Protein AF-0000000074476094 (afdb_homodimer)

Sequence (760 aa):
MLRLGRTSLGYSRRFYRVLAIESSCDDTCVALLERPSEKEVYLVEHLKSTLNSVKEGGIIPTRAFDHHQASIATLTQQIIKSHGLHSNPPDLICVTRGPGMKGSLSIGLDFAKGLSVAWAKPTVGVHHMLGHLLTPRFETFNTSSGPKFPFLTLLISGGHTMLVLSKGILEHEILCDTIDVACGDALDKCARSLGLRGNNLGKELETYVQSTQDHWFNHTFNDIPKPLYNKRGRVDQLAFAFGAFQGYVNKQVASPQFQDSHRPSLAYQIQKGIFDHILNKIELTLSKNQDKLQGCKDFVGSGGVASNMALRQSLDNYFHSKNFNTHYPSLGLCTDNAVMIGWAGIELYESGLTTELEVCPISKWPLSEIESVSGWIKNKMLRLGRTSLGYSRRFYRVLAIESSCDDTCVALLERPSEKEVYLVEHLKSTLNSVKEGGIIPTRAFDHHQASIATLTQQIIKSHGLHSNPPDLICVTRGPGMKGSLSIGLDFAKGLSVAWAKPTVGVHHMLGHLLTPRFETFNTSSGPKFPFLTLLISGGHTMLVLSKGILEHEILCDTIDVACGDALDKCARSLGLRGNNLGKELETYVQSTQDHWFNHTFNDIPKPLYNKRGRVDQLAFAFGAFQGYVNKQVASPQFQDSHRPSLAYQIQKGIFDHILNKIELTLSKNQDKLQGCKDFVGSGGVASNMALRQSLDNYFHSKNFNTHYPSLGLCTDNAVMIGWAGIELYESGLTTELEVCPISKWPLSEIESVSGWIKNK

Solvent-accessible surface area (backbone atoms only — not comparable to full-atom values): 39456 Å² total; per-residue (Å²): 135,85,78,75,74,80,69,77,74,73,72,75,54,67,65,44,32,34,38,9,32,24,24,36,56,51,44,32,19,36,17,38,35,37,30,70,34,88,66,39,71,44,82,75,47,76,50,76,48,68,64,86,31,45,91,70,74,47,86,48,67,70,58,26,32,50,45,42,43,33,41,50,47,56,56,47,39,52,52,32,65,76,66,48,26,70,84,53,59,60,56,32,39,20,26,32,29,20,38,36,44,52,69,22,14,38,45,42,40,32,21,49,43,18,31,24,55,52,68,72,33,56,36,27,67,25,48,44,65,54,7,45,70,42,34,36,37,61,80,23,44,72,72,70,70,40,73,51,74,32,27,38,32,41,40,29,18,59,83,37,34,35,35,33,43,31,64,46,97,81,41,40,42,75,67,27,41,45,78,63,44,19,57,30,40,34,42,25,47,35,23,44,64,73,66,53,79,54,77,54,29,46,58,47,41,52,51,51,37,64,74,31,59,91,30,40,75,71,41,84,75,92,76,68,69,61,73,55,60,84,47,86,79,41,53,76,47,59,52,44,61,33,66,63,52,36,60,51,47,46,52,48,66,68,34,88,83,52,49,78,75,36,48,42,8,51,52,38,50,50,54,48,41,55,50,48,51,52,52,52,45,49,52,53,43,50,69,76,39,52,81,79,44,66,84,46,42,27,34,34,41,23,21,49,53,47,54,37,64,70,55,46,51,54,49,45,56,53,38,47,75,69,68,32,45,75,44,56,44,57,69,87,60,22,38,95,47,8,58,29,30,32,48,42,25,49,56,40,40,76,70,26,40,34,34,49,69,46,46,66,58,36,48,81,56,58,69,64,46,64,76,76,52,85,42,71,37,80,56,129,134,86,79,75,73,80,70,77,75,72,72,76,55,68,64,44,32,36,37,9,32,25,23,35,57,50,44,33,17,36,19,37,34,37,30,70,36,88,66,39,72,43,82,75,47,74,48,77,50,69,63,85,32,46,90,71,76,46,86,48,66,71,58,26,31,51,45,42,43,34,40,50,48,56,57,45,40,49,54,33,64,76,67,48,26,71,85,53,60,59,57,33,39,18,25,32,31,20,37,36,44,52,69,22,14,38,46,43,41,30,21,48,43,17,32,24,53,50,67,70,32,56,35,27,67,23,49,44,64,53,8,46,71,42,33,38,38,60,80,23,46,71,72,72,70,40,72,51,73,32,27,37,32,41,41,29,18,60,82,36,36,35,35,32,44,30,63,47,98,79,39,41,42,75,68,28,40,45,78,63,46,18,57,32,40,33,42,26,47,35,22,45,65,72,66,54,79,53,77,55,28,45,59,46,42,51,50,51,36,65,75,32,60,93,31,39,73,72,40,83,75,91,74,68,69,62,74,55,61,85,47,88,78,42,54,75,47,61,52,45,61,35,65,62,52,36,59,51,48,45,51,48,66,67,33,87,83,51,50,78,76,37,46,43,7,50,51,37,50,50,54,49,40,55,50,48,52,52,52,51,44,51,52,52,44,50,68,76,38,51,81,78,45,64,83,47,43,26,34,35,41,22,21,48,53,45,57,37,65,70,54,46,51,55,50,44,56,53,37,46,74,71,68,31,46,78,44,59,45,59,69,87,62,22,39,94,46,9,58,27,29,32,46,41,25,48,58,41,39,76,72,26,41,34,35,48,69,48,46,69,58,36,48,80,55,58,69,63,47,65,77,75,52,84,43,70,37,80,56,131

Secondary structure (DSSP, 8-state):
---------------EEEEEEE-SSSEEEEEEEEEEETTEEEEEEEEEEE---TTTTS--HHHHHHHHHHHHHHHHHHHHHHHTTTTS--SEEEEEEESS-HHHHHHHHHHHHHHHHHHT--EEEEEHHHHHHHHHHHHTGGGT-S--SSEEEEEESSS-EEEEEEEETTEEEEEEEESSS-HHHHHHHHHHHTT--SS-HHHHHHHHHHHTGGGTTSS--TT---TT-SSTTTTT--EE--HHHHHHHHHHHHSTT--GGGHHHHHHHHHHHHHHHHHHHHHHHHHHTGGGGTT--EEEEESGGGG-HHHHHHHHHHHHHTTPEEE---GGGTSS-HHHHHHHHHHHHHTTEEE-TT----S---GGGTTSSTTEEE--/---------------EEEEEEE-SSSEEEEEEEEEEETTEEEEEEEEEEE---TTTTS--HHHHHHHHHHHHHHHHHHHHHHHTTTTS--SEEEEEEESS-HHHHHHHHHHHHHHHHHHT--EEEEEHHHHHHHHHHHHTGGGT-S--SSEEEEEESSS-EEEEEEEETTEEEEEEEESSS-HHHHHHHHHHHTT--SS-HHHHHHHHHHHTGGGTTSS--TT---TT-SSTTTTT--EE--HHHHHHHHHHHHSTT--GGGHHHHHHHHHHHHHHHHHHHHHHHHHHTTTTTTT--EEEEESGGGG-HHHHHHHHHHHHHTTPEEE---GGGTSS-HHHHHHHHHHHHHTTEEE-TT----S---GGGTTSSTTEEE--

Organism: Cyberlindnera jadinii (strain ATCC 18201 / CBS 1600 / BCRC 20928 / JCM 3617 / NBRC 0987 / NRRL Y-1542) (NCBI:txid983966)

Radius of gyration: 31.79 Å; Cα contacts (8 Å, |Δi|>4): 1564; chains: 2; bounding box: 84×90×91 Å

Structure (mmCIF, N/CA/C/O backbone):
data_AF-0000000074476094-model_v1
#
loop_
_entity.id
_entity.type
_entity.pdbx_description
1 polymer 'N(6)-L-threonylcarbamoyladenine synthase'
#
loop_
_atom_site.group_PDB
_atom_site.id
_atom_site.type_symbol
_atom_site.label_atom_id
_atom_site.label_alt_id
_atom_site.label_comp_id
_atom_site.label_asym_id
_atom_site.label_entity_id
_atom_site.label_seq_id
_atom_site.pdbx_PDB_ins_code
_atom_site.Cartn_x
_atom_site.Cartn_y
_atom_site.Cartn_z
_atom_site.occupancy
_atom_site.B_iso_or_equiv
_atom_site.auth_seq_id
_atom_site.auth_comp_id
_atom_site.auth_asym_id
_atom_site.auth_atom_id
_atom_site.pdbx_PDB_model_num
ATOM 1 N N . MET A 1 1 ? -34.812 10.109 48.344 1 28.05 1 MET A N 1
ATOM 2 C CA . MET A 1 1 ? -34.25 9 47.562 1 28.05 1 MET A CA 1
ATOM 3 C C . MET A 1 1 ? -32.906 9.398 46.938 1 28.05 1 MET A C 1
ATOM 5 O O . MET A 1 1 ? -32.844 10.359 46.156 1 28.05 1 MET A O 1
ATOM 9 N N . LEU A 1 2 ? -31.688 9.117 47.5 1 22.06 2 LEU A N 1
ATOM 10 C CA . LEU A 1 2 ? -30.328 9.648 47.5 1 22.06 2 LEU A CA 1
ATOM 11 C C . LEU A 1 2 ? -29.578 9.18 46.25 1 22.06 2 LEU A C 1
ATOM 13 O O . LEU A 1 2 ? -29.281 7.988 46.125 1 22.06 2 LEU A O 1
ATOM 17 N N . ARG A 1 3 ? -30.047 9.625 44.969 1 27.67 3 ARG A N 1
ATOM 18 C CA . ARG A 1 3 ? -29.391 9.227 43.75 1 27.67 3 ARG A CA 1
ATOM 19 C C . ARG A 1 3 ? -27.875 9.469 43.812 1 27.67 3 ARG A C 1
ATOM 21 O O . ARG A 1 3 ? -27.438 10.609 43.938 1 27.67 3 ARG A O 1
ATOM 28 N N . LEU A 1 4 ? -27.109 8.453 44.312 1 27.17 4 LEU A N 1
ATOM 29 C CA . LEU A 1 4 ? -25.672 8.445 44.469 1 27.17 4 LEU A CA 1
ATOM 30 C C . LEU A 1 4 ? -24.953 8.805 43.188 1 27.17 4 LEU A C 1
ATOM 32 O O . LEU A 1 4 ? -25.328 8.312 42.094 1 27.17 4 LEU A O 1
ATOM 36 N N . GLY A 1 5 ? -24.422 9.984 43 1 27.64 5 GLY A N 1
ATOM 37 C CA . GLY A 1 5 ? -23.594 10.555 41.969 1 27.64 5 GLY A CA 1
ATOM 38 C C . GLY A 1 5 ? -22.5 9.617 41.469 1 27.64 5 GLY A C 1
ATOM 39 O O . GLY A 1 5 ? -21.734 9.094 42.281 1 27.64 5 GLY A O 1
ATOM 40 N N . ARG A 1 6 ? -22.75 8.805 40.5 1 32.72 6 ARG A N 1
ATOM 41 C CA . ARG A 1 6 ? -21.75 7.926 39.875 1 32.72 6 ARG A CA 1
ATOM 42 C C . ARG A 1 6 ? -20.406 8.633 39.75 1 32.72 6 ARG A C 1
ATOM 44 O O . ARG A 1 6 ? -20.312 9.656 39.062 1 32.72 6 ARG A O 1
ATOM 51 N N . THR A 1 7 ? -19.625 8.773 40.812 1 29.77 7 THR A N 1
ATOM 52 C CA . THR A 1 7 ? -18.25 9.242 40.781 1 29.77 7 THR A CA 1
ATOM 53 C C . THR A 1 7 ? -17.484 8.664 39.594 1 29.77 7 THR A C 1
ATOM 55 O O . THR A 1 7 ? -17.531 7.457 39.375 1 29.77 7 THR A O 1
ATOM 58 N N . SER A 1 8 ? -17.391 9.367 38.562 1 34.19 8 SER A N 1
ATOM 59 C CA . SER A 1 8 ? -16.5 9.062 37.438 1 34.19 8 SER A CA 1
ATOM 60 C C . SER A 1 8 ? -15.156 8.555 37.938 1 34.19 8 SER A C 1
ATOM 62 O O . SER A 1 8 ? -14.43 9.258 38.625 1 34.19 8 SER A O 1
ATOM 64 N N . LEU A 1 9 ? -15.062 7.441 38.562 1 35.22 9 LEU A N 1
ATOM 65 C CA . LEU A 1 9 ? -13.789 6.82 38.906 1 35.22 9 LEU A CA 1
ATOM 66 C C . LEU A 1 9 ? -12.734 7.059 37.844 1 35.22 9 LEU A C 1
ATOM 68 O O . LEU A 1 9 ? -12.898 6.613 36.719 1 35.22 9 LEU A O 1
ATOM 72 N N . GLY A 1 10 ? -12.109 8.258 37.844 1 36.78 10 GLY A N 1
ATOM 73 C CA . GLY A 1 10 ? -10.93 8.602 37.062 1 36.78 10 GLY A CA 1
ATOM 74 C C . GLY A 1 10 ? -9.969 7.441 36.906 1 36.78 10 GLY A C 1
ATOM 75 O O . GLY A 1 10 ? -9.305 7.043 37.875 1 36.78 10 GLY A O 1
ATOM 76 N N . TYR A 1 11 ? -10.227 6.371 36.375 1 39.28 11 TYR A N 1
ATOM 77 C CA . TYR A 1 11 ? -9.211 5.363 36.094 1 39.28 11 TYR A CA 1
ATOM 78 C C . TYR A 1 11 ? -7.898 6.008 35.688 1 39.28 11 TYR A C 1
ATOM 80 O O . TYR A 1 11 ? -7.855 6.758 34.719 1 39.28 11 TYR A O 1
ATOM 88 N N . SER A 1 12 ? -7.074 6.582 36.594 1 48.53 12 SER A N 1
ATOM 89 C CA . SER A 1 12 ? -5.703 7.027 36.375 1 48.53 12 SER A CA 1
ATOM 90 C C . SER A 1 12 ? -5.031 6.23 35.25 1 48.53 12 SER A C 1
ATOM 92 O O . SER A 1 12 ? -4.949 5.004 35.344 1 48.53 12 SER A O 1
ATOM 94 N N . ARG A 1 13 ? -5.133 6.641 34.125 1 61.94 13 ARG A N 1
ATOM 95 C CA . ARG A 1 13 ? -4.535 5.883 33.031 1 61.94 13 ARG A CA 1
ATOM 96 C C . ARG A 1 13 ? -3.053 5.629 33.281 1 61.94 13 ARG A C 1
ATOM 98 O O . ARG A 1 13 ? -2.314 6.543 33.656 1 61.94 13 ARG A O 1
ATOM 105 N N . ARG A 1 14 ? -2.613 4.363 33.5 1 79.44 14 ARG A N 1
ATOM 106 C CA . ARG A 1 14 ? -1.307 3.734 33.656 1 79.44 14 ARG A CA 1
ATOM 107 C C . ARG A 1 14 ? -0.364 4.141 32.531 1 79.44 14 ARG A C 1
ATOM 109 O O . ARG A 1 14 ? -0.807 4.637 31.5 1 79.44 14 ARG A O 1
ATOM 116 N N . PHE A 1 15 ? 0.936 4.301 32.906 1 93.12 15 PHE A N 1
ATOM 117 C CA . PHE A 1 15 ? 2.02 4.52 31.953 1 93.12 15 PHE A CA 1
ATOM 118 C C . PHE A 1 15 ? 1.783 3.73 30.672 1 93.12 15 PHE A C 1
ATOM 120 O O . PHE A 1 15 ? 1.432 2.551 30.719 1 93.12 15 PHE A O 1
ATOM 127 N N . TYR A 1 16 ? 1.78 4.496 29.547 1 96.12 16 TYR A N 1
ATOM 128 C CA . TYR A 1 16 ? 1.791 3.742 28.297 1 96.12 16 TYR A CA 1
ATOM 129 C C . TYR A 1 16 ? 2.592 4.473 27.234 1 96.12 16 TYR A C 1
ATOM 131 O O . TYR A 1 16 ? 2.904 5.656 27.375 1 96.12 16 TYR A O 1
ATOM 139 N N . ARG A 1 17 ? 3.016 3.758 26.203 1 98.12 17 ARG A N 1
ATOM 140 C CA . ARG A 1 17 ? 3.809 4.273 25.094 1 98.12 17 ARG A CA 1
ATOM 141 C C . ARG A 1 17 ? 3.031 4.195 23.781 1 98.12 17 ARG A C 1
ATOM 143 O O . ARG A 1 17 ? 2.209 3.299 23.594 1 98.12 17 ARG A O 1
ATOM 150 N N . VAL A 1 18 ? 3.342 5.191 22.938 1 98.75 18 VAL A N 1
ATOM 151 C CA . VAL A 1 18 ? 2.643 5.297 21.672 1 98.75 18 VAL A CA 1
ATOM 152 C C . VAL A 1 18 ? 3.654 5.344 20.531 1 98.75 18 VAL A C 1
ATOM 154 O O . VAL A 1 18 ? 4.598 6.137 20.547 1 98.75 18 VAL A O 1
ATOM 157 N N . LEU A 1 19 ? 3.521 4.441 19.578 1 98.94 19 LEU A N 1
ATOM 158 C CA . LEU A 1 19 ? 4.246 4.523 18.312 1 98.94 19 LEU A CA 1
ATOM 159 C C . LEU A 1 19 ? 3.375 5.145 17.219 1 98.94 19 LEU A C 1
ATOM 161 O O . LEU A 1 19 ? 2.258 4.684 16.984 1 98.94 19 LEU A O 1
ATOM 165 N N . ALA A 1 20 ? 3.895 6.199 16.578 1 98.94 20 ALA A N 1
ATOM 166 C CA . ALA A 1 20 ? 3.094 6.93 15.609 1 98.94 20 ALA A CA 1
ATOM 167 C C . ALA A 1 20 ? 3.779 6.957 14.242 1 98.94 20 ALA A C 1
ATOM 169 O O . ALA A 1 20 ? 5.004 7.09 14.164 1 98.94 20 ALA A O 1
ATOM 170 N N . ILE A 1 21 ? 2.986 6.859 13.195 1 98.94 21 ILE A N 1
ATOM 171 C CA . ILE A 1 21 ? 3.484 6.801 11.82 1 98.94 21 ILE A CA 1
ATOM 172 C C . ILE A 1 21 ? 2.746 7.824 10.961 1 98.94 21 ILE A C 1
ATOM 174 O O . ILE A 1 21 ? 1.518 7.914 11.008 1 98.94 21 ILE A O 1
ATOM 178 N N . GLU A 1 22 ? 3.482 8.625 10.18 1 98.81 22 GLU A N 1
ATOM 179 C CA . GLU A 1 22 ? 2.945 9.602 9.242 1 98.81 22 GLU A CA 1
ATOM 180 C C . GLU A 1 22 ? 3.51 9.391 7.836 1 98.81 22 GLU A C 1
ATOM 182 O O . GLU A 1 22 ? 4.727 9.406 7.641 1 98.81 22 GLU A O 1
ATOM 187 N N . SER A 1 23 ? 2.602 9.133 6.824 1 98.38 23 SER A N 1
ATOM 188 C CA . SER A 1 23 ? 3.031 8.875 5.457 1 98.38 23 SER A CA 1
ATOM 189 C C . SER A 1 23 ? 2.031 9.43 4.449 1 98.38 23 SER A C 1
ATOM 191 O O . SER A 1 23 ? 1.746 8.797 3.432 1 98.38 23 SER A O 1
ATOM 193 N N . SER A 1 24 ? 1.44 10.562 4.652 1 96.62 24 SER A N 1
ATOM 194 C CA . SER A 1 24 ? 0.307 11.047 3.867 1 96.62 24 SER A CA 1
ATOM 195 C C . SER A 1 24 ? 0.761 11.602 2.523 1 96.62 24 SER A C 1
ATOM 197 O O . SER A 1 24 ? -0.023 11.664 1.574 1 96.62 24 SER A O 1
ATOM 199 N N . CYS A 1 25 ? 1.998 12.094 2.457 1 93.19 25 CYS A N 1
ATOM 200 C CA . CYS A 1 25 ? 2.432 12.75 1.23 1 93.19 25 CYS A CA 1
ATOM 201 C C . CYS A 1 25 ? 3.828 12.297 0.828 1 93.19 25 CYS A C 1
ATOM 203 O O . CYS A 1 25 ? 3.988 11.219 0.252 1 93.19 25 CYS A O 1
ATOM 205 N N . ASP A 1 26 ? 4.871 13.094 1.215 1 92.56 26 ASP A N 1
ATOM 206 C CA . ASP A 1 26 ? 6.199 12.727 0.727 1 92.56 26 ASP A CA 1
ATOM 207 C C . ASP A 1 26 ? 7.188 12.586 1.882 1 92.56 26 ASP A C 1
ATOM 209 O O . ASP A 1 26 ? 8.383 12.375 1.66 1 92.56 26 ASP A O 1
ATOM 213 N N . ASP A 1 27 ? 6.707 12.727 3.09 1 95.38 27 ASP A N 1
ATOM 214 C CA . ASP A 1 27 ? 7.5 12.5 4.293 1 95.38 27 ASP A CA 1
ATOM 215 C C . ASP A 1 27 ? 7.141 11.172 4.949 1 95.38 27 ASP A C 1
ATOM 217 O O . ASP A 1 27 ? 5.969 10.906 5.223 1 95.38 27 ASP A O 1
ATOM 221 N N . THR A 1 28 ? 8.172 10.375 5.172 1 98.38 28 THR A N 1
ATOM 222 C CA . THR A 1 28 ? 8 9.219 6.047 1 98.38 28 THR A CA 1
ATOM 223 C C . THR A 1 28 ? 8.477 9.539 7.461 1 98.38 28 THR A C 1
ATOM 225 O O . THR A 1 28 ? 9.664 9.805 7.676 1 98.38 28 THR A O 1
ATOM 228 N N . CYS A 1 29 ? 7.543 9.547 8.398 1 98.75 29 CYS A N 1
ATOM 229 C CA . CYS A 1 29 ? 7.895 9.914 9.766 1 98.75 29 CYS A CA 1
ATOM 230 C C . CYS A 1 29 ? 7.453 8.836 10.75 1 98.75 29 CYS A C 1
ATOM 232 O O . CYS A 1 29 ? 6.402 8.219 10.57 1 98.75 29 CYS A O 1
ATOM 234 N N . VAL A 1 30 ? 8.25 8.594 11.773 1 98.94 30 VAL A N 1
ATOM 235 C CA . VAL A 1 30 ? 7.926 7.707 12.883 1 98.94 30 VAL A CA 1
ATOM 236 C C . VAL A 1 30 ? 8.312 8.375 14.203 1 98.94 30 VAL A C 1
ATOM 238 O O . VAL A 1 30 ? 9.375 8.992 14.305 1 98.94 30 VAL A O 1
ATOM 241 N N . ALA A 1 31 ? 7.422 8.273 15.203 1 98.88 31 ALA A N 1
ATOM 242 C CA . ALA A 1 31 ? 7.707 8.875 16.5 1 98.88 31 ALA A CA 1
ATOM 243 C C . ALA A 1 31 ? 7.312 7.938 17.641 1 98.88 31 ALA A C 1
ATOM 245 O O . ALA A 1 31 ? 6.367 7.156 17.516 1 98.88 31 ALA A O 1
ATOM 246 N N . LEU A 1 32 ? 8.039 7.938 18.641 1 98.88 32 LEU A N 1
ATOM 247 C CA . LEU A 1 32 ? 7.723 7.266 19.906 1 98.88 32 LEU A CA 1
ATOM 248 C C . LEU A 1 32 ? 7.406 8.281 21 1 98.88 32 LEU A C 1
ATOM 250 O O . LEU A 1 32 ? 8.211 9.18 21.266 1 98.88 32 LEU A O 1
ATOM 254 N N . LEU A 1 33 ? 6.223 8.219 21.547 1 98.75 33 LEU A N 1
ATOM 255 C CA . LEU A 1 33 ? 5.789 9.086 22.641 1 98.75 33 LEU A CA 1
ATOM 256 C C . LEU A 1 33 ? 5.547 8.273 23.906 1 98.75 33 LEU A C 1
ATOM 258 O O . LEU A 1 33 ? 5.242 7.078 23.828 1 98.75 33 LEU A O 1
ATOM 262 N N . GLU A 1 34 ? 5.641 8.938 25.031 1 98.12 34 GLU A N 1
ATOM 263 C CA . GLU A 1 34 ? 5.355 8.328 26.328 1 98.12 34 GLU A CA 1
ATOM 264 C C . GLU A 1 34 ? 4.324 9.141 27.109 1 98.12 34 GLU A C 1
ATOM 266 O O . GLU A 1 34 ? 4.367 10.375 27.109 1 98.12 34 GLU A O 1
ATOM 271 N N . ARG A 1 35 ? 3.459 8.43 27.609 1 97.12 35 ARG A N 1
ATOM 272 C CA . ARG A 1 35 ? 2.406 8.961 28.484 1 97.12 35 ARG A CA 1
ATOM 273 C C . ARG A 1 35 ? 2.533 8.406 29.891 1 97.12 35 ARG A C 1
ATOM 275 O O . ARG A 1 35 ? 1.797 7.496 30.281 1 97.12 35 ARG A O 1
ATOM 282 N N . PRO A 1 36 ? 3.441 9.031 30.781 1 95.81 36 PRO A N 1
ATOM 283 C CA . PRO A 1 36 ? 3.674 8.484 32.125 1 95.81 36 PRO A CA 1
ATOM 284 C C . PRO A 1 36 ? 2.457 8.625 33.031 1 95.81 36 PRO A C 1
ATOM 286 O O . PRO A 1 36 ? 2.299 7.848 33.969 1 95.81 36 PRO A O 1
ATOM 289 N N . SER A 1 37 ? 1.694 9.695 32.781 1 92.94 37 SER A N 1
ATOM 290 C CA . SER A 1 37 ? 0.464 9.938 33.531 1 92.94 37 SER A CA 1
ATOM 291 C C . SER A 1 37 ? -0.552 10.695 32.688 1 92.94 37 SER A C 1
ATOM 293 O O . SER A 1 37 ? -0.257 11.086 31.562 1 92.94 37 SER A O 1
ATOM 295 N N . GLU A 1 38 ? -1.639 10.906 33.219 1 91 38 GLU A N 1
ATOM 296 C CA . GLU A 1 38 ? -2.695 11.625 32.531 1 91 38 GLU A CA 1
ATOM 297 C C . GLU A 1 38 ? -2.33 13.094 32.312 1 91 38 GLU A C 1
ATOM 299 O O . GLU A 1 38 ? -2.951 13.789 31.516 1 91 38 GLU A O 1
ATOM 304 N N . LYS A 1 39 ? -1.286 13.531 33 1 91.62 39 LYS A N 1
ATOM 305 C CA . LYS A 1 39 ? -0.968 14.953 32.969 1 91.62 39 LYS A CA 1
ATOM 306 C C . LYS A 1 39 ? 0.35 15.211 32.25 1 91.62 39 LYS A C 1
ATOM 308 O O . LYS A 1 39 ? 0.784 16.359 32.125 1 91.62 39 LYS A O 1
ATOM 313 N N . GLU A 1 40 ? 0.876 14.141 31.766 1 95.81 40 GLU A N 1
ATOM 314 C CA . GLU A 1 40 ? 2.195 14.312 31.156 1 95.81 40 GLU A CA 1
ATOM 315 C C . GLU A 1 40 ? 2.311 13.555 29.844 1 95.81 40 GLU A C 1
ATOM 317 O O . GLU A 1 40 ? 1.739 12.477 29.688 1 95.81 40 GLU A O 1
ATOM 322 N N . VAL A 1 41 ? 3.023 14.141 28.953 1 97.5 41 VAL A N 1
ATOM 323 C CA . VAL A 1 41 ? 3.385 13.5 27.688 1 97.5 41 VAL A CA 1
ATOM 324 C C . VAL A 1 41 ? 4.801 13.914 27.281 1 97.5 41 VAL A C 1
ATOM 326 O O . VAL A 1 41 ? 5.203 15.062 27.5 1 97.5 41 VAL A O 1
ATOM 329 N N . TYR A 1 42 ? 5.566 12.961 26.703 1 98.19 42 TYR A N 1
ATOM 330 C CA . TYR A 1 42 ? 6.93 13.25 26.281 1 98.19 42 TYR A CA 1
ATOM 331 C C . TYR A 1 42 ? 7.215 12.641 24.906 1 98.19 42 TYR A C 1
ATOM 333 O O . TYR A 1 42 ? 6.77 11.531 24.609 1 98.19 42 TYR A O 1
ATOM 341 N N . LEU A 1 43 ? 7.91 13.438 24.094 1 98.5 43 LEU A N 1
ATOM 342 C CA . LEU A 1 43 ? 8.492 12.891 22.875 1 98.5 43 LEU A CA 1
ATOM 343 C C . LEU A 1 43 ? 9.797 12.156 23.188 1 98.5 43 LEU A C 1
ATOM 345 O O . LEU A 1 43 ? 10.734 12.75 23.719 1 98.5 43 LEU A O 1
ATOM 349 N N . VAL A 1 44 ? 9.844 10.922 22.875 1 98.56 44 VAL A N 1
ATOM 350 C CA . VAL A 1 44 ? 11.047 10.125 23.125 1 98.56 44 VAL A CA 1
ATOM 351 C C . VAL A 1 44 ? 11.984 10.219 21.922 1 98.56 44 VAL A C 1
ATOM 353 O O . VAL A 1 44 ? 13.18 10.484 22.078 1 98.56 44 VAL A O 1
ATOM 356 N N . GLU A 1 45 ? 11.438 10.008 20.734 1 98.62 45 GLU A N 1
ATOM 357 C CA . GLU A 1 45 ? 12.219 10.078 19.5 1 98.62 45 GLU A CA 1
ATOM 358 C C . GLU A 1 45 ? 11.32 10.328 18.297 1 98.62 45 GLU A C 1
ATOM 360 O O . GLU A 1 45 ? 10.164 9.891 18.281 1 98.62 45 GLU A O 1
ATOM 365 N N . HIS A 1 46 ? 11.805 11.07 17.406 1 98.56 46 HIS A N 1
ATOM 366 C CA . HIS A 1 46 ? 11.148 11.344 16.141 1 98.56 46 HIS A CA 1
ATOM 367 C C . HIS A 1 46 ? 12.125 11.211 14.977 1 98.56 46 HIS A C 1
ATOM 369 O O . HIS A 1 46 ? 13.18 11.859 14.969 1 98.56 46 HIS A O 1
ATOM 375 N N . LEU A 1 47 ? 11.844 10.344 14.055 1 98.56 47 LEU A N 1
ATOM 376 C CA . LEU A 1 47 ? 12.641 10.164 12.844 1 98.56 47 LEU A CA 1
ATOM 377 C C . LEU A 1 47 ? 11.836 10.539 11.602 1 98.56 47 LEU A C 1
ATOM 379 O O . LEU A 1 47 ? 10.633 10.266 11.531 1 98.56 47 LEU A O 1
ATOM 383 N N . LYS A 1 48 ? 12.539 11.125 10.656 1 97.31 48 LYS A N 1
ATOM 384 C CA . LYS A 1 48 ? 11.914 11.602 9.422 1 97.31 48 LYS A CA 1
ATOM 385 C C . LYS A 1 48 ? 12.812 11.359 8.219 1 97.31 48 LYS A C 1
ATOM 387 O O . LYS A 1 48 ? 14.031 11.547 8.297 1 97.31 48 LYS A O 1
ATOM 392 N N . SER A 1 49 ? 12.266 10.797 7.16 1 97.25 49 SER A N 1
ATOM 393 C CA . SER A 1 49 ? 12.875 10.711 5.84 1 97.25 49 SER A CA 1
ATOM 394 C C . SER A 1 49 ? 12.016 11.398 4.785 1 97.25 49 SER A C 1
ATOM 396 O O . SER A 1 49 ? 10.844 11.055 4.609 1 97.25 49 SER A O 1
ATOM 398 N N . THR A 1 50 ? 12.594 12.32 4.047 1 93.94 50 THR A N 1
ATOM 399 C CA . THR A 1 50 ? 11.836 13.102 3.078 1 93.94 50 THR A CA 1
ATOM 400 C C . THR A 1 50 ? 12.289 12.789 1.655 1 93.94 50 THR A C 1
ATOM 402 O O . THR A 1 50 ? 13.492 12.719 1.382 1 93.94 50 THR A O 1
ATOM 405 N N . LEU A 1 51 ? 11.289 12.594 0.824 1 92.5 51 LEU A N 1
ATOM 406 C CA . LEU A 1 51 ? 11.586 12.414 -0.594 1 92.5 51 LEU A CA 1
ATOM 407 C C . LEU A 1 51 ? 12.188 13.688 -1.185 1 92.5 51 LEU A C 1
ATOM 409 O O . LEU A 1 51 ? 11.648 14.781 -0.998 1 92.5 51 LEU A O 1
ATOM 413 N N . ASN A 1 52 ? 13.312 13.586 -1.841 1 89.62 52 ASN A N 1
ATOM 414 C CA . ASN A 1 52 ? 13.867 14.719 -2.574 1 89.62 52 ASN A CA 1
ATOM 415 C C . ASN A 1 52 ? 13.148 14.93 -3.906 1 89.62 52 ASN A C 1
ATOM 417 O O . ASN A 1 52 ? 13.273 14.117 -4.82 1 89.62 52 ASN A O 1
ATOM 421 N N . SER A 1 53 ? 12.438 15.961 -4.035 1 84.94 53 SER A N 1
ATOM 422 C CA . SER A 1 53 ? 11.656 16.203 -5.242 1 84.94 53 SER A CA 1
ATOM 423 C C . SER A 1 53 ? 12.141 17.453 -5.965 1 84.94 53 SER A C 1
ATOM 425 O O . SER A 1 53 ? 11.422 18.016 -6.805 1 84.94 53 SER A O 1
ATOM 427 N N . VAL A 1 54 ? 13.266 18.016 -5.691 1 81.12 54 VAL A N 1
ATOM 428 C CA . VAL A 1 54 ? 13.781 19.281 -6.223 1 81.12 54 VAL A CA 1
ATOM 429 C C . VAL A 1 54 ? 13.859 19.203 -7.746 1 81.12 54 VAL A C 1
ATOM 431 O O . VAL A 1 54 ? 13.438 20.125 -8.438 1 81.12 54 VAL A O 1
ATOM 434 N N . LYS A 1 55 ? 14.344 18.109 -8.312 1 81.38 55 LYS A N 1
ATOM 435 C CA . LYS A 1 55 ? 14.562 17.969 -9.75 1 81.38 55 LYS A CA 1
ATOM 436 C C . LYS A 1 55 ? 13.234 17.938 -10.5 1 81.38 55 LYS A C 1
ATOM 438 O O . LYS A 1 55 ? 13.133 18.469 -11.609 1 81.38 55 LYS A O 1
ATOM 443 N N . GLU A 1 56 ? 12.203 17.422 -9.891 1 81.56 56 GLU A N 1
ATOM 444 C CA . GLU A 1 56 ? 10.914 17.25 -10.555 1 81.56 56 GLU A CA 1
ATOM 445 C C . GLU A 1 56 ? 10.055 18.5 -10.445 1 81.56 56 GLU A C 1
ATOM 447 O O . GLU A 1 56 ? 9.125 18.703 -11.227 1 81.56 56 GLU A O 1
ATOM 452 N N . GLY A 1 57 ? 10.414 19.391 -9.539 1 76.56 57 GLY A N 1
ATOM 453 C CA . GLY A 1 57 ? 9.648 20.609 -9.359 1 76.56 57 GLY A CA 1
ATOM 454 C C . GLY A 1 57 ? 8.328 20.391 -8.633 1 76.56 57 GLY A C 1
ATOM 455 O O . GLY A 1 57 ? 7.52 21.312 -8.508 1 76.56 57 GLY A O 1
ATOM 456 N N . GLY A 1 58 ? 8.031 19.125 -8.258 1 80.25 58 GLY A N 1
ATOM 457 C CA . GLY A 1 58 ? 6.832 18.75 -7.531 1 80.25 58 GLY A CA 1
ATOM 458 C C . GLY A 1 58 ? 6.848 17.297 -7.07 1 80.25 58 GLY A C 1
ATOM 459 O O . GLY A 1 58 ? 7.742 16.531 -7.434 1 80.25 58 GLY A O 1
ATOM 460 N N . ILE A 1 59 ? 5.875 17.016 -6.324 1 85.06 59 ILE A N 1
ATOM 461 C CA . ILE A 1 59 ? 5.836 15.664 -5.77 1 85.06 59 ILE A CA 1
ATOM 462 C C . ILE A 1 59 ? 5.23 14.703 -6.793 1 85.06 59 ILE A C 1
ATOM 464 O O . ILE A 1 59 ? 4.117 14.922 -7.273 1 85.06 59 ILE A O 1
ATOM 468 N N . ILE A 1 60 ? 5.996 13.758 -7.094 1 91.5 60 ILE A N 1
ATOM 469 C CA . ILE A 1 60 ? 5.516 12.688 -7.961 1 91.5 60 ILE A CA 1
ATOM 470 C C . ILE A 1 60 ? 4.977 11.539 -7.109 1 91.5 60 ILE A C 1
ATOM 472 O O . ILE A 1 60 ? 5.723 10.922 -6.344 1 91.5 60 ILE A O 1
ATOM 476 N N . PRO A 1 61 ? 3.734 11.195 -7.297 1 93 61 PRO A N 1
ATOM 477 C CA . PRO A 1 61 ? 3.088 10.219 -6.418 1 93 61 PRO A CA 1
ATOM 478 C C . PRO A 1 61 ? 3.803 8.875 -6.406 1 93 61 PRO A C 1
ATOM 480 O O . PRO A 1 61 ? 3.994 8.281 -5.34 1 93 61 PRO A O 1
ATOM 483 N N . THR A 1 62 ? 4.211 8.383 -7.562 1 93.56 62 THR A N 1
ATOM 484 C CA . THR A 1 62 ? 4.867 7.082 -7.652 1 93.56 62 THR A CA 1
ATOM 485 C C . THR A 1 62 ? 6.203 7.102 -6.914 1 93.56 62 THR A C 1
ATOM 487 O O . THR A 1 62 ? 6.598 6.102 -6.305 1 93.56 62 THR A O 1
ATOM 490 N N . ARG A 1 63 ? 6.906 8.258 -6.98 1 95.19 63 ARG A N 1
ATOM 491 C CA . ARG A 1 63 ? 8.172 8.391 -6.262 1 95.19 63 ARG A CA 1
ATOM 492 C C . ARG A 1 63 ? 7.938 8.453 -4.754 1 95.19 63 ARG A C 1
ATOM 494 O O . ARG A 1 63 ? 8.727 7.91 -3.979 1 95.19 63 ARG A O 1
ATOM 501 N N . ALA A 1 64 ? 6.926 9.164 -4.398 1 95.88 64 ALA A N 1
ATOM 502 C CA . ALA A 1 64 ? 6.566 9.203 -2.982 1 95.88 64 ALA A CA 1
ATOM 503 C C . ALA A 1 64 ? 6.23 7.809 -2.459 1 95.88 64 ALA A C 1
ATOM 505 O O . ALA A 1 64 ? 6.652 7.434 -1.363 1 95.88 64 ALA A O 1
ATOM 506 N N . PHE A 1 65 ? 5.484 7.09 -3.256 1 96.06 65 PHE A N 1
ATOM 507 C CA . PHE A 1 65 ? 5.133 5.707 -2.947 1 96.06 65 PHE A CA 1
ATOM 508 C C . PHE A 1 65 ? 6.383 4.875 -2.697 1 96.06 65 PHE A C 1
ATOM 510 O O . PHE A 1 65 ? 6.512 4.23 -1.654 1 96.06 65 PHE A O 1
ATOM 517 N N . ASP A 1 66 ? 7.266 4.918 -3.576 1 96.31 66 ASP A N 1
ATOM 518 C CA . ASP A 1 66 ? 8.5 4.141 -3.492 1 96.31 66 ASP A CA 1
ATOM 519 C C . ASP A 1 66 ? 9.344 4.582 -2.297 1 96.31 66 ASP A C 1
ATOM 521 O O . ASP A 1 66 ? 9.969 3.752 -1.638 1 96.31 66 ASP A O 1
ATOM 525 N N . HIS A 1 67 ? 9.391 5.848 -2.055 1 97.38 67 HIS A N 1
ATOM 526 C CA . HIS A 1 67 ? 10.141 6.379 -0.924 1 97.38 67 HIS A CA 1
ATOM 527 C C . HIS A 1 67 ? 9.617 5.824 0.396 1 97.38 67 HIS A C 1
ATOM 529 O O . HIS A 1 67 ? 10.398 5.402 1.251 1 97.38 67 HIS A O 1
ATOM 535 N N . HIS A 1 68 ? 8.312 5.859 0.596 1 98.44 68 HIS A N 1
ATOM 536 C CA . HIS A 1 68 ? 7.719 5.312 1.811 1 98.44 68 HIS A CA 1
ATOM 537 C C . HIS A 1 68 ? 8.016 3.824 1.946 1 98.44 68 HIS A C 1
ATOM 539 O O . HIS A 1 68 ? 8.367 3.352 3.029 1 98.44 68 HIS A O 1
ATOM 545 N N . GLN A 1 69 ? 7.863 3.105 0.825 1 96 69 GLN A N 1
ATOM 546 C CA . GLN A 1 69 ? 8.141 1.673 0.792 1 96 69 GLN A CA 1
ATOM 547 C C . GLN A 1 69 ? 9.547 1.37 1.306 1 96 69 GLN A C 1
ATOM 549 O O . GLN A 1 69 ? 9.742 0.404 2.045 1 96 69 GLN A O 1
ATOM 554 N N . ALA A 1 70 ? 10.414 2.162 0.935 1 97 70 ALA A N 1
ATOM 555 C CA . ALA A 1 70 ? 11.828 1.906 1.193 1 97 70 ALA A CA 1
ATOM 556 C C . ALA A 1 70 ? 12.227 2.381 2.588 1 97 70 ALA A C 1
ATOM 558 O O . ALA A 1 70 ? 13.211 1.899 3.158 1 97 70 ALA A O 1
ATOM 559 N N . SER A 1 71 ? 11.492 3.254 3.199 1 98.3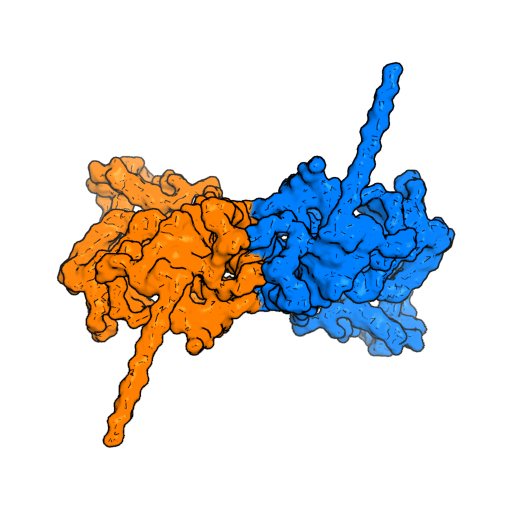8 71 SER A N 1
ATOM 560 C CA . SER A 1 71 ? 12.016 3.963 4.363 1 98.38 71 SER A CA 1
ATOM 561 C C . SER A 1 71 ? 11.273 3.553 5.637 1 98.38 71 SER A C 1
ATOM 563 O O . SER A 1 71 ? 11.859 3.541 6.723 1 98.38 71 SER A O 1
ATOM 565 N N . ILE A 1 72 ? 10.031 3.209 5.586 1 98.62 72 ILE A N 1
ATOM 566 C CA . ILE A 1 72 ? 9.156 3.15 6.754 1 98.62 72 ILE A CA 1
ATOM 567 C C . ILE A 1 72 ? 9.633 2.053 7.699 1 98.62 72 ILE A C 1
ATOM 569 O O . ILE A 1 72 ? 9.695 2.254 8.914 1 98.62 72 ILE A O 1
ATOM 573 N N . ALA A 1 73 ? 9.977 0.909 7.188 1 98.75 73 ALA A N 1
ATOM 574 C CA . ALA A 1 73 ? 10.375 -0.221 8.023 1 98.75 73 ALA A CA 1
ATOM 575 C C . ALA A 1 73 ? 11.711 0.051 8.711 1 98.75 73 ALA A C 1
ATOM 577 O O . ALA A 1 73 ? 11.867 -0.222 9.906 1 98.75 73 ALA A O 1
ATOM 578 N N . THR A 1 74 ? 12.664 0.615 8 1 98.12 74 THR A N 1
ATOM 579 C CA . THR A 1 74 ? 13.992 0.857 8.547 1 98.12 74 THR A CA 1
ATOM 580 C C . THR A 1 74 ? 13.953 1.938 9.625 1 98.12 74 THR A C 1
ATOM 582 O O . THR A 1 74 ? 14.633 1.828 10.648 1 98.12 74 THR A O 1
ATOM 585 N N . LEU A 1 75 ? 13.211 3 9.367 1 98.56 75 LEU A N 1
ATOM 586 C CA . LEU A 1 75 ? 13.047 4.047 10.367 1 98.56 75 LEU A CA 1
ATOM 587 C C . LEU A 1 75 ? 12.438 3.479 11.648 1 98.56 75 LEU A C 1
ATOM 589 O O . LEU A 1 75 ? 12.906 3.785 12.75 1 98.56 75 LEU A O 1
ATOM 593 N N . THR A 1 76 ? 11.414 2.695 11.484 1 98.81 76 THR A N 1
ATOM 594 C CA . THR A 1 76 ? 10.734 2.115 12.633 1 98.81 76 THR A CA 1
ATOM 595 C C . THR A 1 76 ? 11.656 1.146 13.375 1 98.81 76 THR A C 1
ATOM 597 O O . THR A 1 76 ? 11.688 1.137 14.609 1 98.81 76 THR A O 1
ATOM 600 N N . GLN A 1 77 ? 12.328 0.334 12.633 1 98.44 77 GLN A N 1
ATOM 601 C CA . GLN A 1 77 ? 13.273 -0.61 13.219 1 98.44 77 GLN A CA 1
ATOM 602 C C . GLN A 1 77 ? 14.312 0.111 14.078 1 98.44 77 GLN A C 1
ATOM 604 O O . GLN A 1 77 ? 14.688 -0.375 15.141 1 98.44 77 GLN A O 1
ATOM 609 N N . GLN A 1 78 ? 14.789 1.228 13.609 1 98.25 78 GLN A N 1
ATOM 610 C CA . GLN A 1 78 ? 15.766 2.021 14.359 1 98.25 78 GLN A CA 1
ATOM 611 C C . GLN A 1 78 ? 15.211 2.428 15.719 1 98.25 78 GLN A C 1
ATOM 613 O O . GLN A 1 78 ? 15.898 2.295 16.734 1 98.25 78 GLN A O 1
ATOM 618 N N . ILE A 1 79 ? 14.023 2.9 15.75 1 98.62 79 ILE A N 1
ATOM 619 C CA . ILE A 1 79 ? 13.406 3.324 17 1 98.62 79 ILE A CA 1
ATOM 620 C C . ILE A 1 79 ? 13.211 2.117 17.922 1 98.62 79 ILE A C 1
ATOM 622 O O . ILE A 1 79 ? 13.477 2.189 19.109 1 98.62 79 ILE A O 1
ATOM 626 N N . ILE A 1 80 ? 12.758 1.038 17.406 1 98.38 80 ILE A N 1
ATOM 627 C CA . ILE A 1 80 ? 12.5 -0.169 18.172 1 98.38 80 ILE A CA 1
ATOM 628 C C . ILE A 1 80 ? 13.789 -0.661 18.812 1 98.38 80 ILE A C 1
ATOM 630 O O . ILE A 1 80 ? 13.82 -0.98 20.016 1 98.38 80 ILE A O 1
ATOM 634 N N . LYS A 1 81 ? 14.805 -0.713 18.047 1 97.44 81 LYS A N 1
ATOM 635 C CA . LYS A 1 81 ? 16.094 -1.167 18.547 1 97.44 81 LYS A CA 1
ATOM 636 C C . LYS A 1 81 ? 16.641 -0.212 19.609 1 97.44 81 LYS A C 1
ATOM 638 O O . LYS A 1 81 ? 17.094 -0.646 20.672 1 97.44 81 LYS A O 1
ATOM 643 N N . SER A 1 82 ? 16.547 1.061 19.359 1 97.94 82 SER A N 1
ATOM 644 C CA . SER A 1 82 ? 17.109 2.08 20.234 1 97.94 82 SER A CA 1
ATOM 645 C C . SER A 1 82 ? 16.422 2.068 21.594 1 97.94 82 SER A C 1
ATOM 647 O O . SER A 1 82 ? 17.031 2.4 22.609 1 97.94 82 SER A O 1
ATOM 649 N N . HIS A 1 83 ? 15.188 1.636 21.594 1 97.81 83 HIS A N 1
ATOM 650 C CA . HIS A 1 83 ? 14.438 1.777 22.828 1 97.81 83 HIS A CA 1
ATOM 651 C C . HIS A 1 83 ? 13.953 0.423 23.344 1 97.81 83 HIS A C 1
ATOM 653 O O . HIS A 1 83 ? 13.117 0.357 24.25 1 97.81 83 HIS A O 1
ATOM 659 N N . GLY A 1 84 ? 14.398 -0.667 22.734 1 97.12 84 GLY A N 1
ATOM 660 C CA . GLY A 1 84 ? 14.125 -2.018 23.203 1 97.12 84 GLY A CA 1
ATOM 661 C C . GLY A 1 84 ? 12.664 -2.398 23.125 1 97.12 84 GLY A C 1
ATOM 662 O O . GLY A 1 84 ? 12.125 -3.02 24.031 1 97.12 84 GLY A O 1
ATOM 663 N N . LEU A 1 85 ? 12.016 -2.064 22.094 1 96.38 85 LEU A N 1
ATOM 664 C CA . LEU A 1 85 ? 10.57 -2.236 22 1 96.38 85 LEU A CA 1
ATOM 665 C C . LEU A 1 85 ? 10.211 -3.674 21.625 1 96.38 85 LEU A C 1
ATOM 667 O O . LEU A 1 85 ? 9.055 -4.082 21.734 1 96.38 85 LEU A O 1
ATOM 671 N N . HIS A 1 86 ? 11.172 -4.469 21.219 1 94.44 86 HIS A N 1
ATOM 672 C CA . HIS A 1 86 ? 10.875 -5.879 20.984 1 94.44 86 HIS A CA 1
ATOM 673 C C . HIS A 1 86 ? 10.461 -6.566 22.281 1 94.44 86 HIS A C 1
ATOM 675 O O . HIS A 1 86 ? 9.562 -7.414 22.281 1 94.44 86 HIS A O 1
ATOM 681 N N . SER A 1 87 ? 11.07 -6.238 23.312 1 93.19 87 SER A N 1
ATOM 682 C CA . SER A 1 87 ? 10.797 -6.824 24.609 1 93.19 87 SER A CA 1
ATOM 683 C C . SER A 1 87 ? 9.648 -6.102 25.312 1 93.19 87 SER A C 1
ATOM 685 O O . SER A 1 87 ? 8.938 -6.695 26.125 1 93.19 87 SER A O 1
ATOM 687 N N . ASN A 1 88 ? 9.531 -4.871 25.062 1 95.44 88 ASN A N 1
ATOM 688 C CA . ASN A 1 88 ? 8.5 -4.027 25.641 1 95.44 88 ASN A CA 1
ATOM 689 C C . ASN A 1 88 ? 7.789 -3.184 24.594 1 95.44 88 ASN A C 1
ATOM 691 O O . ASN A 1 88 ? 8.016 -1.976 24.5 1 95.44 88 ASN A O 1
ATOM 695 N N . PRO A 1 89 ? 6.898 -3.791 23.875 1 97.19 89 PRO A N 1
ATOM 696 C CA . PRO A 1 89 ? 6.234 -3.109 22.766 1 97.19 89 PRO A CA 1
ATOM 697 C C . PRO A 1 89 ? 5.41 -1.906 23.219 1 97.19 89 PRO A C 1
ATOM 699 O O . PRO A 1 89 ? 5.02 -1.825 24.391 1 97.19 89 PRO A O 1
ATOM 702 N N . PRO A 1 90 ? 5.176 -0.975 22.281 1 98.25 90 PRO A N 1
ATOM 703 C CA . PRO A 1 90 ? 4.254 0.112 22.609 1 98.25 90 PRO A CA 1
ATOM 704 C C . PRO A 1 90 ? 2.84 -0.383 22.906 1 98.25 90 PRO A C 1
ATOM 706 O O . PRO A 1 90 ? 2.473 -1.488 22.5 1 98.25 90 PRO A O 1
ATOM 709 N N . ASP A 1 91 ? 2.076 0.488 23.562 1 98.25 91 ASP A N 1
ATOM 710 C CA . ASP A 1 91 ? 0.725 0.108 23.953 1 98.25 91 ASP A CA 1
ATOM 711 C C . ASP A 1 91 ? -0.299 0.517 22.906 1 98.25 91 ASP A C 1
ATOM 713 O O . ASP A 1 91 ? -1.413 -0.01 22.875 1 98.25 91 ASP A O 1
ATOM 717 N N . LEU A 1 92 ? 0.088 1.447 22.094 1 98.56 92 LEU A N 1
ATOM 718 C CA . LEU A 1 92 ? -0.804 2.027 21.094 1 98.56 92 LEU A CA 1
ATOM 719 C C . LEU A 1 92 ? -0.043 2.367 19.828 1 98.56 92 LEU A C 1
ATOM 721 O O . LEU A 1 92 ? 1.075 2.885 19.875 1 98.56 92 LEU A O 1
ATOM 725 N N . ILE A 1 93 ? -0.625 2.025 18.688 1 98.88 93 ILE A N 1
ATOM 726 C CA . ILE A 1 93 ? -0.06 2.377 17.391 1 98.88 93 ILE A CA 1
ATOM 727 C C . ILE A 1 93 ? -0.964 3.391 16.688 1 98.88 93 ILE A C 1
ATOM 729 O O . ILE A 1 93 ? -2.141 3.113 16.453 1 98.88 93 ILE A O 1
ATOM 733 N N . CYS A 1 94 ? -0.466 4.578 16.438 1 98.94 94 CYS A N 1
ATOM 734 C CA . CYS A 1 94 ? -1.194 5.617 15.711 1 98.94 94 CYS A CA 1
ATOM 735 C C . CYS A 1 94 ? -0.655 5.777 14.297 1 98.94 94 CYS A C 1
ATOM 737 O O . CYS A 1 94 ? 0.555 5.695 14.07 1 98.94 94 CYS A O 1
ATOM 739 N N . VAL A 1 95 ? -1.535 5.965 13.328 1 98.94 95 VAL A N 1
ATOM 740 C CA . VAL A 1 95 ? -1.11 6.102 11.945 1 98.94 95 VAL A CA 1
ATOM 741 C C . VAL A 1 95 ? -2.066 7.031 11.195 1 98.94 95 VAL A C 1
ATOM 743 O O . VAL A 1 95 ? -3.266 7.051 11.477 1 98.94 95 VAL A O 1
ATOM 746 N N . THR A 1 96 ? -1.53 7.816 10.281 1 98.81 96 THR A N 1
ATOM 747 C CA . THR A 1 96 ? -2.387 8.656 9.445 1 98.81 96 THR A CA 1
ATOM 748 C C . THR A 1 96 ? -3.273 7.793 8.547 1 98.81 96 THR A C 1
ATOM 750 O O . THR A 1 96 ? -2.773 7.016 7.734 1 98.81 96 THR A O 1
ATOM 753 N N . ARG A 1 97 ? -4.531 7.941 8.711 1 98.69 97 ARG A N 1
ATOM 754 C CA . ARG A 1 97 ? -5.469 7.234 7.848 1 98.69 97 ARG A CA 1
ATOM 755 C C . ARG A 1 97 ? -5.875 8.094 6.66 1 98.69 97 ARG A C 1
ATOM 757 O O . ARG A 1 97 ? -6.203 7.574 5.59 1 98.69 97 ARG A O 1
ATOM 764 N N . GLY A 1 98 ? -5.867 9.352 6.863 1 97.94 98 GLY A N 1
ATOM 765 C CA . GLY A 1 98 ? -6.203 10.328 5.84 1 97.94 98 GLY A CA 1
ATOM 766 C C . GLY A 1 98 ? -6.453 11.719 6.402 1 97.94 98 GLY A C 1
ATOM 767 O O . GLY A 1 98 ? -6.438 11.906 7.621 1 97.94 98 GLY A O 1
ATOM 768 N N . PRO A 1 99 ? -6.691 12.695 5.527 1 96.5 99 PRO A N 1
ATOM 769 C CA . PRO A 1 99 ? -6.594 12.648 4.066 1 96.5 99 PRO A CA 1
ATOM 770 C C . PRO A 1 99 ? -5.152 12.617 3.57 1 96.5 99 PRO A C 1
ATOM 772 O O . PRO A 1 99 ? -4.223 12.82 4.355 1 96.5 99 PRO A O 1
ATOM 775 N N . GLY A 1 100 ? -4.906 12.359 2.277 1 95.44 100 GLY A N 1
ATOM 776 C CA . GLY A 1 100 ? -3.598 12.297 1.647 1 95.44 100 GLY A CA 1
ATOM 777 C C . GLY A 1 100 ? -3.586 11.469 0.375 1 95.44 100 GLY A C 1
ATOM 778 O O . GLY A 1 100 ? -4.645 11.094 -0.141 1 95.44 100 GLY A O 1
ATOM 779 N N . MET A 1 101 ? -2.4 11.289 -0.132 1 94.62 101 MET A N 1
ATOM 780 C CA . MET A 1 101 ? -2.254 10.438 -1.31 1 94.62 101 MET A CA 1
ATOM 781 C C . MET A 1 101 ? -2.518 8.977 -0.961 1 94.62 101 MET A C 1
ATOM 783 O O . MET A 1 101 ? -1.845 8.406 -0.099 1 94.62 101 MET A O 1
ATOM 787 N N . LYS A 1 102 ? -3.447 8.406 -1.659 1 95.44 102 LYS A N 1
ATOM 788 C CA . LYS A 1 102 ? -3.945 7.078 -1.313 1 95.44 102 LYS A CA 1
ATOM 789 C C . LYS A 1 102 ? -2.809 6.062 -1.262 1 95.44 102 LYS A C 1
ATOM 791 O O . LYS A 1 102 ? -2.719 5.27 -0.322 1 95.44 102 LYS A O 1
ATOM 796 N N . GLY A 1 103 ? -1.97 6.059 -2.318 1 95.5 103 GLY A N 1
ATOM 797 C CA . GLY A 1 103 ? -0.836 5.148 -2.344 1 95.5 103 GLY A CA 1
ATOM 798 C C . GLY A 1 103 ? 0.087 5.312 -1.151 1 95.5 103 GLY A C 1
ATOM 799 O O . GLY A 1 103 ? 0.523 4.324 -0.557 1 95.5 103 GLY A O 1
ATOM 800 N N . SER A 1 104 ? 0.393 6.5 -0.753 1 97.44 104 SER A N 1
ATOM 801 C CA . SER A 1 104 ? 1.274 6.801 0.371 1 97.44 104 SER A CA 1
ATOM 802 C C . SER A 1 104 ? 0.632 6.41 1.697 1 97.44 104 SER A C 1
ATOM 804 O O . SER A 1 104 ? 1.28 5.801 2.551 1 97.44 104 SER A O 1
ATOM 806 N N . LEU A 1 105 ? -0.623 6.75 1.812 1 98.38 105 LEU A N 1
ATOM 807 C CA . LEU A 1 105 ? -1.367 6.438 3.027 1 98.38 105 LEU A CA 1
ATOM 808 C C . LEU A 1 105 ? -1.386 4.938 3.285 1 98.38 105 LEU A C 1
ATOM 810 O O . LEU A 1 105 ? -1.263 4.496 4.43 1 98.38 105 LEU A O 1
ATOM 814 N N . SER A 1 106 ? -1.584 4.195 2.242 1 98.19 106 SER A N 1
ATOM 815 C CA . SER A 1 106 ? -1.754 2.752 2.359 1 98.19 106 SER A CA 1
ATOM 816 C C . SER A 1 106 ? -0.506 2.096 2.941 1 98.19 106 SER A C 1
ATOM 818 O O . SER A 1 106 ? -0.604 1.13 3.701 1 98.19 106 SER A O 1
ATOM 820 N N . ILE A 1 107 ? 0.639 2.609 2.596 1 98.44 107 ILE A N 1
ATOM 821 C CA . ILE A 1 107 ? 1.893 2.018 3.051 1 98.44 107 ILE A CA 1
ATOM 822 C C . ILE A 1 107 ? 1.988 2.119 4.57 1 98.44 107 ILE A C 1
ATOM 824 O O . ILE A 1 107 ? 2.254 1.124 5.25 1 98.44 107 ILE A O 1
ATOM 828 N N . GLY A 1 108 ? 1.782 3.311 5.078 1 98.81 108 GLY A N 1
ATOM 829 C CA . GLY A 1 108 ? 1.811 3.486 6.52 1 98.81 108 GLY A CA 1
ATOM 830 C C . GLY A 1 108 ? 0.743 2.684 7.238 1 98.81 108 GLY A C 1
ATOM 831 O O . GLY A 1 108 ? 1.007 2.086 8.281 1 98.81 108 GLY A O 1
ATOM 832 N N . LEU A 1 109 ? -0.412 2.697 6.68 1 98.75 109 LEU A N 1
ATOM 833 C CA . LEU A 1 109 ? -1.549 2.027 7.301 1 98.75 109 LEU A CA 1
ATOM 834 C C . LEU A 1 109 ? -1.311 0.523 7.387 1 98.75 109 LEU A C 1
ATOM 836 O O . LEU A 1 109 ? -1.512 -0.08 8.445 1 98.75 109 LEU A O 1
ATOM 840 N N . ASP A 1 110 ? -0.914 -0.11 6.293 1 98.69 110 ASP A N 1
ATOM 841 C CA . ASP A 1 110 ? -0.699 -1.554 6.27 1 98.69 110 ASP A CA 1
ATOM 842 C C . ASP A 1 110 ? 0.487 -1.948 7.145 1 98.69 110 ASP A C 1
ATOM 844 O O . ASP A 1 110 ? 0.446 -2.973 7.832 1 98.69 110 ASP A O 1
ATOM 848 N N . PHE A 1 111 ? 1.556 -1.161 7.082 1 98.88 111 PHE A N 1
ATOM 849 C CA . PHE A 1 111 ? 2.697 -1.373 7.965 1 98.88 111 PHE A CA 1
ATOM 850 C C . PHE A 1 111 ? 2.264 -1.342 9.422 1 98.88 111 PHE A C 1
ATOM 852 O O . PHE A 1 111 ? 2.639 -2.217 10.211 1 98.88 111 PHE A O 1
ATOM 859 N N . ALA A 1 112 ? 1.475 -0.344 9.805 1 98.94 112 ALA A N 1
ATOM 860 C CA . ALA A 1 112 ? 0.957 -0.199 11.164 1 98.94 112 ALA A CA 1
ATOM 861 C C . ALA A 1 112 ? 0.09 -1.393 11.547 1 98.94 112 ALA A C 1
ATOM 863 O O . ALA A 1 112 ? 0.149 -1.867 12.688 1 98.94 112 ALA A O 1
ATOM 864 N N . LYS A 1 113 ? -0.753 -1.838 10.68 1 98.81 113 LYS A N 1
ATOM 865 C CA . LYS A 1 113 ? -1.571 -3.02 10.938 1 98.81 113 LYS A CA 1
ATOM 866 C C . LYS A 1 113 ? -0.7 -4.238 11.234 1 98.81 113 LYS A C 1
ATOM 868 O O . LYS A 1 113 ? -1.029 -5.043 12.102 1 98.81 113 LYS A O 1
ATOM 873 N N . GLY A 1 114 ? 0.38 -4.398 10.414 1 98.75 114 GLY A N 1
ATOM 874 C CA . GLY A 1 114 ? 1.326 -5.465 10.703 1 98.75 114 GLY A CA 1
ATOM 875 C C . GLY A 1 114 ? 1.888 -5.406 12.109 1 98.75 114 GLY A C 1
ATOM 876 O O . GLY A 1 114 ? 1.921 -6.418 12.812 1 98.75 114 GLY A O 1
ATOM 877 N N . LEU A 1 115 ? 2.316 -4.219 12.516 1 98.75 115 LEU A N 1
ATOM 878 C CA . LEU A 1 115 ? 2.811 -4.02 13.875 1 98.75 115 LEU A CA 1
ATOM 879 C C . LEU A 1 115 ? 1.742 -4.379 14.906 1 98.75 115 LEU A C 1
ATOM 881 O O . LEU A 1 115 ? 2.023 -5.078 15.883 1 98.75 115 LEU A O 1
ATOM 885 N N . SER A 1 116 ? 0.562 -3.891 14.664 1 98.62 116 SER A N 1
ATOM 886 C CA . SER A 1 116 ? -0.56 -4.086 15.578 1 98.62 116 SER A CA 1
ATOM 887 C C . SER A 1 116 ? -0.872 -5.566 15.766 1 98.62 116 SER A C 1
ATOM 889 O O . SER A 1 116 ? -1.016 -6.039 16.891 1 98.62 116 SER A O 1
ATOM 891 N N . VAL A 1 117 ? -0.977 -6.285 14.688 1 98.5 117 VAL A N 1
ATOM 892 C CA . VAL A 1 117 ? -1.302 -7.707 14.711 1 98.5 117 VAL A CA 1
ATOM 893 C C . VAL A 1 117 ? -0.184 -8.484 15.406 1 98.5 117 VAL A C 1
ATOM 895 O O . VAL A 1 117 ? -0.449 -9.375 16.219 1 98.5 117 VAL A O 1
ATOM 898 N N . ALA A 1 118 ? 1.021 -8.148 15.102 1 98.38 118 ALA A N 1
ATOM 899 C CA . ALA A 1 118 ? 2.172 -8.844 15.672 1 98.38 118 ALA A CA 1
ATOM 900 C C . ALA A 1 118 ? 2.225 -8.664 17.188 1 98.38 118 ALA A C 1
ATOM 902 O O . ALA A 1 118 ? 2.488 -9.617 17.922 1 98.38 118 ALA A O 1
ATOM 903 N N . TRP A 1 119 ? 1.97 -7.434 17.656 1 97.75 119 TRP A N 1
ATOM 904 C CA . TRP A 1 119 ? 2.125 -7.105 19.062 1 97.75 119 TRP A CA 1
ATOM 905 C C . TRP A 1 119 ? 0.799 -7.238 19.812 1 97.75 119 TRP A C 1
ATOM 907 O O . TRP A 1 119 ? 0.752 -7.133 21.031 1 97.75 119 TRP A O 1
ATOM 917 N N . ALA A 1 120 ? -0.289 -7.48 19.078 1 97.38 120 ALA A N 1
ATOM 918 C CA . ALA A 1 120 ? -1.634 -7.516 19.656 1 97.38 120 ALA A CA 1
ATOM 919 C C . ALA A 1 120 ? -1.958 -6.211 20.375 1 97.38 120 ALA A C 1
ATOM 921 O O . ALA A 1 120 ? -2.375 -6.223 21.531 1 97.38 120 ALA A O 1
ATOM 922 N N . LYS A 1 121 ? -1.725 -5.148 19.781 1 97.88 121 LYS A N 1
ATOM 923 C CA . LYS A 1 121 ? -1.973 -3.82 20.328 1 97.88 121 LYS A CA 1
ATOM 924 C C . LYS A 1 121 ? -2.967 -3.045 19.469 1 97.88 121 LYS A C 1
ATOM 926 O O . LYS A 1 121 ? -3.023 -3.236 18.25 1 97.88 121 LYS A O 1
ATOM 931 N N . PRO A 1 122 ? -3.785 -2.15 20.031 1 98.25 122 PRO A N 1
ATOM 932 C CA . PRO A 1 122 ? -4.77 -1.391 19.25 1 98.25 122 PRO A CA 1
ATOM 933 C C . PRO A 1 122 ? -4.129 -0.332 18.359 1 98.25 122 PRO A C 1
ATOM 935 O O . PRO A 1 122 ? -2.994 0.084 18.609 1 98.25 122 PRO A O 1
ATOM 938 N N . THR A 1 123 ? -4.906 0.057 17.375 1 98.5 123 THR A N 1
ATOM 939 C CA . THR A 1 123 ? -4.5 1.106 16.438 1 98.5 123 THR A CA 1
ATOM 940 C C . THR A 1 123 ? -5.496 2.262 16.469 1 98.5 123 THR A C 1
ATOM 942 O O . THR A 1 123 ? -6.668 2.074 16.797 1 98.5 123 THR A O 1
ATOM 945 N N . VAL A 1 124 ? -5.02 3.408 16.203 1 98.75 124 VAL A N 1
ATOM 946 C CA . VAL A 1 124 ? -5.871 4.562 15.922 1 98.75 124 VAL A CA 1
ATOM 947 C C . VAL A 1 124 ? -5.508 5.16 14.562 1 98.75 124 VAL A C 1
ATOM 949 O O . VAL A 1 124 ? -4.379 5.613 14.367 1 98.75 124 VAL A O 1
ATOM 952 N N . GLY A 1 125 ? -6.445 5.055 13.609 1 98.75 125 GLY A N 1
ATOM 953 C CA . GLY A 1 125 ? -6.316 5.801 12.367 1 98.75 125 GLY A CA 1
ATOM 954 C C . GLY A 1 125 ? -6.621 7.277 12.523 1 98.75 125 GLY A C 1
ATOM 955 O O . GLY A 1 125 ? -7.773 7.656 12.742 1 98.75 125 GLY A O 1
ATOM 956 N N . VAL A 1 126 ? -5.641 8.094 12.312 1 98.81 126 VAL A N 1
ATOM 957 C CA . VAL A 1 126 ? -5.73 9.5 12.711 1 98.81 126 VAL A CA 1
ATOM 958 C C . VAL A 1 126 ? -5.969 10.375 11.484 1 98.81 126 VAL A C 1
ATOM 960 O O . VAL A 1 126 ? -5.398 10.125 10.422 1 98.81 126 VAL A O 1
ATOM 963 N N . HIS A 1 127 ? -6.789 11.344 11.641 1 98.5 127 HIS A N 1
ATOM 964 C CA . HIS A 1 127 ? -6.984 12.383 10.633 1 98.5 127 HIS A CA 1
ATOM 965 C C . HIS A 1 127 ? -5.773 13.305 10.555 1 98.5 127 HIS A C 1
ATOM 967 O O . HIS A 1 127 ? -5.383 13.906 11.555 1 98.5 127 HIS A O 1
ATOM 973 N N . HIS A 1 128 ? -5.281 13.438 9.406 1 97.69 128 HIS A N 1
ATOM 974 C CA . HIS A 1 128 ? -4.043 14.172 9.18 1 97.69 128 HIS A CA 1
ATOM 975 C C . HIS A 1 128 ? -4.164 15.617 9.648 1 97.69 128 HIS A C 1
ATOM 977 O O . HIS A 1 128 ? -3.299 16.109 10.383 1 97.69 128 HIS A O 1
ATOM 983 N N . MET A 1 129 ? -5.223 16.281 9.32 1 96.38 129 MET A N 1
ATOM 984 C CA . MET A 1 129 ? -5.395 17.688 9.664 1 96.38 129 MET A CA 1
ATOM 985 C C . MET A 1 129 ? -5.699 17.844 11.148 1 96.38 129 MET A C 1
ATOM 987 O O . MET A 1 129 ? -5.355 18.875 11.75 1 96.38 129 MET A O 1
ATOM 991 N N . LEU A 1 130 ? -6.355 16.844 11.727 1 98.06 130 LEU A N 1
ATOM 992 C CA . LEU A 1 130 ? -6.512 16.859 13.18 1 98.06 130 LEU A CA 1
ATOM 993 C C . LEU A 1 130 ? -5.156 16.875 13.875 1 98.06 130 LEU A C 1
ATOM 995 O O . LEU A 1 130 ? -4.984 17.547 14.891 1 98.06 130 LEU A O 1
ATOM 999 N N . GLY A 1 131 ? -4.258 16.109 13.32 1 98.25 131 GLY A N 1
ATOM 1000 C CA . GLY A 1 131 ? -2.896 16.141 13.836 1 98.25 131 GLY A CA 1
ATOM 1001 C C . GLY A 1 131 ? -2.303 17.531 13.867 1 98.25 131 GLY A C 1
ATOM 1002 O O . GLY A 1 131 ? -1.815 17.984 14.906 1 98.25 131 GLY A O 1
ATOM 1003 N N . HIS A 1 132 ? -2.383 18.188 12.766 1 97.31 132 HIS A N 1
ATOM 1004 C CA . HIS A 1 132 ? -1.872 19.547 12.68 1 97.31 132 HIS A CA 1
ATOM 1005 C C . HIS A 1 132 ? -2.564 20.453 13.688 1 97.31 132 HIS A C 1
ATOM 1007 O O . HIS A 1 132 ? -1.906 21.234 14.391 1 97.31 132 HIS A O 1
ATOM 1013 N N . LEU A 1 133 ? -3.795 20.344 13.805 1 96.69 133 LEU A N 1
ATOM 1014 C CA . LEU A 1 133 ? -4.664 21.203 14.602 1 96.69 133 LEU A CA 1
ATOM 1015 C C . LEU A 1 133 ? -4.336 21.062 16.094 1 96.69 133 LEU A C 1
ATOM 1017 O O . LEU A 1 133 ? -4.418 22.031 16.844 1 96.69 133 LEU A O 1
ATOM 1021 N N . LEU A 1 134 ? -3.91 19.922 16.516 1 98.12 134 LEU A N 1
ATOM 1022 C CA . LEU A 1 134 ? -3.773 19.625 17.938 1 98.12 134 LEU A CA 1
ATOM 1023 C C . LEU A 1 134 ? -2.318 19.734 18.375 1 98.12 134 LEU A C 1
ATOM 1025 O O . LEU A 1 134 ? -2.021 19.688 19.578 1 98.12 134 LEU A O 1
ATOM 1029 N N . THR A 1 135 ? -1.416 19.969 17.484 1 98.06 135 THR A N 1
ATOM 1030 C CA . THR A 1 135 ? 0.013 19.922 17.766 1 98.06 135 THR A CA 1
ATOM 1031 C C . THR A 1 135 ? 0.373 20.891 18.875 1 98.06 135 THR A C 1
ATOM 1033 O O . THR A 1 135 ? 1.122 20.547 19.797 1 98.06 135 THR A O 1
ATOM 1036 N N . PRO A 1 136 ? -0.168 22.156 18.938 1 97.69 136 PRO A N 1
ATOM 1037 C CA . PRO A 1 136 ? 0.184 23.078 20.031 1 97.69 136 PRO A CA 1
ATOM 1038 C C . PRO A 1 136 ? -0.251 22.547 21.391 1 97.69 136 PRO A C 1
ATOM 1040 O O . PRO A 1 136 ? 0.374 22.875 22.406 1 97.69 136 PRO A O 1
ATOM 1043 N N . ARG A 1 137 ? -1.263 21.75 21.422 1 97.25 137 ARG A N 1
ATOM 1044 C CA . ARG A 1 137 ? -1.688 21.156 22.688 1 97.25 137 ARG A CA 1
ATOM 1045 C C . ARG A 1 137 ? -0.649 20.172 23.203 1 97.25 137 ARG A C 1
ATOM 1047 O O . ARG A 1 137 ? -0.447 20.047 24.406 1 97.25 137 ARG A O 1
ATOM 1054 N N . PHE A 1 138 ? -0.022 19.484 22.328 1 97.62 138 PHE A N 1
ATOM 1055 C CA . PHE A 1 138 ? 1.061 18.578 22.703 1 97.62 138 PHE A CA 1
ATOM 1056 C C . PHE A 1 138 ? 2.193 19.359 23.375 1 97.62 138 PHE A C 1
ATOM 1058 O O . PHE A 1 138 ? 2.625 19.016 24.469 1 97.62 138 PHE A O 1
ATOM 1065 N N . GLU A 1 139 ? 2.6 20.375 22.656 1 96.94 139 GLU A N 1
ATOM 1066 C CA . GLU A 1 139 ? 3.797 21.094 23.078 1 96.94 139 GLU A CA 1
ATOM 1067 C C . GLU A 1 139 ? 3.561 21.844 24.391 1 96.94 139 GLU A C 1
ATOM 1069 O O . GLU A 1 139 ? 4.512 22.188 25.094 1 96.94 139 GLU A O 1
ATOM 1074 N N . THR A 1 140 ? 2.328 22.109 24.797 1 96.19 140 THR A N 1
ATOM 1075 C CA . THR A 1 140 ? 2.027 22.906 25.969 1 96.19 140 THR A CA 1
ATOM 1076 C C . THR A 1 140 ? 1.278 22.078 27.016 1 96.19 140 THR A C 1
ATOM 1078 O O . THR A 1 140 ? 0.779 22.609 28 1 96.19 140 THR A O 1
ATOM 1081 N N . PHE A 1 141 ? 1.156 20.812 26.734 1 95 141 PHE A N 1
ATOM 1082 C CA . PHE A 1 141 ? 0.322 19.953 27.578 1 95 141 PHE A CA 1
ATOM 1083 C C . PHE A 1 141 ? 0.825 19.938 29.016 1 95 141 PHE A C 1
ATOM 1085 O O . PHE A 1 141 ? 0.038 20.078 29.953 1 95 141 PHE A O 1
ATOM 1092 N N . ASN A 1 142 ? 2.062 19.859 29.219 1 94.38 142 ASN A N 1
ATOM 1093 C CA . ASN A 1 142 ? 2.664 19.688 30.547 1 94.38 142 ASN A CA 1
ATOM 1094 C C . ASN A 1 142 ? 2.598 20.984 31.359 1 94.38 142 ASN A C 1
ATOM 1096 O O . ASN A 1 142 ? 2.691 20.953 32.594 1 94.38 142 ASN A O 1
ATOM 1100 N N . THR A 1 143 ? 2.387 22.062 30.688 1 93.31 143 THR A N 1
ATOM 1101 C CA . THR A 1 143 ? 2.305 23.344 31.391 1 93.31 143 THR A CA 1
ATOM 1102 C C . THR A 1 143 ? 0.863 23.844 31.438 1 93.31 143 THR A C 1
ATOM 1104 O O . THR A 1 143 ? 0.58 24.891 32.031 1 93.31 143 THR A O 1
ATOM 1107 N N . SER A 1 144 ? -0.022 23.156 30.812 1 90.44 144 SER A N 1
ATOM 1108 C CA . SER A 1 144 ? -1.437 23.516 30.766 1 90.44 144 SER A CA 1
ATOM 1109 C C . SER A 1 144 ? -1.634 24.922 30.234 1 90.44 144 SER A C 1
ATOM 1111 O O . SER A 1 144 ? -2.477 25.672 30.75 1 90.44 144 SER A O 1
ATOM 1113 N N . SER A 1 145 ? -0.91 25.359 29.297 1 91.19 145 SER A N 1
ATOM 1114 C CA . SER A 1 145 ? -0.953 26.719 28.781 1 91.19 145 SER A CA 1
ATOM 1115 C C . SER A 1 145 ? -1.458 26.734 27.344 1 91.19 145 SER A C 1
ATOM 1117 O O . SER A 1 145 ? -1.52 27.797 26.719 1 91.19 145 SER A O 1
ATOM 1119 N N . GLY A 1 146 ? -1.823 25.641 26.859 1 94.06 146 GLY A N 1
ATOM 1120 C CA . GLY A 1 146 ? -2.18 25.547 25.453 1 94.06 146 GLY A CA 1
ATOM 1121 C C . GLY A 1 146 ? -3.629 25.891 25.172 1 94.06 146 GLY A C 1
ATOM 1122 O O . GLY A 1 146 ? -4.352 26.328 26.078 1 94.06 146 GLY A O 1
ATOM 1123 N N . PRO A 1 147 ? -4 25.797 23.969 1 97.56 147 PRO A N 1
ATOM 1124 C CA . PRO A 1 147 ? -5.379 26.125 23.594 1 97.56 147 PRO A CA 1
ATOM 1125 C C . PRO A 1 147 ? -6.406 25.188 24.219 1 97.56 147 PRO A C 1
ATOM 1127 O O . PRO A 1 147 ? -6.156 23.984 24.328 1 97.56 147 PRO A O 1
ATOM 1130 N N . LYS A 1 148 ? -7.508 25.75 24.562 1 96.62 148 LYS A N 1
ATOM 1131 C CA . LYS A 1 148 ? -8.641 25 25.094 1 96.62 148 LYS A CA 1
ATOM 1132 C C . LYS A 1 148 ? -9.859 25.125 24.188 1 96.62 148 LYS A C 1
ATOM 1134 O O . LYS A 1 148 ? -10.125 26.188 23.625 1 96.62 148 LYS A O 1
ATOM 1139 N N . PHE A 1 149 ? -10.555 24.016 24.141 1 96.5 149 PHE A N 1
ATOM 1140 C CA . PHE A 1 149 ? -11.781 24.078 23.359 1 96.5 149 PHE A CA 1
ATOM 1141 C C . PHE A 1 149 ? -12.789 25.016 24 1 96.5 149 PHE A C 1
ATOM 1143 O O . PHE A 1 149 ? -12.875 25.094 25.234 1 96.5 149 PHE A O 1
ATOM 1150 N N . PRO A 1 150 ? -13.562 25.781 23.172 1 97.75 150 PRO A N 1
ATOM 1151 C CA . PRO A 1 150 ? -13.422 25.906 21.719 1 97.75 150 PRO A CA 1
ATOM 1152 C C . PRO A 1 150 ? -12.273 26.828 21.312 1 97.75 150 PRO A C 1
ATOM 1154 O O . PRO A 1 150 ? -11.961 27.781 22.031 1 97.75 150 PRO A O 1
ATOM 1157 N N . PHE A 1 151 ? -11.648 26.562 20.281 1 98.25 151 PHE A N 1
ATOM 1158 C CA . PHE A 1 151 ? -10.641 27.453 19.734 1 98.25 151 PHE A CA 1
ATOM 1159 C C . PHE A 1 151 ? -10.711 27.484 18.203 1 98.25 151 PHE A C 1
ATOM 1161 O O . PHE A 1 151 ? -11.344 26.625 17.594 1 98.25 151 PHE A O 1
ATOM 1168 N N . LEU A 1 152 ? -10.156 28.531 17.641 1 98.19 152 LEU A N 1
ATOM 1169 C CA . LEU A 1 152 ? -10.094 28.75 16.203 1 98.19 152 LEU A CA 1
ATOM 1170 C C . LEU A 1 152 ? -8.742 28.328 15.641 1 98.19 152 LEU A C 1
ATOM 1172 O O . LEU A 1 152 ? -7.707 28.578 16.266 1 98.19 152 LEU A O 1
ATOM 1176 N N . THR A 1 153 ? -8.789 27.641 14.484 1 98.38 153 THR A N 1
ATOM 1177 C CA . THR A 1 153 ? -7.535 27.203 13.867 1 98.38 153 THR A CA 1
ATOM 1178 C C . THR A 1 153 ? -7.488 27.625 12.398 1 98.38 153 THR A C 1
ATOM 1180 O O . THR A 1 153 ? -8.438 27.375 11.648 1 98.38 153 THR A O 1
ATOM 1183 N N . LEU A 1 154 ? -6.457 28.281 12.031 1 98.38 154 LEU A N 1
ATOM 1184 C CA . LEU A 1 154 ? -6.117 28.406 10.617 1 98.38 154 LEU A CA 1
ATOM 1185 C C . LEU A 1 154 ? -5.18 27.297 10.18 1 98.38 154 LEU A C 1
ATOM 1187 O O . LEU A 1 154 ? -4.02 27.25 10.602 1 98.38 154 LEU A O 1
ATOM 1191 N N . LEU A 1 155 ? -5.688 26.375 9.438 1 97.69 155 LEU A N 1
ATOM 1192 C CA . LEU A 1 155 ? -4.879 25.328 8.836 1 97.69 155 LEU A CA 1
ATOM 1193 C C . LEU A 1 155 ? -4.391 25.734 7.453 1 97.69 155 LEU A C 1
ATOM 1195 O O . LEU A 1 155 ? -5.195 25.906 6.531 1 97.69 155 LEU A O 1
ATOM 1199 N N . ILE A 1 156 ? -3.111 25.844 7.305 1 96.25 156 ILE A N 1
ATOM 1200 C CA . ILE A 1 156 ? -2.568 26.406 6.07 1 96.25 156 ILE A CA 1
ATOM 1201 C C . ILE A 1 156 ? -1.354 25.578 5.629 1 96.25 156 ILE A C 1
ATOM 1203 O O . ILE A 1 156 ? -0.288 25.656 6.238 1 96.25 156 ILE A O 1
ATOM 1207 N N . SER A 1 157 ? -1.546 24.812 4.594 1 92.19 157 SER A N 1
ATOM 1208 C CA . SER A 1 157 ? -0.513 23.938 4.055 1 92.19 157 SER A CA 1
ATOM 1209 C C . SER A 1 157 ? -0.498 23.969 2.529 1 92.19 157 SER A C 1
ATOM 1211 O O . SER A 1 157 ? -1.1 24.859 1.919 1 92.19 157 SER A O 1
ATOM 1213 N N . GLY A 1 158 ? 0.301 23.109 1.947 1 87.94 158 GLY A N 1
ATOM 1214 C CA . GLY A 1 158 ? 0.345 23.016 0.497 1 87.94 158 GLY A CA 1
ATOM 1215 C C . GLY A 1 158 ? -0.954 22.516 -0.107 1 87.94 158 GLY A C 1
ATOM 1216 O O . GLY A 1 158 ? -1.273 22.828 -1.255 1 87.94 158 GLY A O 1
ATOM 1217 N N . GLY A 1 159 ? -1.712 21.781 0.68 1 88.38 159 GLY A N 1
ATOM 1218 C CA . GLY A 1 159 ? -2.926 21.188 0.139 1 88.38 159 GLY A CA 1
ATOM 1219 C C . GLY A 1 159 ? -4.188 21.719 0.787 1 88.38 159 GLY A C 1
ATOM 1220 O O . GLY A 1 159 ? -5.293 21.484 0.295 1 88.38 159 GLY A O 1
ATOM 1221 N N . HIS A 1 160 ? -3.967 22.484 1.812 1 90.94 160 HIS A N 1
ATOM 1222 C CA . HIS A 1 160 ? -5.137 22.906 2.566 1 90.94 160 HIS A CA 1
ATOM 1223 C C . HIS A 1 160 ? -5 24.359 3.021 1 90.94 160 HIS A C 1
ATOM 1225 O O . HIS A 1 160 ? -3.896 24.812 3.338 1 90.94 160 HIS A O 1
ATOM 1231 N N . THR A 1 161 ? -6.074 25.109 3.002 1 96.5 161 THR A N 1
ATOM 1232 C CA . THR A 1 161 ? -6.273 26.406 3.633 1 96.5 161 THR A CA 1
ATOM 1233 C C . THR A 1 161 ? -7.703 26.531 4.152 1 96.5 161 THR A C 1
ATOM 1235 O O . THR A 1 161 ? -8.648 26.609 3.367 1 96.5 161 THR A O 1
ATOM 1238 N N . MET A 1 162 ? -7.805 26.516 5.414 1 97.31 162 MET A N 1
ATOM 1239 C CA . MET A 1 162 ? -9.148 26.594 5.977 1 97.31 162 MET A CA 1
ATOM 1240 C C . MET A 1 162 ? -9.125 27.172 7.387 1 97.31 162 MET A C 1
ATOM 1242 O O . MET A 1 162 ? -8.109 27.078 8.086 1 97.31 162 MET A O 1
ATOM 1246 N N . LEU A 1 163 ? -10.164 27.859 7.688 1 98 163 LEU A N 1
ATOM 1247 C CA . LEU A 1 163 ? -10.43 28.328 9.039 1 98 163 LEU A CA 1
ATOM 1248 C C . LEU A 1 163 ? -11.461 27.453 9.734 1 98 163 LEU A C 1
ATOM 1250 O O . LEU A 1 163 ? -12.586 27.297 9.25 1 98 163 LEU A O 1
ATOM 1254 N N . VAL A 1 164 ? -11.031 26.906 10.914 1 98.19 164 VAL A N 1
ATOM 1255 C CA . VAL A 1 164 ? -11.852 25.875 11.539 1 98.19 164 VAL A CA 1
ATOM 1256 C C . VAL A 1 164 ? -12.156 26.266 12.984 1 98.19 164 VAL A C 1
ATOM 1258 O O . VAL A 1 164 ? -11.266 26.703 13.719 1 98.19 164 VAL A O 1
ATOM 1261 N N . LEU A 1 165 ? -13.43 26.172 13.359 1 98.44 165 LEU A N 1
ATOM 1262 C CA . LEU A 1 165 ? -13.828 26.266 14.758 1 98.44 165 LEU A CA 1
ATOM 1263 C C . LEU A 1 165 ? -13.93 24.875 15.383 1 98.44 165 LEU A C 1
ATOM 1265 O O . LEU A 1 165 ? -14.734 24.047 14.945 1 98.44 165 LEU A O 1
ATOM 1269 N N . SER A 1 166 ? -13.086 24.625 16.359 1 98.19 166 SER A N 1
ATOM 1270 C CA . SER A 1 166 ? -13.094 23.344 17.047 1 98.19 166 SER A CA 1
ATOM 1271 C C . SER A 1 166 ? -13.727 23.453 18.422 1 98.19 166 SER A C 1
ATOM 1273 O O . SER A 1 166 ? -13.242 24.188 19.281 1 98.19 166 SER A O 1
ATOM 1275 N N . LYS A 1 167 ? -14.734 22.703 18.703 1 97.62 167 LYS A N 1
ATOM 1276 C CA . LYS A 1 167 ? -15.438 22.734 19.984 1 97.62 167 LYS A CA 1
ATOM 1277 C C . LYS A 1 167 ? -15.07 21.531 20.844 1 97.62 167 LYS A C 1
ATOM 1279 O O . LYS A 1 167 ? -15.328 21.516 22.047 1 97.62 167 LYS A O 1
ATOM 1284 N N . GLY A 1 168 ? -14.508 20.562 20.234 1 96.88 168 GLY A N 1
ATOM 1285 C CA . GLY A 1 168 ? -14.039 19.328 20.844 1 96.88 168 GLY A CA 1
ATOM 1286 C C . GLY A 1 168 ? -13.172 18.5 19.922 1 96.88 168 GLY A C 1
ATOM 1287 O O . GLY A 1 168 ? -12.906 18.906 18.781 1 96.88 168 GLY A O 1
ATOM 1288 N N . ILE A 1 169 ? -12.789 17.375 20.391 1 96.44 169 ILE A N 1
ATOM 1289 C CA . ILE A 1 169 ? -11.836 16.531 19.656 1 96.44 169 ILE A CA 1
ATOM 1290 C C . ILE A 1 169 ? -12.484 16.031 18.375 1 96.44 169 ILE A C 1
ATOM 1292 O O . ILE A 1 169 ? -11.797 15.812 17.375 1 96.44 169 ILE A O 1
ATOM 1296 N N . LEU A 1 170 ? -13.82 15.875 18.391 1 96.38 170 LEU A N 1
ATOM 1297 C CA . LEU A 1 170 ? -14.516 15.32 17.25 1 96.38 170 LEU A CA 1
ATOM 1298 C C . LEU A 1 170 ? -15.492 16.328 16.656 1 96.38 170 LEU A C 1
ATOM 1300 O O . LEU A 1 170 ? -16.297 15.992 15.781 1 96.38 170 LEU A O 1
ATOM 1304 N N . GLU A 1 171 ? -15.508 17.531 17.125 1 97.12 171 GLU A N 1
ATOM 1305 C CA . GLU A 1 171 ? -16.453 18.547 16.703 1 97.12 171 GLU A CA 1
ATOM 1306 C C . GLU A 1 171 ? -15.75 19.734 16.062 1 97.12 171 GLU A C 1
ATOM 1308 O O . GLU A 1 171 ? -15.344 20.672 16.766 1 97.12 171 GLU A O 1
ATOM 1313 N N . HIS A 1 172 ? -15.836 19.703 14.758 1 97.88 172 HIS A N 1
ATOM 1314 C CA . HIS A 1 172 ? -15.156 20.734 13.984 1 97.88 172 HIS A CA 1
ATOM 1315 C C . HIS A 1 172 ? -16.078 21.328 12.922 1 97.88 172 HIS A C 1
ATOM 1317 O O . HIS A 1 172 ? -16.797 20.609 12.25 1 97.88 172 HIS A O 1
ATOM 1323 N N . GLU A 1 173 ? -16.047 22.594 12.828 1 97.62 173 GLU A N 1
ATOM 1324 C CA . GLU A 1 173 ? -16.797 23.297 11.805 1 97.62 173 GLU A CA 1
ATOM 1325 C C . GLU A 1 173 ? -15.883 24.156 10.93 1 97.62 173 GLU A C 1
ATOM 1327 O O . GLU A 1 173 ? -15.133 24.984 11.445 1 97.62 173 GLU A O 1
ATOM 1332 N N . ILE A 1 174 ? -15.938 23.922 9.703 1 97.12 174 ILE A N 1
ATOM 1333 C CA . ILE A 1 174 ? -15.172 24.75 8.766 1 97.12 174 ILE A CA 1
ATOM 1334 C C . ILE A 1 174 ? -15.922 26.047 8.477 1 97.12 174 ILE A C 1
ATOM 1336 O O . ILE A 1 174 ? -17 26.016 7.871 1 97.12 174 ILE A O 1
ATOM 1340 N N . LEU A 1 175 ? -15.352 27.141 8.852 1 97.25 175 LEU A N 1
ATOM 1341 C CA . LEU A 1 175 ? -16 28.438 8.695 1 97.25 175 LEU A CA 1
ATOM 1342 C C . LEU A 1 175 ? -15.656 29.078 7.355 1 97.25 175 LEU A C 1
ATOM 1344 O O . LEU A 1 175 ? -16.453 29.844 6.805 1 97.25 175 LEU A O 1
ATOM 1348 N N . CYS A 1 176 ? -14.516 28.828 6.891 1 96.62 176 CYS A N 1
ATOM 1349 C CA . CYS A 1 176 ? -13.992 29.359 5.637 1 96.62 176 CYS A CA 1
ATOM 1350 C C . CYS A 1 176 ? -13.008 28.391 4.996 1 96.62 176 CYS A C 1
ATOM 1352 O O . CYS A 1 176 ? -12.125 27.859 5.668 1 96.62 176 CYS A O 1
ATOM 1354 N N . ASP A 1 177 ? -13.203 28.125 3.738 1 95.88 177 ASP A N 1
ATOM 1355 C CA . ASP A 1 177 ? -12.352 27.188 2.996 1 95.88 177 ASP A CA 1
ATOM 1356 C C . ASP A 1 177 ? -11.906 27.797 1.668 1 95.88 177 ASP A C 1
ATOM 1358 O O . ASP A 1 177 ? -12.469 28.797 1.213 1 95.88 177 ASP A O 1
ATOM 1362 N N . THR A 1 178 ? -10.852 27.234 1.188 1 95.12 178 THR A N 1
ATOM 1363 C CA . THR A 1 178 ? -10.406 27.703 -0.119 1 95.12 178 THR A CA 1
ATOM 1364 C C . THR A 1 178 ? -11.266 27.109 -1.23 1 95.12 178 THR A C 1
ATOM 1366 O O . THR A 1 178 ? -11.688 25.953 -1.146 1 95.12 178 THR A O 1
ATOM 1369 N N . ILE A 1 179 ? -11.5 27.812 -2.221 1 93.56 179 ILE A N 1
ATOM 1370 C CA . ILE A 1 179 ? -12.359 27.359 -3.301 1 93.56 179 ILE A CA 1
ATOM 1371 C C . ILE A 1 179 ? -11.516 26.984 -4.516 1 93.56 179 ILE A C 1
ATOM 1373 O O . ILE A 1 179 ? -12.031 26.438 -5.5 1 93.56 179 ILE A O 1
ATOM 1377 N N . ASP A 1 180 ? -10.289 27.281 -4.531 1 93.38 180 ASP A N 1
ATOM 1378 C CA . ASP A 1 180 ? -9.383 26.922 -5.617 1 93.38 180 ASP A CA 1
ATOM 1379 C C . ASP A 1 180 ? -8.094 26.312 -5.074 1 93.38 180 ASP A C 1
ATOM 1381 O O . ASP A 1 180 ? -8.125 25.312 -4.352 1 93.38 180 ASP A O 1
ATOM 1385 N N . VAL A 1 181 ? -6.922 26.984 -5.324 1 93.69 181 VAL A N 1
ATOM 1386 C CA . VAL A 1 181 ? -5.672 26.391 -4.867 1 93.69 181 VAL A CA 1
ATOM 1387 C C . VAL A 1 181 ? -5.398 26.812 -3.424 1 93.69 181 VAL A C 1
ATOM 1389 O O . VAL A 1 181 ? -5.887 27.844 -2.969 1 93.69 181 VAL A O 1
ATOM 1392 N N . ALA A 1 182 ? -4.637 25.984 -2.764 1 94.88 182 ALA A N 1
ATOM 1393 C CA . ALA A 1 182 ? -4.254 26.297 -1.389 1 94.88 182 ALA A CA 1
ATOM 1394 C C . ALA A 1 182 ? -3.158 27.359 -1.35 1 94.88 182 ALA A C 1
ATOM 1396 O O . ALA A 1 182 ? -2.459 27.578 -2.342 1 94.88 182 ALA A O 1
ATOM 1397 N N . CYS A 1 183 ? -3.092 28 -0.181 1 96.06 183 CYS A N 1
ATOM 1398 C CA . CYS A 1 183 ? -2.133 29.078 0.022 1 96.06 183 CYS A CA 1
ATOM 1399 C C . CYS A 1 183 ? -0.708 28.594 -0.225 1 96.06 183 CYS A C 1
ATOM 1401 O O . CYS A 1 183 ? 0.066 29.25 -0.918 1 96.06 183 CYS A O 1
ATOM 1403 N N . GLY A 1 184 ? -0.385 27.406 0.393 1 94.44 184 GLY A N 1
ATOM 1404 C CA . GLY A 1 184 ? 0.956 26.875 0.211 1 94.44 184 GLY A CA 1
ATOM 1405 C C . GLY A 1 184 ? 1.296 26.609 -1.241 1 94.44 184 GLY A C 1
ATOM 1406 O O . GLY A 1 184 ? 2.414 26.875 -1.685 1 94.44 184 GLY A O 1
ATOM 1407 N N . ASP A 1 185 ? 0.406 26.109 -1.926 1 93.12 185 ASP A N 1
ATOM 1408 C CA . ASP A 1 185 ? 0.582 25.859 -3.354 1 93.12 185 ASP A CA 1
ATOM 1409 C C . ASP A 1 185 ? 0.811 27.156 -4.113 1 93.12 185 ASP A C 1
ATOM 1411 O O . ASP A 1 185 ? 1.653 27.219 -5.012 1 93.12 185 ASP A O 1
ATOM 1415 N N . ALA A 1 186 ? 0.072 28.125 -3.85 1 95.75 186 ALA A N 1
ATOM 1416 C CA . ALA A 1 186 ? 0.218 29.438 -4.484 1 95.75 186 ALA A CA 1
ATOM 1417 C C . ALA A 1 186 ? 1.6 30.031 -4.215 1 95.75 186 ALA A C 1
ATOM 1419 O O . ALA A 1 186 ? 2.242 30.562 -5.121 1 95.75 186 ALA A O 1
ATOM 1420 N N . LEU A 1 187 ? 1.988 29.953 -2.988 1 96.31 187 LEU A N 1
ATOM 1421 C CA . LEU A 1 187 ? 3.314 30.438 -2.627 1 96.31 187 LEU A CA 1
ATOM 1422 C C . LEU A 1 187 ? 4.398 29.688 -3.398 1 96.31 187 LEU A C 1
ATOM 1424 O O . LEU A 1 187 ? 5.324 30.297 -3.93 1 96.31 187 LEU A O 1
ATOM 1428 N N . ASP A 1 188 ? 4.289 28.406 -3.443 1 93.31 188 ASP A N 1
ATOM 1429 C CA . ASP A 1 188 ? 5.258 27.562 -4.145 1 93.31 188 ASP A CA 1
ATOM 1430 C C . ASP A 1 188 ? 5.316 27.922 -5.629 1 93.31 188 ASP A C 1
ATOM 1432 O O . ASP A 1 188 ? 6.402 28.047 -6.199 1 93.31 188 ASP A O 1
ATOM 1436 N N . LYS A 1 189 ? 4.199 28.047 -6.195 1 93.81 189 LYS A N 1
ATOM 1437 C CA . LYS A 1 189 ? 4.125 28.359 -7.621 1 93.81 189 LYS A CA 1
ATOM 1438 C C . LYS A 1 189 ? 4.684 29.75 -7.914 1 93.81 189 LYS A C 1
ATOM 1440 O O . LYS A 1 189 ? 5.383 29.938 -8.914 1 93.81 189 LYS A O 1
ATOM 1445 N N . CYS A 1 190 ? 4.375 30.672 -7.148 1 96.31 190 CYS A N 1
ATOM 1446 C CA . CYS A 1 190 ? 4.926 32 -7.312 1 96.31 190 CYS A CA 1
ATOM 1447 C C . CYS A 1 190 ? 6.445 32 -7.195 1 96.31 190 CYS A C 1
ATOM 1449 O O . CYS A 1 190 ? 7.141 32.625 -7.988 1 96.31 190 CYS A O 1
ATOM 1451 N N . ALA A 1 191 ? 6.906 31.25 -6.199 1 95.69 191 ALA A N 1
ATOM 1452 C CA . ALA A 1 191 ? 8.352 31.125 -6.012 1 95.69 191 ALA A CA 1
ATOM 1453 C C . ALA A 1 191 ? 9.016 30.547 -7.254 1 95.69 191 ALA A C 1
ATOM 1455 O O . ALA A 1 191 ? 10.062 31.031 -7.688 1 95.69 191 ALA A O 1
ATOM 1456 N N . ARG A 1 192 ? 8.398 29.547 -7.75 1 93.62 192 ARG A N 1
ATOM 1457 C CA . ARG A 1 192 ? 8.914 28.922 -8.961 1 93.62 192 ARG A CA 1
ATOM 1458 C C . ARG A 1 192 ? 8.938 29.906 -10.125 1 93.62 192 ARG A C 1
ATOM 1460 O O . ARG A 1 192 ? 9.914 29.969 -10.867 1 93.62 192 ARG A O 1
ATOM 1467 N N . SER A 1 193 ? 7.902 30.625 -10.289 1 94.75 193 SER A N 1
ATOM 1468 C CA . SER A 1 193 ? 7.785 31.609 -11.359 1 94.75 193 SER A CA 1
ATOM 1469 C C . SER A 1 193 ? 8.82 32.719 -11.211 1 94.75 193 SER A C 1
ATOM 1471 O O . SER A 1 193 ? 9.234 33.312 -12.203 1 94.75 193 SER A O 1
ATOM 1473 N N . LEU A 1 194 ? 9.266 32.938 -10.039 1 95.94 194 LEU A N 1
ATOM 1474 C CA . LEU A 1 194 ? 10.266 33.969 -9.75 1 95.94 194 LEU A CA 1
ATOM 1475 C C . LEU A 1 194 ? 11.672 33.406 -9.961 1 95.94 194 LEU A C 1
ATOM 1477 O O . LEU A 1 194 ? 12.656 34.156 -9.812 1 95.94 194 LEU A O 1
ATOM 1481 N N . GLY A 1 195 ? 11.68 32.062 -10.203 1 92.94 195 GLY A N 1
ATOM 1482 C CA . GLY A 1 195 ? 12.961 31.453 -10.523 1 92.94 195 GLY A CA 1
ATOM 1483 C C . GLY A 1 195 ? 13.633 30.812 -9.32 1 92.94 195 GLY A C 1
ATOM 1484 O O . GLY A 1 195 ? 14.812 30.453 -9.383 1 92.94 195 GLY A O 1
ATOM 1485 N N . LEU A 1 196 ? 12.984 30.734 -8.25 1 92.69 196 LEU A N 1
ATOM 1486 C CA . LEU A 1 196 ? 13.555 30.109 -7.062 1 92.69 196 LEU A CA 1
ATOM 1487 C C . LEU A 1 196 ? 13.508 28.594 -7.18 1 92.69 196 LEU A C 1
ATOM 1489 O O . LEU A 1 196 ? 12.695 28.047 -7.93 1 92.69 196 LEU A O 1
ATOM 1493 N N . ARG A 1 197 ? 14.422 27.891 -6.555 1 84.25 197 ARG A N 1
ATOM 1494 C CA . ARG A 1 197 ? 14.523 26.422 -6.598 1 84.25 197 ARG A CA 1
ATOM 1495 C C . ARG A 1 197 ? 14.617 25.844 -5.195 1 84.25 197 ARG A C 1
ATOM 1497 O O . ARG A 1 197 ? 15.062 26.516 -4.266 1 84.25 197 ARG A O 1
ATOM 1504 N N . GLY A 1 198 ? 14.094 24.594 -5.039 1 83.25 198 GLY A N 1
ATOM 1505 C CA . GLY A 1 198 ? 14.141 23.891 -3.764 1 83.25 198 GLY A CA 1
ATOM 1506 C C . GLY A 1 198 ? 13 22.922 -3.572 1 83.25 198 GLY A C 1
ATOM 1507 O O . GLY A 1 198 ? 12.125 22.797 -4.438 1 83.25 198 GLY A O 1
ATOM 1508 N N . ASN A 1 199 ? 13.086 22.125 -2.426 1 78.81 199 ASN A N 1
ATOM 1509 C CA . ASN A 1 199 ? 12.047 21.156 -2.117 1 78.81 199 ASN A CA 1
ATOM 1510 C C . ASN A 1 199 ? 10.773 21.828 -1.611 1 78.81 199 ASN A C 1
ATOM 1512 O O . ASN A 1 199 ? 9.664 21.453 -1.984 1 78.81 199 ASN A O 1
ATOM 1516 N N . ASN A 1 200 ? 10.984 22.812 -0.742 1 84.62 200 ASN A N 1
ATOM 1517 C CA . ASN A 1 200 ? 9.906 23.625 -0.197 1 84.62 200 ASN A CA 1
ATOM 1518 C C . ASN A 1 200 ? 10.031 25.094 -0.641 1 84.62 200 ASN A C 1
ATOM 1520 O O . ASN A 1 200 ? 10.648 25.906 0.044 1 84.62 200 ASN A O 1
ATOM 1524 N N . LEU A 1 201 ? 9.289 25.375 -1.632 1 88.06 201 LEU A N 1
ATOM 1525 C CA . LEU A 1 201 ? 9.477 26.656 -2.301 1 88.06 201 LEU A CA 1
ATOM 1526 C C . LEU A 1 201 ? 8.844 27.797 -1.494 1 88.06 201 LEU A C 1
ATOM 1528 O O . LEU A 1 201 ? 9.266 28.938 -1.599 1 88.06 201 LEU A O 1
ATOM 1532 N N . GLY A 1 202 ? 7.863 27.453 -0.709 1 90.81 202 GLY A N 1
ATOM 1533 C CA . GLY A 1 202 ? 7.328 28.453 0.198 1 90.81 202 GLY A CA 1
ATOM 1534 C C . GLY A 1 202 ? 8.359 28.984 1.173 1 90.81 202 GLY A C 1
ATOM 1535 O O . GLY A 1 202 ? 8.445 30.203 1.395 1 90.81 202 GLY A O 1
ATOM 1536 N N . LYS A 1 203 ? 9.094 28.078 1.657 1 90.81 203 LYS A N 1
ATOM 1537 C CA . LYS A 1 203 ? 10.164 28.453 2.574 1 90.81 203 LYS A CA 1
ATOM 1538 C C . LYS A 1 203 ? 11.266 29.219 1.846 1 90.81 203 LYS A C 1
ATOM 1540 O O . LYS A 1 203 ? 11.828 30.172 2.391 1 90.81 203 LYS A O 1
ATOM 1545 N N . GLU A 1 204 ? 11.578 28.828 0.665 1 93.06 204 GLU A N 1
ATOM 1546 C CA . GLU A 1 204 ? 12.586 29.516 -0.136 1 93.06 204 GLU A CA 1
ATOM 1547 C C . GLU A 1 204 ? 12.156 30.953 -0.434 1 93.06 204 GLU A C 1
ATOM 1549 O O . GLU A 1 204 ? 12.992 31.859 -0.451 1 93.06 204 GLU A O 1
ATOM 1554 N N . LEU A 1 205 ? 10.945 31.109 -0.714 1 96.12 205 LEU A N 1
ATOM 1555 C CA . LEU A 1 205 ? 10.414 32.438 -0.961 1 96.12 205 LEU A CA 1
ATOM 1556 C C . LEU A 1 205 ? 10.578 33.312 0.273 1 96.12 205 LEU A C 1
ATOM 1558 O O . LEU A 1 205 ? 11.008 34.469 0.168 1 96.12 205 LEU A O 1
ATOM 1562 N N . GLU A 1 206 ? 10.211 32.781 1.391 1 95.62 206 GLU A N 1
ATOM 1563 C CA . GLU A 1 206 ? 10.375 33.531 2.641 1 95.62 206 GLU A CA 1
ATOM 1564 C C . GLU A 1 206 ? 11.828 33.938 2.859 1 95.62 206 GLU A C 1
ATOM 1566 O O . GLU A 1 206 ? 12.102 35.094 3.223 1 95.62 206 GLU A O 1
ATOM 1571 N N . THR A 1 207 ? 12.664 33 2.652 1 95.62 207 THR A N 1
ATOM 1572 C CA . THR A 1 207 ? 14.094 33.281 2.822 1 95.62 207 THR A CA 1
ATOM 1573 C C . THR A 1 207 ? 14.562 34.375 1.865 1 95.62 207 THR A C 1
ATOM 1575 O O . THR A 1 207 ? 15.312 35.25 2.256 1 95.62 207 THR A O 1
ATOM 1578 N N . TYR A 1 208 ? 14.133 34.281 0.676 1 96.5 208 TYR A N 1
ATOM 1579 C CA . TYR A 1 208 ? 14.477 35.25 -0.335 1 96.5 208 TYR A CA 1
ATOM 1580 C C . TYR A 1 208 ? 13.977 36.656 0.063 1 96.5 208 TYR A C 1
ATOM 1582 O O . TYR A 1 208 ? 14.719 37.625 -0.001 1 96.5 208 TYR A O 1
ATOM 1590 N N . VAL A 1 209 ? 12.773 36.719 0.458 1 97.12 209 VAL A N 1
ATOM 1591 C CA . VAL A 1 209 ? 12.172 38 0.867 1 97.12 209 VAL A CA 1
ATOM 1592 C C . VAL A 1 209 ? 12.945 38.562 2.051 1 97.12 209 VAL A C 1
ATOM 1594 O O . VAL A 1 209 ? 13.266 39.781 2.068 1 97.12 209 VAL A O 1
ATOM 1597 N N . GLN A 1 210 ? 13.289 37.75 2.969 1 95.75 210 GLN A N 1
ATOM 1598 C CA . GLN A 1 210 ? 14.008 38.188 4.16 1 95.75 210 GLN A CA 1
ATOM 1599 C C . GLN A 1 210 ? 15.414 38.656 3.811 1 95.75 210 GLN A C 1
ATOM 1601 O O . GLN A 1 210 ? 15.914 39.625 4.395 1 95.75 210 GLN A O 1
ATOM 1606 N N . SER A 1 211 ? 16.016 38.031 2.857 1 96.31 211 SER A N 1
ATOM 1607 C CA . SER A 1 211 ? 17.406 38.344 2.5 1 96.31 211 SER A CA 1
ATOM 1608 C C . SER A 1 211 ? 17.484 39.594 1.619 1 96.31 211 SER A C 1
ATOM 1610 O O . SER A 1 211 ? 18.562 40.156 1.436 1 96.31 211 SER A O 1
ATOM 1612 N N . THR A 1 212 ? 16.359 40.094 1.138 1 96.81 212 THR A N 1
ATOM 1613 C CA . THR A 1 212 ? 16.375 41.219 0.205 1 96.81 212 THR A CA 1
ATOM 1614 C C . THR A 1 212 ? 15.57 42.375 0.752 1 96.81 212 THR A C 1
ATOM 1616 O O . THR A 1 212 ? 14.906 43.094 -0.006 1 96.81 212 THR A O 1
ATOM 1619 N N . GLN A 1 213 ? 15.578 42.562 1.999 1 95.12 213 GLN A N 1
ATOM 1620 C CA . GLN A 1 213 ? 14.742 43.531 2.668 1 95.12 213 GLN A CA 1
ATOM 1621 C C . GLN A 1 213 ? 15.016 44.938 2.121 1 95.12 213 GLN A C 1
ATOM 1623 O O . GLN A 1 213 ? 14.086 45.75 1.97 1 95.12 213 GLN A O 1
ATOM 1628 N N . ASP A 1 214 ? 16.172 45.219 1.725 1 95.44 214 ASP A N 1
ATOM 1629 C CA . ASP A 1 214 ? 16.578 46.531 1.255 1 95.44 214 ASP A CA 1
ATOM 1630 C C . ASP A 1 214 ? 16 46.844 -0.124 1 95.44 214 ASP A C 1
ATOM 1632 O O . ASP A 1 214 ? 16 48 -0.567 1 95.44 214 ASP A O 1
ATOM 1636 N N . HIS A 1 215 ? 15.422 45.875 -0.744 1 95.38 215 HIS A N 1
ATOM 1637 C CA . HIS A 1 215 ? 14.984 46.031 -2.127 1 95.38 215 HIS A CA 1
ATOM 1638 C C . HIS A 1 215 ? 13.477 45.875 -2.256 1 95.38 215 HIS A C 1
ATOM 1640 O O . HIS A 1 215 ? 12.945 45.844 -3.367 1 95.38 215 HIS A O 1
ATOM 1646 N N . TRP A 1 216 ? 12.766 45.781 -1.134 1 95.19 216 TRP A N 1
ATOM 1647 C CA . TRP A 1 216 ? 11.328 45.5 -1.133 1 95.19 216 TRP A CA 1
ATOM 1648 C C . TRP A 1 216 ? 10.57 46.594 -1.896 1 95.19 216 TRP A C 1
ATOM 1650 O O . TRP A 1 216 ? 9.516 46.312 -2.477 1 95.19 216 TRP A O 1
ATOM 1660 N N . PHE A 1 217 ? 11.148 47.781 -1.923 1 93 217 PHE A N 1
ATOM 1661 C CA . PHE A 1 217 ? 10.367 48.906 -2.404 1 93 217 PHE A CA 1
ATOM 1662 C C . PHE A 1 217 ? 11.055 49.562 -3.598 1 93 217 PHE A C 1
ATOM 1664 O O . PHE A 1 217 ? 10.773 50.719 -3.918 1 93 217 PHE A O 1
ATOM 1671 N N . ASN A 1 218 ? 11.961 48.844 -4.176 1 92.38 218 ASN A N 1
ATOM 1672 C CA . ASN A 1 218 ? 12.602 49.375 -5.383 1 92.38 218 ASN A CA 1
ATOM 1673 C C . ASN A 1 218 ? 11.586 49.594 -6.504 1 92.38 218 ASN A C 1
ATOM 1675 O O . ASN A 1 218 ? 11.781 50.438 -7.367 1 92.38 218 ASN A O 1
ATOM 1679 N N . HIS A 1 219 ? 10.641 48.812 -6.562 1 93.31 219 HIS A N 1
ATOM 1680 C CA . HIS A 1 219 ? 9.555 48.875 -7.531 1 93.31 219 HIS A CA 1
ATOM 1681 C C . HIS A 1 219 ? 8.211 48.562 -6.887 1 93.31 219 HIS A C 1
ATOM 1683 O O . HIS A 1 219 ? 8.125 47.656 -6.043 1 93.31 219 HIS A O 1
ATOM 1689 N N . THR A 1 220 ? 7.223 49.312 -7.316 1 93.94 220 THR A N 1
ATOM 1690 C CA . THR A 1 220 ? 5.891 49.094 -6.758 1 93.94 220 THR A CA 1
ATOM 1691 C C . THR A 1 220 ? 4.949 48.531 -7.812 1 93.94 220 THR A C 1
ATOM 1693 O O . THR A 1 220 ? 4.809 49.094 -8.898 1 93.94 220 THR A O 1
ATOM 1696 N N . PHE A 1 221 ? 4.402 47.438 -7.41 1 93.62 221 PHE A N 1
ATOM 1697 C CA . PHE A 1 221 ? 3.377 46.844 -8.25 1 93.62 221 PHE A CA 1
ATOM 1698 C C . PHE A 1 221 ? 1.982 47.188 -7.746 1 93.62 221 PHE A C 1
ATOM 1700 O O . PHE A 1 221 ? 1.54 46.688 -6.715 1 93.62 221 PHE A O 1
ATOM 1707 N N . ASN A 1 222 ? 1.204 47.969 -8.453 1 87.62 222 ASN A N 1
ATOM 1708 C CA . ASN A 1 222 ? -0.043 48.562 -7.965 1 87.62 222 ASN A CA 1
ATOM 1709 C C . ASN A 1 222 ? -1.239 47.656 -8.281 1 87.62 222 ASN A C 1
ATOM 1711 O O . ASN A 1 222 ? -2.355 47.938 -7.836 1 87.62 222 ASN A O 1
ATOM 1715 N N . ASP A 1 223 ? -1.036 46.531 -8.883 1 91.62 223 ASP A N 1
ATOM 1716 C CA . ASP A 1 223 ? -2.16 45.719 -9.328 1 91.62 223 ASP A CA 1
ATOM 1717 C C . ASP A 1 223 ? -2.021 44.281 -8.836 1 91.62 223 ASP A C 1
ATOM 1719 O O . ASP A 1 223 ? -2.311 43.344 -9.578 1 91.62 223 ASP A O 1
ATOM 1723 N N . ILE A 1 224 ? -1.428 44.219 -7.648 1 92.75 224 ILE A N 1
ATOM 1724 C CA . ILE A 1 224 ? -1.397 42.875 -7.055 1 92.75 224 ILE A CA 1
ATOM 1725 C C . ILE A 1 224 ? -2.824 42.344 -6.871 1 92.75 224 ILE A C 1
ATOM 1727 O O . ILE A 1 224 ? -3.699 43.094 -6.402 1 92.75 224 ILE A O 1
ATOM 1731 N N . PRO A 1 225 ? -3.043 41.156 -7.207 1 91.88 225 PRO A N 1
ATOM 1732 C CA . PRO A 1 225 ? -4.406 40.594 -7.172 1 91.88 225 PRO A CA 1
ATOM 1733 C C . PRO A 1 225 ? -5.035 40.688 -5.785 1 91.88 225 PRO A C 1
ATOM 1735 O O . PRO A 1 225 ? -4.348 40.5 -4.777 1 91.88 225 PRO A O 1
ATOM 1738 N N . LYS A 1 226 ? -6.297 41.031 -5.77 1 89.44 226 LYS A N 1
ATOM 1739 C CA . LYS A 1 226 ? -7.156 40.906 -4.594 1 89.44 226 LYS A CA 1
ATOM 1740 C C . LYS A 1 226 ? -8.328 39.969 -4.848 1 89.44 226 LYS A C 1
ATOM 1742 O O . LYS A 1 226 ? -9.43 40.406 -5.164 1 89.44 226 LYS A O 1
ATOM 1747 N N . PRO A 1 227 ? -8.031 38.719 -4.648 1 85.12 227 PRO A N 1
ATOM 1748 C CA . PRO A 1 227 ? -9.055 37.719 -4.996 1 85.12 227 PRO A CA 1
ATOM 1749 C C . PRO A 1 227 ? -10.375 37.938 -4.266 1 85.12 227 PRO A C 1
ATOM 1751 O O . PRO A 1 227 ? -10.375 38.312 -3.09 1 85.12 227 PRO A O 1
ATOM 1754 N N . LEU A 1 228 ? -11.586 37.75 -5.004 1 76.75 228 LEU A N 1
ATOM 1755 C CA . LEU A 1 228 ? -12.961 37.781 -4.52 1 76.75 228 LEU A CA 1
ATOM 1756 C C . LEU A 1 228 ? -13.414 39.219 -4.227 1 76.75 228 LEU A C 1
ATOM 1758 O O . LEU A 1 228 ? -14.414 39.406 -3.533 1 76.75 228 LEU A O 1
ATOM 1762 N N . TYR A 1 229 ? -12.664 40.219 -4.66 1 69.69 229 TYR A N 1
ATOM 1763 C CA . TYR A 1 229 ? -13.047 41.594 -4.414 1 69.69 229 TYR A CA 1
ATOM 1764 C C . TYR A 1 229 ? -13.766 42.188 -5.617 1 69.69 229 TYR A C 1
ATOM 1766 O O . TYR A 1 229 ? -14.297 43.312 -5.547 1 69.69 229 TYR A O 1
ATOM 1774 N N . ASN A 1 230 ? -13.758 41.531 -6.789 1 53.38 230 ASN A N 1
ATOM 1775 C CA . ASN A 1 230 ? -14.211 42.188 -8.016 1 53.38 230 ASN A CA 1
ATOM 1776 C C . ASN A 1 230 ? -15.727 42.344 -8.039 1 53.38 230 ASN A C 1
ATOM 1778 O O . ASN A 1 230 ? -16.266 43.062 -8.891 1 53.38 230 ASN A O 1
ATOM 1782 N N . LYS A 1 231 ? -16.578 41.344 -7.688 1 54.06 231 LYS A N 1
ATOM 1783 C CA . LYS A 1 231 ? -18.016 41.531 -7.859 1 54.06 231 LYS A CA 1
ATOM 1784 C C . LYS A 1 231 ? -18.719 41.625 -6.512 1 54.06 231 LYS A C 1
ATOM 1786 O O . LYS A 1 231 ? -18.312 41 -5.535 1 54.06 231 LYS A O 1
ATOM 1791 N N . ARG A 1 232 ? -19.594 42.719 -6.289 1 52.03 232 ARG A N 1
ATOM 1792 C CA . ARG A 1 232 ? -20.359 43.062 -5.098 1 52.03 232 ARG A CA 1
ATOM 1793 C C . ARG A 1 232 ? -20.766 41.812 -4.324 1 52.03 232 ARG A C 1
ATOM 1795 O O . ARG A 1 232 ? -20.625 41.781 -3.1 1 52.03 232 ARG A O 1
ATOM 1802 N N . GLY A 1 233 ? -21.234 40.781 -4.895 1 55.19 233 GLY A N 1
ATOM 1803 C CA . GLY A 1 233 ? -21.734 39.594 -4.254 1 55.19 233 GLY A CA 1
ATOM 1804 C C . GLY A 1 233 ? -20.625 38.625 -3.83 1 55.19 233 GLY A C 1
ATOM 1805 O O . GLY A 1 233 ? -20.781 37.875 -2.861 1 55.19 233 GLY A O 1
ATOM 1806 N N . ARG A 1 234 ? -19.516 38.781 -4.18 1 59.97 234 ARG A N 1
ATOM 1807 C CA . ARG A 1 234 ? -18.453 37.812 -3.945 1 59.97 234 ARG A CA 1
ATOM 18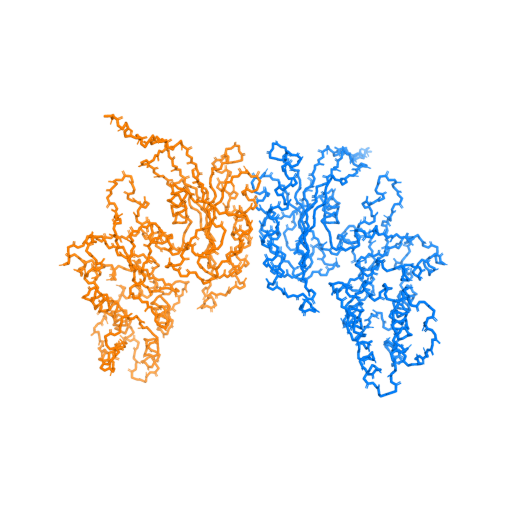08 C C . ARG A 1 234 ? -17.562 38.25 -2.795 1 59.97 234 ARG A C 1
ATOM 1810 O O . ARG A 1 234 ? -16.938 37.438 -2.123 1 59.97 234 ARG A O 1
ATOM 1817 N N . VAL A 1 235 ? -17.594 39.594 -2.566 1 60.97 235 VAL A N 1
ATOM 1818 C CA . VAL A 1 235 ? -16.766 40.156 -1.503 1 60.97 235 VAL A CA 1
ATOM 1819 C C . VAL A 1 235 ? -17.219 39.625 -0.152 1 60.97 235 VAL A C 1
ATOM 1821 O O . VAL A 1 235 ? -16.406 39.406 0.755 1 60.97 235 VAL A O 1
ATOM 1824 N N . ASP A 1 236 ? -18.406 39.219 -0.118 1 73.44 236 ASP A N 1
ATOM 1825 C CA . ASP A 1 236 ? -18.984 38.75 1.145 1 73.44 236 ASP A CA 1
ATOM 1826 C C . ASP A 1 236 ? -18.922 37.25 1.269 1 73.44 236 ASP A C 1
ATOM 1828 O O . ASP A 1 236 ? -19.391 36.688 2.262 1 73.44 236 ASP A O 1
ATOM 1832 N N . GLN A 1 237 ? -18.234 36.719 0.338 1 84.44 237 GLN A N 1
ATOM 1833 C CA . GLN A 1 237 ? -18.125 35.25 0.382 1 84.44 237 GLN A CA 1
ATOM 1834 C C . GLN A 1 237 ? -17.078 34.812 1.395 1 84.44 237 GLN A C 1
ATOM 1836 O O . GLN A 1 237 ? -15.969 35.375 1.423 1 84.44 237 GLN A O 1
ATOM 1841 N N . LEU A 1 238 ? -17.438 33.938 2.223 1 92.75 238 LEU A N 1
ATOM 1842 C CA . LEU A 1 238 ? -16.531 33.375 3.209 1 92.75 238 LEU A CA 1
ATOM 1843 C C . LEU A 1 238 ? -15.688 32.25 2.596 1 92.75 238 LEU A C 1
ATOM 1845 O O . LEU A 1 238 ? -15.906 31.078 2.883 1 92.75 238 LEU A O 1
ATOM 1849 N N . ALA A 1 239 ? -14.703 32.719 1.762 1 95.5 239 ALA A N 1
ATOM 1850 C CA . ALA A 1 239 ? -13.852 31.766 1.057 1 95.5 239 ALA A CA 1
ATOM 1851 C C . ALA A 1 239 ? -12.469 32.375 0.792 1 95.5 239 ALA A C 1
ATOM 1853 O O . ALA A 1 239 ? -12.328 33.594 0.652 1 95.5 239 ALA A O 1
ATOM 1854 N N . PHE A 1 240 ? -11.516 31.516 0.771 1 96.19 240 PHE A N 1
ATOM 1855 C CA . PHE A 1 240 ? -10.188 31.891 0.292 1 96.19 240 PHE A CA 1
ATOM 1856 C C . PHE A 1 240 ? -10.039 31.562 -1.191 1 96.19 240 PHE A C 1
ATOM 1858 O O . PHE A 1 240 ? -10.711 30.672 -1.711 1 96.19 240 PHE A O 1
ATOM 1865 N N . ALA A 1 241 ? -9.242 32.281 -1.87 1 95.88 241 ALA A N 1
ATOM 1866 C CA . ALA A 1 241 ? -8.867 32.031 -3.258 1 95.88 241 ALA A CA 1
ATOM 1867 C C . ALA A 1 241 ? -7.461 32.562 -3.547 1 95.88 241 ALA A C 1
ATOM 1869 O O . ALA A 1 241 ? -7.137 33.688 -3.201 1 95.88 241 ALA A O 1
ATOM 1870 N N . PHE A 1 242 ? -6.637 31.703 -4.145 1 96.69 242 PHE A N 1
ATOM 1871 C CA . PHE A 1 242 ? -5.254 32.125 -4.316 1 96.69 242 PHE A CA 1
ATOM 1872 C C . PHE A 1 242 ? -4.797 31.922 -5.754 1 96.69 242 PHE A C 1
ATOM 1874 O O . PHE A 1 242 ? -3.65 32.219 -6.098 1 96.69 242 PHE A O 1
ATOM 1881 N N . GLY A 1 243 ? -5.605 31.422 -6.605 1 95.44 243 GLY A N 1
ATOM 1882 C CA . GLY A 1 243 ? -5.254 31.016 -7.957 1 95.44 243 GLY A CA 1
ATOM 1883 C C . GLY A 1 243 ? -4.762 32.156 -8.812 1 95.44 243 GLY A C 1
ATOM 1884 O O . GLY A 1 243 ? -4.031 31.953 -9.789 1 95.44 243 GLY A O 1
ATOM 1885 N N . ALA A 1 244 ? -5.078 33.375 -8.5 1 94.94 244 ALA A N 1
ATOM 1886 C CA . ALA A 1 244 ? -4.785 34.531 -9.328 1 94.94 244 ALA A CA 1
ATOM 1887 C C . ALA A 1 244 ? -3.324 34.969 -9.188 1 94.94 244 ALA A C 1
ATOM 1889 O O . ALA A 1 244 ? -2.785 35.656 -10.062 1 94.94 244 ALA A O 1
ATOM 1890 N N . PHE A 1 245 ? -2.641 34.594 -8.203 1 97 245 PHE A N 1
ATOM 1891 C CA . PHE A 1 245 ? -1.34 35.156 -7.859 1 97 245 PHE A CA 1
ATOM 1892 C C . PHE A 1 245 ? -0.261 34.656 -8.805 1 97 245 PHE A C 1
ATOM 1894 O O . PHE A 1 245 ? 0.586 35.438 -9.266 1 97 245 PHE A O 1
ATOM 1901 N N . GLN A 1 246 ? -0.294 33.344 -9.078 1 96 246 GLN A N 1
ATOM 1902 C CA . GLN A 1 246 ? 0.732 32.781 -9.961 1 96 246 GLN A CA 1
ATOM 1903 C C . GLN A 1 246 ? 0.677 33.438 -11.336 1 96 246 GLN A C 1
ATOM 1905 O O . GLN A 1 246 ? 1.712 33.812 -11.898 1 96 246 GLN A O 1
ATOM 1910 N N . GLY A 1 247 ? -0.536 33.469 -11.898 1 96 247 GLY A N 1
ATOM 1911 C CA . GLY A 1 247 ? -0.694 34.125 -13.188 1 96 247 GLY A CA 1
ATOM 1912 C C . GLY A 1 247 ? -0.168 35.531 -13.211 1 96 247 GLY A C 1
ATOM 1913 O O . GLY A 1 247 ? 0.444 35.969 -14.195 1 96 247 GLY A O 1
ATOM 1914 N N . TYR A 1 248 ? -0.389 36.25 -12.242 1 96.5 248 TYR A N 1
ATOM 1915 C CA . TYR A 1 248 ? 0.09 37.625 -12.117 1 96.5 248 TYR A CA 1
ATOM 1916 C C . TYR A 1 248 ? 1.613 37.688 -12.148 1 96.5 248 TYR A C 1
ATOM 1918 O O . TYR A 1 248 ? 2.199 38.5 -12.867 1 96.5 248 TYR A O 1
ATOM 1926 N N . VAL A 1 249 ? 2.279 36.812 -11.367 1 97.31 249 VAL A N 1
ATOM 1927 C CA . VAL A 1 249 ? 3.738 36.781 -11.305 1 97.31 249 VAL A CA 1
ATOM 1928 C C . VAL A 1 249 ? 4.301 36.438 -12.68 1 97.31 249 VAL A C 1
ATOM 1930 O O . VAL A 1 249 ? 5.254 37.062 -13.148 1 97.31 249 VAL A O 1
ATOM 1933 N N . ASN A 1 250 ? 3.648 35.469 -13.305 1 97 250 ASN A N 1
ATOM 1934 C CA . ASN A 1 250 ? 4.086 35.062 -14.641 1 97 250 ASN A CA 1
ATOM 1935 C C . ASN A 1 250 ? 4.035 36.25 -15.617 1 97 250 ASN A C 1
ATOM 1937 O O . ASN A 1 250 ? 4.969 36.438 -16.391 1 97 250 ASN A O 1
ATOM 1941 N N . LYS A 1 251 ? 3.027 36.906 -15.578 1 96.56 251 LYS A N 1
ATOM 1942 C CA . LYS A 1 251 ? 2.84 38.062 -16.469 1 96.56 251 LYS A CA 1
ATOM 1943 C C . LYS A 1 251 ? 3.887 39.125 -16.188 1 96.56 251 LYS A C 1
ATOM 1945 O O . LYS A 1 251 ? 4.434 39.719 -17.125 1 96.56 251 LYS A O 1
ATOM 1950 N N . GLN A 1 252 ? 4.145 39.406 -14.953 1 95.88 252 GLN A N 1
ATOM 1951 C CA . GLN A 1 252 ? 5.105 40.438 -14.594 1 95.88 252 GLN A CA 1
ATOM 1952 C C . GLN A 1 252 ? 6.516 40.062 -15.031 1 95.88 252 GLN A C 1
ATOM 1954 O O . GLN A 1 252 ? 7.23 40.875 -15.625 1 95.88 252 GLN A O 1
ATOM 1959 N N . VAL A 1 253 ? 6.879 38.844 -14.773 1 95.75 253 VAL A N 1
ATOM 1960 C CA . VAL A 1 253 ? 8.234 38.406 -15.062 1 95.75 253 VAL A CA 1
ATOM 1961 C C . VAL A 1 253 ? 8.438 38.312 -16.578 1 95.75 253 VAL A C 1
ATOM 1963 O O . VAL A 1 253 ? 9.547 38.562 -17.062 1 95.75 253 VAL A O 1
ATOM 1966 N N . ALA A 1 254 ? 7.398 38.031 -17.266 1 95.25 254 ALA A N 1
ATOM 1967 C CA . ALA A 1 254 ? 7.477 37.906 -18.719 1 95.25 254 ALA A CA 1
ATOM 1968 C C . ALA A 1 254 ? 7.465 39.281 -19.391 1 95.25 254 ALA A C 1
ATOM 1970 O O . ALA A 1 254 ? 7.809 39.406 -20.578 1 95.25 254 ALA A O 1
ATOM 1971 N N . SER A 1 255 ? 7.133 40.281 -18.672 1 94.31 255 SER A N 1
ATOM 1972 C CA . SER A 1 255 ? 7.035 41.594 -19.234 1 94.31 255 SER A CA 1
ATOM 1973 C C . SER A 1 255 ? 8.406 42.125 -19.672 1 94.31 255 SER A C 1
ATOM 1975 O O . SER A 1 255 ? 9.398 41.938 -18.953 1 94.31 255 SER A O 1
ATOM 1977 N N . PRO A 1 256 ? 8.461 42.844 -20.812 1 93.5 256 PRO A N 1
ATOM 1978 C CA . PRO A 1 256 ? 9.734 43.406 -21.25 1 93.5 256 PRO A CA 1
ATOM 1979 C C . PRO A 1 256 ? 10.266 44.5 -20.297 1 93.5 256 PRO A C 1
ATOM 1981 O O . PRO A 1 256 ? 11.461 44.781 -20.297 1 93.5 256 PRO A O 1
ATOM 1984 N N . GLN A 1 257 ? 9.438 45.062 -19.578 1 92.5 257 GLN A N 1
ATOM 1985 C CA . GLN A 1 257 ? 9.812 46.094 -18.656 1 92.5 257 GLN A CA 1
ATOM 1986 C C . GLN A 1 257 ? 10.367 45.531 -17.344 1 92.5 257 GLN A C 1
ATOM 1988 O O . GLN A 1 257 ? 10.93 46.25 -16.531 1 92.5 257 GLN A O 1
ATOM 1993 N N . PHE A 1 258 ? 10.234 44.219 -17.172 1 93.69 258 PHE A N 1
ATOM 1994 C CA . PHE A 1 258 ? 10.68 43.594 -15.938 1 93.69 258 PHE A CA 1
ATOM 1995 C C . PHE A 1 258 ? 12.203 43.562 -15.875 1 93.69 258 PHE A C 1
ATOM 1997 O O . PHE A 1 258 ? 12.852 43.125 -16.828 1 93.69 258 PHE A O 1
ATOM 2004 N N . GLN A 1 259 ? 12.781 44.062 -14.844 1 93.5 259 GLN A N 1
ATOM 2005 C CA . GLN A 1 259 ? 14.211 44 -14.578 1 93.5 259 GLN A CA 1
ATOM 2006 C C . GLN A 1 259 ? 14.516 43.094 -13.383 1 93.5 259 GLN A C 1
ATOM 2008 O O . GLN A 1 259 ? 13.703 42.969 -12.461 1 93.5 259 GLN A O 1
ATOM 2013 N N . ASP A 1 260 ? 15.656 42.594 -13.344 1 92.81 260 ASP A N 1
ATOM 2014 C CA . ASP A 1 260 ? 16.047 41.688 -12.266 1 92.81 260 ASP A CA 1
ATOM 2015 C C . ASP A 1 260 ? 16.016 42.406 -10.914 1 92.81 260 ASP A C 1
ATOM 2017 O O . ASP A 1 260 ? 15.734 41.812 -9.883 1 92.81 260 ASP A O 1
ATOM 2021 N N . SER A 1 261 ? 16.219 43.625 -11.031 1 93.31 261 SER A N 1
ATOM 2022 C CA . SER A 1 261 ? 16.219 44.438 -9.812 1 93.31 261 SER A CA 1
ATOM 2023 C C . SER A 1 261 ? 14.805 44.562 -9.227 1 93.31 261 SER A C 1
ATOM 2025 O O . SER A 1 261 ? 14.641 44.938 -8.07 1 93.31 261 SER A O 1
ATOM 2027 N N . HIS A 1 262 ? 13.812 44.188 -10.008 1 95.44 262 HIS A N 1
ATOM 2028 C CA . HIS A 1 262 ? 12.422 44.25 -9.562 1 95.44 262 HIS A CA 1
ATOM 2029 C C . HIS A 1 262 ? 12.031 42.969 -8.797 1 95.44 262 HIS A C 1
ATOM 2031 O O . HIS A 1 262 ? 11.023 42.969 -8.094 1 95.44 262 HIS A O 1
ATOM 2037 N N . ARG A 1 263 ? 12.797 41.969 -8.891 1 96.44 263 ARG A N 1
ATOM 2038 C CA . ARG A 1 263 ? 12.438 40.625 -8.414 1 96.44 263 ARG A CA 1
ATOM 2039 C C . ARG A 1 263 ? 12.219 40.625 -6.906 1 96.44 263 ARG A C 1
ATOM 2041 O O . ARG A 1 263 ? 11.219 40.094 -6.422 1 96.44 263 ARG A O 1
ATOM 2048 N N . PRO A 1 264 ? 13.109 41.25 -6.137 1 97.31 264 PRO A N 1
ATOM 2049 C CA . PRO A 1 264 ? 12.875 41.312 -4.691 1 97.31 264 PRO A CA 1
ATOM 2050 C C . PRO A 1 264 ? 11.578 42.031 -4.324 1 97.31 264 PRO A C 1
ATOM 2052 O O . PRO A 1 264 ? 10.859 41.594 -3.42 1 97.31 264 PRO A O 1
ATOM 2055 N N . SER A 1 265 ? 11.266 43.062 -5.012 1 97.69 265 SER A N 1
ATOM 2056 C CA . SER A 1 265 ? 10.031 43.812 -4.766 1 97.69 265 SER A CA 1
ATOM 2057 C C . SER A 1 265 ? 8.805 42.969 -5.082 1 97.69 265 SER A C 1
ATOM 2059 O O . SER A 1 265 ? 7.836 42.969 -4.312 1 97.69 265 SER A O 1
ATOM 2061 N N . LEU A 1 266 ? 8.906 42.312 -6.164 1 97.44 266 LEU A N 1
ATOM 2062 C CA . LEU A 1 266 ? 7.785 41.469 -6.57 1 97.44 266 LEU A CA 1
ATOM 2063 C C . LEU A 1 266 ? 7.57 40.344 -5.578 1 97.44 266 LEU A C 1
ATOM 2065 O O . LEU A 1 266 ? 6.438 40.031 -5.188 1 97.44 266 LEU A O 1
ATOM 2069 N N . ALA A 1 267 ? 8.641 39.75 -5.164 1 97.88 267 ALA A N 1
ATOM 2070 C CA . ALA A 1 267 ? 8.578 38.656 -4.203 1 97.88 267 ALA A CA 1
ATOM 2071 C C . ALA A 1 267 ? 7.93 39.094 -2.898 1 97.88 267 ALA A C 1
ATOM 2073 O O . ALA A 1 267 ? 7.031 38.406 -2.385 1 97.88 267 ALA A O 1
ATOM 2074 N N . TYR A 1 268 ? 8.344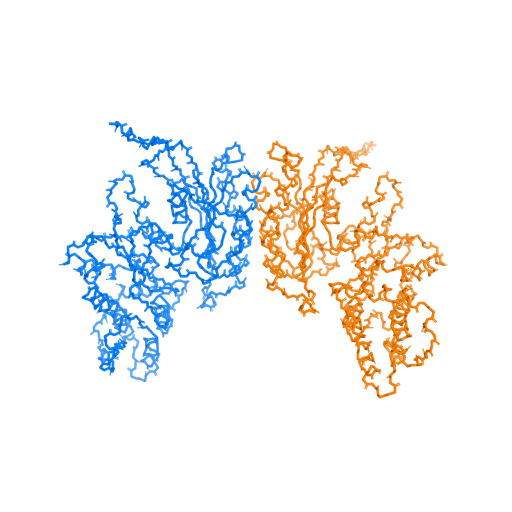 40.219 -2.424 1 97.75 268 TYR A N 1
ATOM 2075 C CA . TYR A 1 268 ? 7.82 40.75 -1.177 1 97.75 268 TYR A CA 1
ATOM 2076 C C . TYR A 1 268 ? 6.344 41.094 -1.31 1 97.75 268 TYR A C 1
ATOM 2078 O O . TYR A 1 268 ? 5.531 40.719 -0.454 1 97.75 268 TYR A O 1
ATOM 2086 N N . GLN A 1 269 ? 5.984 41.75 -2.309 1 97.44 269 GLN A N 1
ATOM 2087 C CA . GLN A 1 269 ? 4.625 42.25 -2.477 1 97.44 269 GLN A CA 1
ATOM 2088 C C . GLN A 1 269 ? 3.643 41.125 -2.75 1 97.44 269 GLN A C 1
ATOM 2090 O O . GLN A 1 269 ? 2.484 41.188 -2.33 1 97.44 269 GLN A O 1
ATOM 2095 N N . ILE A 1 270 ? 4.105 40.094 -3.439 1 97.38 270 ILE A N 1
ATOM 2096 C CA . ILE A 1 270 ? 3.256 38.938 -3.684 1 97.38 270 ILE A CA 1
ATOM 2097 C C . ILE A 1 270 ? 2.994 38.188 -2.369 1 97.38 270 ILE A C 1
ATOM 2099 O O . ILE A 1 270 ? 1.854 37.844 -2.07 1 97.38 270 ILE A O 1
ATOM 2103 N N . GLN A 1 271 ? 4.027 37.938 -1.582 1 97.62 271 GLN A N 1
ATOM 2104 C CA . GLN A 1 271 ? 3.854 37.312 -0.272 1 97.62 271 GLN A CA 1
ATOM 2105 C C . GLN A 1 271 ? 2.904 38.125 0.601 1 97.62 271 GLN A C 1
ATOM 2107 O O . GLN A 1 271 ? 1.981 37.594 1.206 1 97.62 271 GLN A O 1
ATOM 2112 N N . LYS A 1 272 ? 3.123 39.406 0.627 1 96.69 272 LYS A N 1
ATOM 2113 C CA . LYS A 1 272 ? 2.275 40.281 1.409 1 96.69 272 LYS A CA 1
ATOM 2114 C C . LYS A 1 272 ? 0.831 40.25 0.922 1 96.69 272 LYS A C 1
ATOM 2116 O O . LYS A 1 272 ? -0.102 40.25 1.729 1 96.69 272 LYS A O 1
ATOM 2121 N N . GLY A 1 273 ? 0.697 40.25 -0.386 1 96.44 273 GLY A N 1
ATOM 2122 C CA . GLY A 1 273 ? -0.639 40.188 -0.956 1 96.44 273 GLY A CA 1
ATOM 2123 C C . GLY A 1 273 ? -1.388 38.906 -0.554 1 96.44 273 GLY A C 1
ATOM 2124 O O . GLY A 1 273 ? -2.572 38.969 -0.22 1 96.44 273 GLY A O 1
ATOM 2125 N N . ILE A 1 274 ? -0.722 37.844 -0.611 1 97.31 274 ILE A N 1
ATOM 2126 C CA . ILE A 1 274 ? -1.305 36.562 -0.244 1 97.31 274 ILE A CA 1
ATOM 2127 C C . ILE A 1 274 ? -1.707 36.594 1.229 1 97.31 274 ILE A C 1
ATOM 2129 O O . ILE A 1 274 ? -2.822 36.188 1.578 1 97.31 274 ILE A O 1
ATOM 2133 N N . PHE A 1 275 ? -0.849 37.094 2.143 1 97.5 275 PHE A N 1
ATOM 2134 C CA . PHE A 1 275 ? -1.111 37.125 3.578 1 97.5 275 PHE A CA 1
ATOM 2135 C C . PHE A 1 275 ? -2.201 38.125 3.91 1 97.5 275 PHE A C 1
ATOM 2137 O O . PHE A 1 275 ? -3.018 37.906 4.809 1 97.5 275 PHE A O 1
ATOM 2144 N N . ASP A 1 276 ? -2.236 39.188 3.141 1 96.56 276 ASP A N 1
ATOM 2145 C CA . ASP A 1 276 ? -3.305 40.188 3.318 1 96.56 276 ASP A CA 1
ATOM 2146 C C . ASP A 1 276 ? -4.668 39.562 2.996 1 96.56 276 ASP A C 1
ATOM 2148 O O . ASP A 1 276 ? -5.652 39.844 3.682 1 96.56 276 ASP A O 1
ATOM 2152 N N . HIS A 1 277 ? -4.664 38.844 1.948 1 96.06 277 HIS A N 1
ATOM 2153 C CA . HIS A 1 277 ? -5.898 38.156 1.578 1 96.06 277 HIS A CA 1
ATOM 2154 C C . HIS A 1 277 ? -6.375 37.219 2.699 1 96.06 277 HIS A C 1
ATOM 2156 O O . HIS A 1 277 ? -7.566 37.188 3.016 1 96.06 277 HIS A O 1
ATOM 2162 N N . ILE A 1 278 ? -5.488 36.531 3.309 1 97.19 278 ILE A N 1
ATOM 2163 C CA . ILE A 1 278 ? -5.809 35.625 4.414 1 97.19 278 ILE A CA 1
ATOM 2164 C C . ILE A 1 278 ? -6.422 36.406 5.562 1 97.19 278 ILE A C 1
ATOM 2166 O O . ILE A 1 278 ? -7.484 36.062 6.078 1 97.19 278 ILE A O 1
ATOM 2170 N N . LEU A 1 279 ? -5.773 37.5 5.922 1 96.81 279 LEU A N 1
ATOM 2171 C CA . LEU A 1 279 ? -6.215 38.312 7.059 1 96.81 279 LEU A CA 1
ATOM 2172 C C . LEU A 1 279 ? -7.582 38.938 6.789 1 96.81 279 LEU A C 1
ATOM 2174 O O . LEU A 1 279 ? -8.438 38.969 7.676 1 96.81 279 LEU A O 1
ATOM 2178 N N . ASN A 1 280 ? -7.746 39.375 5.59 1 95.38 280 ASN A N 1
ATOM 2179 C CA . ASN A 1 280 ? -9.016 40 5.215 1 95.38 280 ASN A CA 1
ATOM 2180 C C . ASN A 1 280 ? -10.172 39 5.336 1 95.38 280 ASN A C 1
ATOM 2182 O O . ASN A 1 280 ? -11.242 39.344 5.84 1 95.38 280 ASN A O 1
ATOM 2186 N N . LYS A 1 281 ? -9.961 37.844 4.867 1 96.12 281 LYS A N 1
ATOM 2187 C CA . LYS A 1 281 ? -11.016 36.844 4.902 1 96.12 281 LYS A CA 1
ATOM 2188 C C . LYS A 1 281 ? -11.258 36.344 6.324 1 96.12 281 LYS A C 1
ATOM 2190 O O . LYS A 1 281 ? -12.383 36.031 6.691 1 96.12 281 LYS A O 1
ATOM 2195 N N . ILE A 1 282 ? -10.188 36.25 7.121 1 97.19 282 ILE A N 1
ATOM 2196 C CA . ILE A 1 282 ? -10.352 35.906 8.531 1 97.19 282 ILE A CA 1
ATOM 2197 C C . ILE A 1 282 ? -11.227 36.938 9.227 1 97.19 282 ILE A C 1
ATOM 2199 O O . ILE A 1 282 ? -12.172 36.594 9.93 1 97.19 282 ILE A O 1
ATOM 2203 N N . GLU A 1 283 ? -10.906 38.188 8.984 1 95.88 283 GLU A N 1
ATOM 2204 C CA . GLU A 1 283 ? -11.664 39.281 9.586 1 95.88 283 GLU A CA 1
ATOM 2205 C C . GLU A 1 283 ? -13.141 39.219 9.195 1 95.88 283 GLU A C 1
ATOM 2207 O O . GLU A 1 283 ? -14.016 39.344 10.055 1 95.88 283 GLU A O 1
ATOM 2212 N N . LEU A 1 284 ? -13.352 39.031 7.93 1 95.12 284 LEU A N 1
ATOM 2213 C CA . LEU A 1 284 ? -14.719 38.906 7.438 1 95.12 284 LEU A CA 1
ATOM 2214 C C . LEU A 1 284 ? -15.438 37.719 8.078 1 95.12 284 LEU A C 1
ATOM 2216 O O . LEU A 1 284 ? -16.578 37.844 8.508 1 95.12 284 LEU A O 1
ATOM 2220 N N . THR A 1 285 ? -14.781 36.625 8.148 1 96.5 285 THR A N 1
ATOM 2221 C CA . THR A 1 285 ? -15.367 35.406 8.68 1 96.5 285 THR A CA 1
ATOM 2222 C C . THR A 1 285 ? -15.711 35.562 10.156 1 96.5 285 THR A C 1
ATOM 2224 O O . THR A 1 285 ? -16.781 35.156 10.602 1 96.5 285 THR A O 1
ATOM 2227 N N . LEU A 1 286 ? -14.828 36.188 10.93 1 96.19 286 LEU A N 1
ATOM 2228 C CA . LEU A 1 286 ? -15.062 36.375 12.352 1 96.19 286 LEU A CA 1
ATOM 2229 C C . LEU A 1 286 ? -16.234 37.344 12.578 1 96.19 286 LEU A C 1
ATOM 2231 O O . LEU A 1 286 ? -17.047 37.125 13.469 1 96.19 286 LEU A O 1
ATOM 2235 N N . SER A 1 287 ? -16.312 38.312 11.734 1 94.94 287 SER A N 1
ATOM 2236 C CA . SER A 1 287 ? -17.391 39.312 11.859 1 94.94 287 SER A CA 1
ATOM 2237 C C . SER A 1 287 ? -18.75 38.688 11.594 1 94.94 287 SER A C 1
ATOM 2239 O O . SER A 1 287 ? -19.734 39.031 12.234 1 94.94 287 SER A O 1
ATOM 2241 N N . LYS A 1 288 ? -18.781 37.75 10.734 1 95.19 288 LYS A N 1
ATOM 2242 C CA . LYS A 1 288 ? -20.047 37.156 10.328 1 95.19 288 LYS A CA 1
ATOM 2243 C C . LYS A 1 288 ? -20.422 35.969 11.242 1 95.19 288 LYS A C 1
ATOM 2245 O O . LYS A 1 288 ? -21.547 35.5 11.211 1 95.19 288 LYS A O 1
ATOM 2250 N N . ASN A 1 289 ? -19.469 35.562 12.07 1 95.62 289 ASN A N 1
ATOM 2251 C CA . ASN A 1 289 ? -19.734 34.406 12.906 1 95.62 289 ASN A CA 1
ATOM 2252 C C . ASN A 1 289 ? -19.516 34.719 14.383 1 95.62 289 ASN A C 1
ATOM 2254 O O . ASN A 1 289 ? -19.078 33.844 15.148 1 95.62 289 ASN A O 1
ATOM 2258 N N . GLN A 1 290 ? -19.812 35.844 14.82 1 94.12 290 GLN A N 1
ATOM 2259 C CA . GLN A 1 290 ? -19.578 36.281 16.203 1 94.12 290 GLN A CA 1
ATOM 2260 C C . GLN A 1 290 ? -20.328 35.406 17.188 1 94.12 290 GLN A C 1
ATOM 2262 O O . GLN A 1 290 ? -19.812 35.094 18.266 1 94.12 290 GLN A O 1
ATOM 2267 N N . ASP A 1 291 ? -21.469 34.938 16.844 1 95 291 ASP A N 1
ATOM 2268 C CA . ASP A 1 291 ? -22.297 34.125 17.719 1 95 291 ASP A CA 1
ATOM 2269 C C . ASP A 1 291 ? -21.641 32.75 17.969 1 95 291 ASP A C 1
ATOM 2271 O O . ASP A 1 291 ? -21.703 32.25 19.078 1 95 291 ASP A O 1
ATOM 2275 N N . LYS A 1 292 ? -20.969 32.281 17 1 95.06 292 LYS A N 1
ATOM 2276 C CA . LYS A 1 292 ? -20.344 30.953 17.078 1 95.06 292 LYS A CA 1
ATOM 2277 C C . LYS A 1 292 ? -19.047 31.016 17.875 1 95.06 292 LYS A C 1
ATOM 2279 O O . LYS A 1 292 ? -18.562 30 18.375 1 95.06 292 LYS A O 1
ATOM 2284 N N . LEU A 1 293 ? -18.531 32.188 18 1 94.62 293 LEU A N 1
ATOM 2285 C CA . LEU A 1 293 ? -17.203 32.312 18.547 1 94.62 293 LEU A CA 1
ATOM 2286 C C . LEU A 1 293 ? -17.266 32.688 20.031 1 94.62 293 LEU A C 1
ATOM 2288 O O . LEU A 1 293 ? -16.234 33 20.641 1 94.62 293 LEU A O 1
ATOM 2292 N N . GLN A 1 294 ? -18.453 32.656 20.531 1 91.94 294 GLN A N 1
ATOM 2293 C CA . GLN A 1 294 ? -18.578 32.969 21.953 1 91.94 294 GLN A CA 1
ATOM 2294 C C . GLN A 1 294 ? -17.766 31.984 22.812 1 91.94 294 GLN A C 1
ATOM 2296 O O . GLN A 1 294 ? -17.875 30.766 22.656 1 91.94 294 GLN A O 1
ATOM 2301 N N . GLY A 1 295 ? -16.922 32.5 23.656 1 92.5 295 GLY A N 1
ATOM 2302 C CA . GLY A 1 295 ? -16.125 31.672 24.562 1 92.5 295 GLY A CA 1
ATOM 2303 C C . GLY A 1 295 ? -14.797 31.25 23.953 1 92.5 295 GLY A C 1
ATOM 2304 O O . GLY A 1 295 ? -13.953 30.656 24.641 1 92.5 295 GLY A O 1
ATOM 2305 N N . CYS A 1 296 ? -14.641 31.594 22.719 1 95.56 296 CYS A N 1
ATOM 2306 C CA . CYS A 1 296 ? -13.391 31.266 22.047 1 95.56 296 CYS A CA 1
ATOM 2307 C C . CYS A 1 296 ? -12.312 32.281 22.375 1 95.56 296 CYS A C 1
ATOM 2309 O O . CYS A 1 296 ? -12.469 33.469 22.094 1 95.56 296 CYS A O 1
ATOM 2311 N N . LYS A 1 297 ? -11.195 31.797 22.953 1 96.56 297 LYS A N 1
ATOM 2312 C CA . LYS A 1 297 ? -10.156 32.75 23.375 1 96.56 297 LYS A CA 1
ATOM 2313 C C . LYS A 1 297 ? -8.812 32.406 22.734 1 96.56 297 LYS A C 1
ATOM 2315 O O . LYS A 1 297 ? -7.855 33.156 22.844 1 96.56 297 LYS A O 1
ATOM 2320 N N . ASP A 1 298 ? -8.781 31.266 22.141 1 98.19 298 ASP A N 1
ATOM 2321 C CA . ASP A 1 298 ? -7.508 30.781 21.609 1 98.19 298 ASP A CA 1
ATOM 2322 C C . ASP A 1 298 ? -7.562 30.641 20.078 1 98.19 298 ASP A C 1
ATOM 2324 O O . ASP A 1 298 ? -8.578 30.234 19.531 1 98.19 298 ASP A O 1
ATOM 2328 N N . PHE A 1 299 ? -6.477 31.078 19.453 1 98.31 299 PHE A N 1
ATOM 2329 C CA . PHE A 1 299 ? -6.258 30.906 18.016 1 98.31 299 PHE A CA 1
ATOM 2330 C C . PHE A 1 299 ? -5.023 30.047 17.766 1 98.31 299 PHE A C 1
ATOM 2332 O O . PHE A 1 299 ? -3.986 30.234 18.406 1 98.31 299 PHE A O 1
ATOM 2339 N N . VAL A 1 300 ? -5.184 29.094 16.875 1 98.38 300 VAL A N 1
ATOM 2340 C CA . VAL A 1 300 ? -4.074 28.234 16.5 1 98.38 300 VAL A CA 1
ATOM 2341 C C . VAL A 1 300 ? -3.752 28.422 15.016 1 98.38 300 VAL A C 1
ATOM 2343 O O . VAL A 1 300 ? -4.652 28.406 14.172 1 98.38 300 VAL A O 1
ATOM 2346 N N . GLY A 1 301 ? -2.514 28.734 14.695 1 97.94 301 GLY A N 1
ATOM 2347 C CA . GLY A 1 301 ? -1.996 28.641 13.336 1 97.94 301 GLY A CA 1
ATOM 2348 C C . GLY A 1 301 ? -1.118 27.438 13.117 1 97.94 301 GLY A C 1
ATOM 2349 O O . GLY A 1 301 ? -0.082 27.281 13.766 1 97.94 301 GLY A O 1
ATOM 2350 N N . SER A 1 302 ? -1.592 26.562 12.227 1 96.5 302 SER A N 1
ATOM 2351 C CA . SER A 1 302 ? -0.844 25.328 12.023 1 96.5 302 SER A CA 1
ATOM 2352 C C . SER A 1 302 ? -0.749 24.984 10.539 1 96.5 302 SER A C 1
ATOM 2354 O O . SER A 1 302 ? -1.511 25.516 9.727 1 96.5 302 SER A O 1
ATOM 2356 N N . GLY A 1 303 ? 0.203 24.078 10.227 1 94.19 303 GLY A N 1
ATOM 2357 C CA . GLY A 1 303 ? 0.531 23.75 8.852 1 94.19 303 GLY A CA 1
ATOM 2358 C C . GLY A 1 303 ? 1.882 24.281 8.414 1 94.19 303 GLY A C 1
ATOM 2359 O O . GLY A 1 303 ? 2.453 25.156 9.078 1 94.19 303 GLY A O 1
ATOM 2360 N N . GLY A 1 304 ? 2.295 23.859 7.293 1 92.31 304 GLY A N 1
ATOM 2361 C CA . GLY A 1 304 ? 3.623 24.234 6.828 1 92.31 304 GLY A CA 1
ATOM 2362 C C . GLY A 1 304 ? 3.785 25.734 6.613 1 92.31 304 GLY A C 1
ATOM 2363 O O . GLY A 1 304 ? 4.828 26.297 6.945 1 92.31 304 GLY A O 1
ATOM 2364 N N . VAL A 1 305 ? 2.779 26.344 6.055 1 94.44 305 VAL A N 1
ATOM 2365 C CA . VAL A 1 305 ? 2.852 27.766 5.738 1 94.44 305 VAL A CA 1
ATOM 2366 C C . VAL A 1 305 ? 2.814 28.594 7.027 1 94.44 305 VAL A C 1
ATOM 2368 O O . VAL A 1 305 ? 3.277 29.734 7.055 1 94.44 305 VAL A O 1
ATOM 2371 N N . ALA A 1 306 ? 2.277 28.031 8.07 1 95.06 306 ALA A N 1
ATOM 2372 C CA . ALA A 1 306 ? 2.18 28.703 9.359 1 95.06 306 ALA A CA 1
ATOM 2373 C C . ALA A 1 306 ? 3.559 28.891 9.984 1 95.06 306 ALA A C 1
ATOM 2375 O O . ALA A 1 306 ? 3.713 29.656 10.945 1 95.06 306 ALA A O 1
ATOM 2376 N N . SER A 1 307 ? 4.551 28.297 9.422 1 94.12 307 SER A N 1
ATOM 2377 C CA . SER A 1 307 ? 5.914 28.484 9.914 1 94.12 307 SER A CA 1
ATOM 2378 C C . SER A 1 307 ? 6.484 29.828 9.453 1 94.12 307 SER A C 1
ATOM 2380 O O . SER A 1 307 ? 7.516 30.266 9.961 1 94.12 307 SER A O 1
ATOM 2382 N N . ASN A 1 308 ? 5.875 30.484 8.523 1 95 308 ASN A N 1
ATOM 2383 C CA . ASN A 1 308 ? 6.324 31.766 8.016 1 95 308 ASN A CA 1
ATOM 2384 C C . ASN A 1 308 ? 6.215 32.875 9.07 1 95 308 ASN A C 1
ATOM 2386 O O . ASN A 1 308 ? 5.117 33.156 9.555 1 95 308 ASN A O 1
ATOM 2390 N N . MET A 1 309 ? 7.305 33.5 9.328 1 95.5 309 MET A N 1
ATOM 2391 C CA . MET A 1 309 ? 7.352 34.438 10.453 1 95.5 309 MET A CA 1
ATOM 2392 C C . MET A 1 309 ? 6.582 35.719 10.125 1 95.5 309 MET A C 1
ATOM 2394 O O . MET A 1 309 ? 5.98 36.312 11.008 1 95.5 309 MET A O 1
ATOM 2398 N N . ALA A 1 310 ? 6.59 36.125 8.883 1 95.88 310 ALA A N 1
ATOM 2399 C CA . ALA A 1 310 ? 5.82 37.312 8.484 1 95.88 310 ALA A CA 1
ATOM 2400 C C . ALA A 1 310 ? 4.324 37.062 8.68 1 95.88 310 ALA A C 1
ATOM 2402 O O . ALA A 1 310 ? 3.611 37.969 9.148 1 95.88 310 ALA A O 1
ATOM 2403 N N . LEU A 1 311 ? 3.906 35.938 8.312 1 97.38 311 LEU A N 1
ATOM 2404 C CA . LEU A 1 311 ? 2.5 35.594 8.5 1 97.38 311 LEU A CA 1
ATOM 2405 C C . LEU A 1 311 ? 2.148 35.531 9.984 1 97.38 311 LEU A C 1
ATOM 2407 O O . LEU A 1 311 ? 1.119 36.062 10.406 1 97.38 311 LEU A O 1
ATOM 2411 N N . ARG A 1 312 ? 2.963 34.906 10.812 1 97.62 312 ARG A N 1
ATOM 2412 C CA . ARG A 1 312 ? 2.738 34.781 12.25 1 97.62 312 ARG A CA 1
ATOM 2413 C C . ARG A 1 312 ? 2.58 36.188 12.883 1 97.62 312 ARG A C 1
ATOM 2415 O O . ARG A 1 312 ? 1.676 36.406 13.688 1 97.62 312 ARG A O 1
ATOM 2422 N N . GLN A 1 313 ? 3.439 37 12.477 1 97.44 313 GLN A N 1
ATOM 2423 C CA . GLN A 1 313 ? 3.395 38.375 13.023 1 97.44 313 GLN A CA 1
ATOM 2424 C C . GLN A 1 313 ? 2.076 39.062 12.68 1 97.44 313 GLN A C 1
ATOM 2426 O O . GLN A 1 313 ? 1.47 39.688 13.531 1 97.44 313 GLN A O 1
ATOM 2431 N N . SER A 1 314 ? 1.694 38.938 11.461 1 97.56 314 SER A N 1
ATOM 2432 C CA . SER A 1 314 ? 0.437 39.562 11.023 1 97.56 314 SER A CA 1
ATOM 2433 C C . SER A 1 314 ? -0.747 38.969 11.789 1 97.56 314 SER A C 1
ATOM 2435 O O . SER A 1 314 ? -1.638 39.688 12.219 1 97.56 314 SER A O 1
ATOM 2437 N N . LEU A 1 315 ? -0.731 37.688 11.961 1 98.38 315 LEU A N 1
ATOM 2438 C CA . LEU A 1 315 ? -1.803 37 12.68 1 98.38 315 LEU A CA 1
ATOM 2439 C C . LEU A 1 315 ? -1.799 37.406 14.156 1 98.38 315 LEU A C 1
ATOM 2441 O O . LEU A 1 315 ? -2.857 37.625 14.742 1 98.38 315 LEU A O 1
ATOM 2445 N N . ASP A 1 316 ? -0.661 37.438 14.75 1 98.38 316 ASP A N 1
ATOM 2446 C CA . ASP A 1 316 ? -0.535 37.844 16.141 1 98.38 316 ASP A CA 1
ATOM 2447 C C . ASP A 1 316 ? -1.119 39.25 16.359 1 98.38 316 ASP A C 1
ATOM 2449 O O . ASP A 1 316 ? -1.909 39.469 17.281 1 98.38 316 ASP A O 1
ATOM 2453 N N . ASN A 1 317 ? -0.669 40.156 15.5 1 98.06 317 ASN A N 1
ATOM 2454 C CA . ASN A 1 317 ? -1.154 41.531 15.609 1 98.06 317 ASN A CA 1
ATOM 2455 C C . ASN A 1 317 ? -2.678 41.562 15.57 1 98.06 317 ASN A C 1
ATOM 2457 O O . ASN A 1 317 ? -3.301 42.25 16.391 1 98.06 317 ASN A O 1
ATOM 2461 N N . TYR A 1 318 ? -3.184 40.875 14.672 1 97.69 318 TYR A N 1
ATOM 2462 C CA . TYR A 1 318 ? -4.633 40.906 14.5 1 97.69 318 TYR A CA 1
ATOM 2463 C C . TYR A 1 318 ? -5.332 40.25 15.688 1 97.69 318 TYR A C 1
ATOM 2465 O O . TYR A 1 318 ? -6.215 40.875 16.297 1 97.69 318 TYR A O 1
ATOM 2473 N N . PHE A 1 319 ? -4.984 39.094 16.062 1 98.06 319 PHE A N 1
ATOM 2474 C CA . PHE A 1 319 ? -5.719 38.312 17.062 1 98.06 319 PHE A CA 1
ATOM 2475 C C . PHE A 1 319 ? -5.488 38.875 18.453 1 98.06 319 PHE A C 1
ATOM 2477 O O . PHE A 1 319 ? -6.387 38.812 19.297 1 98.06 319 PHE A O 1
ATOM 2484 N N . HIS A 1 320 ? -4.328 39.375 18.688 1 97.56 320 HIS A N 1
ATOM 2485 C CA . HIS A 1 320 ? -4.102 40.031 19.969 1 97.56 320 HIS A CA 1
ATOM 2486 C C . HIS A 1 320 ? -4.996 41.281 20.109 1 97.56 320 HIS A C 1
ATOM 2488 O O . HIS A 1 320 ? -5.484 41.562 21.203 1 97.56 320 HIS A O 1
ATOM 2494 N N . SER A 1 321 ? -5.164 41.938 19.016 1 97.06 321 SER A N 1
ATOM 2495 C CA . SER A 1 321 ? -6.039 43.094 19.047 1 97.06 321 SER A CA 1
ATOM 2496 C C . SER A 1 321 ? -7.48 42.688 19.359 1 97.06 321 SER A C 1
ATOM 2498 O O . SER A 1 321 ? -8.281 43.531 19.797 1 97.06 321 SER A O 1
ATOM 2500 N N . LYS A 1 322 ? -7.816 41.469 19.188 1 95.19 322 LYS A N 1
ATOM 2501 C CA . LYS A 1 322 ? -9.156 40.938 19.469 1 95.19 322 LYS A CA 1
ATOM 2502 C C . LYS A 1 322 ? -9.172 40.156 20.781 1 95.19 322 LYS A C 1
ATOM 2504 O O . LYS A 1 322 ? -10.148 39.469 21.094 1 95.19 322 LYS A O 1
ATOM 2509 N N . ASN A 1 323 ? -8.062 40.188 21.547 1 94.88 323 ASN A N 1
ATOM 2510 C CA . ASN A 1 323 ? -7.914 39.562 22.875 1 94.88 323 ASN A CA 1
ATOM 2511 C C . ASN A 1 323 ? -7.887 38.031 22.781 1 94.88 323 ASN A C 1
ATOM 2513 O O . ASN A 1 323 ? -8.453 37.344 23.625 1 94.88 323 ASN A O 1
ATOM 2517 N N . PHE A 1 324 ? -7.395 37.562 21.672 1 97 324 PHE A N 1
ATOM 2518 C CA . PHE A 1 324 ? -7.121 36.156 21.531 1 97 324 PHE A CA 1
ATOM 2519 C C . PHE A 1 324 ? -5.691 35.812 21.953 1 97 324 PHE A C 1
ATOM 2521 O O . PHE A 1 324 ? -4.785 36.625 21.766 1 97 324 PHE A O 1
ATOM 2528 N N . ASN A 1 325 ? -5.531 34.625 22.516 1 97.5 325 ASN A N 1
ATOM 2529 C CA . ASN A 1 325 ? -4.199 34.031 22.625 1 97.5 325 ASN A CA 1
ATOM 2530 C C . ASN A 1 325 ? -3.82 33.281 21.359 1 97.5 325 ASN A C 1
ATOM 2532 O O . ASN A 1 325 ? -4.625 32.5 20.812 1 97.5 325 ASN A O 1
ATOM 2536 N N . THR A 1 326 ? -2.641 33.531 20.891 1 98.06 326 THR A N 1
ATOM 2537 C CA . THR A 1 326 ? -2.217 32.844 19.672 1 98.06 326 THR A CA 1
ATOM 2538 C C . THR A 1 326 ? -1.241 31.719 20 1 98.06 326 THR A C 1
ATOM 2540 O O . THR A 1 326 ? -0.411 31.844 20.891 1 98.06 326 THR A O 1
ATOM 2543 N N . HIS A 1 327 ? -1.405 30.594 19.344 1 97.94 327 HIS A N 1
ATOM 2544 C CA . HIS A 1 327 ? -0.57 29.406 19.5 1 97.94 327 HIS A CA 1
ATOM 2545 C C . HIS A 1 327 ? -0.081 28.891 18.156 1 97.94 327 HIS A C 1
ATOM 2547 O O . HIS A 1 327 ? -0.845 28.844 17.188 1 97.94 327 HIS A O 1
ATOM 2553 N N . TYR A 1 328 ? 1.196 28.578 18.109 1 97.56 328 TYR A N 1
ATOM 2554 C CA . TYR A 1 328 ? 1.818 27.969 16.938 1 97.56 328 TYR A CA 1
ATOM 2555 C C . TYR A 1 328 ? 2.693 26.781 17.344 1 97.56 328 TYR A C 1
ATOM 2557 O O . TYR A 1 328 ? 3.367 26.828 18.375 1 97.56 328 TYR A O 1
ATOM 2565 N N . PRO A 1 329 ? 2.658 25.75 16.547 1 96.94 329 PRO A N 1
ATOM 2566 C CA . PRO A 1 329 ? 3.682 24.734 16.797 1 96.94 329 PRO A CA 1
ATOM 2567 C C . PRO A 1 329 ? 5.102 25.266 16.625 1 96.94 329 PRO A C 1
ATOM 2569 O O . PRO A 1 329 ? 5.309 26.234 15.898 1 96.94 329 PRO A O 1
ATOM 2572 N N . SER A 1 330 ? 6.035 24.594 17.312 1 96 330 SER A N 1
ATOM 2573 C CA . SER A 1 330 ? 7.43 24.859 16.984 1 96 330 SER A CA 1
ATOM 2574 C C . SER A 1 330 ? 7.715 24.594 15.516 1 96 330 SER A C 1
ATOM 2576 O O . SER A 1 330 ? 7.023 23.797 14.883 1 96 330 SER A O 1
ATOM 2578 N N . LEU A 1 331 ? 8.68 25.25 14.961 1 91.94 331 LEU A N 1
ATOM 2579 C CA . LEU A 1 331 ? 8.945 25.219 13.531 1 91.94 331 LEU A CA 1
ATOM 2580 C C . LEU A 1 331 ? 9.125 23.781 13.047 1 91.94 331 LEU A C 1
ATOM 2582 O O . LEU A 1 331 ? 8.648 23.422 11.969 1 91.94 331 LEU A O 1
ATOM 2586 N N . GLY A 1 332 ? 9.75 22.953 13.844 1 90.94 332 GLY A N 1
ATOM 2587 C CA . GLY A 1 332 ? 10 21.578 13.477 1 90.94 332 GLY A CA 1
ATOM 2588 C C . GLY A 1 332 ? 8.742 20.734 13.438 1 90.94 332 GLY A C 1
ATOM 2589 O O . GLY A 1 332 ? 8.719 19.656 12.812 1 90.94 332 GLY A O 1
ATOM 2590 N N . LEU A 1 333 ? 7.637 21.219 14 1 95.62 333 LEU A N 1
ATOM 2591 C CA . LEU A 1 333 ? 6.41 20.438 14.086 1 95.62 333 LEU A CA 1
ATOM 2592 C C . LEU A 1 333 ? 5.301 21.062 13.258 1 95.62 333 LEU A C 1
ATOM 2594 O O . LEU A 1 333 ? 4.145 20.641 13.328 1 95.62 333 LEU A O 1
ATOM 2598 N N . CYS A 1 334 ? 5.668 22.078 12.453 1 93.38 334 CYS A N 1
ATOM 2599 C CA . CYS A 1 334 ? 4.691 22.703 11.57 1 93.38 334 CYS A CA 1
ATOM 2600 C C . CYS A 1 334 ? 4.43 21.859 10.344 1 93.38 334 CYS A C 1
ATOM 2602 O O . CYS A 1 334 ? 3.311 21.812 9.828 1 93.38 334 CYS A O 1
ATOM 2604 N N . THR A 1 335 ? 5.531 21.203 9.891 1 91.94 335 THR A N 1
ATOM 2605 C CA . THR A 1 335 ? 5.406 20.344 8.711 1 91.94 335 THR A CA 1
ATOM 2606 C C . THR A 1 335 ? 4.965 18.938 9.102 1 91.94 335 THR A C 1
ATOM 2608 O O . THR A 1 335 ? 4.859 18.625 10.289 1 91.94 335 THR A O 1
ATOM 2611 N N . ASP A 1 336 ? 4.656 18.219 8.117 1 94.38 336 ASP A N 1
ATOM 2612 C CA . ASP A 1 336 ? 4.191 16.859 8.375 1 94.38 336 ASP A CA 1
ATOM 2613 C C . ASP A 1 336 ? 5.18 16.094 9.258 1 94.38 336 ASP A C 1
ATOM 2615 O O . ASP A 1 336 ? 6.391 16.141 9.031 1 94.38 336 ASP A O 1
ATOM 2619 N N . ASN A 1 337 ? 4.719 15.539 10.305 1 97.56 337 ASN A N 1
ATOM 2620 C CA . ASN A 1 337 ? 5.523 14.781 11.258 1 97.56 337 ASN A CA 1
ATOM 2621 C C . ASN A 1 337 ? 4.684 13.734 11.992 1 97.56 337 ASN A C 1
ATOM 2623 O O . ASN A 1 337 ? 3.455 13.82 12 1 97.56 337 ASN A O 1
ATOM 2627 N N . ALA A 1 338 ? 5.375 12.812 12.609 1 98.81 338 ALA A N 1
ATOM 2628 C CA . ALA A 1 338 ? 4.664 11.727 13.273 1 98.81 338 ALA A CA 1
ATOM 2629 C C . ALA A 1 338 ? 4.246 12.117 14.688 1 98.81 338 ALA A C 1
ATOM 2631 O O . ALA A 1 338 ? 3.396 11.469 15.297 1 98.81 338 ALA A O 1
ATOM 2632 N N . VAL A 1 339 ? 4.82 13.141 15.266 1 98.81 339 VAL A N 1
ATOM 2633 C CA . VAL A 1 339 ? 4.465 13.602 16.609 1 98.81 339 VAL A CA 1
ATOM 2634 C C . VAL A 1 339 ? 3.014 14.078 16.625 1 98.81 339 VAL A C 1
ATOM 2636 O O . VAL A 1 339 ? 2.256 13.734 17.531 1 98.81 339 VAL A O 1
ATOM 2639 N N . MET A 1 340 ? 2.662 14.828 15.609 1 98.56 340 MET A N 1
ATOM 2640 C CA . MET A 1 340 ? 1.301 15.344 15.547 1 98.56 340 MET A CA 1
ATOM 2641 C C . MET A 1 340 ? 0.286 14.211 15.469 1 98.56 340 MET A C 1
ATOM 2643 O O . MET A 1 340 ? -0.798 14.297 16.047 1 98.56 340 MET A O 1
ATOM 2647 N N . ILE A 1 341 ? 0.636 13.133 14.781 1 98.81 341 ILE A N 1
ATOM 2648 C CA . ILE A 1 341 ? -0.244 11.984 14.641 1 98.81 341 ILE A CA 1
ATOM 2649 C C . ILE A 1 341 ? -0.331 11.234 15.977 1 98.81 341 ILE A C 1
ATOM 2651 O O . ILE A 1 341 ? -1.41 10.797 16.375 1 98.81 341 ILE A O 1
ATOM 2655 N N . GLY A 1 342 ? 0.799 11.086 16.641 1 98.88 342 GLY A N 1
ATOM 2656 C CA . GLY A 1 342 ? 0.813 10.461 17.953 1 98.88 342 GLY A CA 1
ATOM 2657 C C . GLY A 1 342 ? -0.054 11.172 18.969 1 98.88 342 GLY A C 1
ATOM 2658 O O . GLY A 1 342 ? -0.825 10.539 19.688 1 98.88 342 GLY A O 1
ATOM 2659 N N . TRP A 1 343 ? 0.075 12.461 19.016 1 98.69 343 TRP A N 1
ATOM 2660 C CA . TRP A 1 343 ? -0.682 13.219 20 1 98.69 343 TRP A CA 1
ATOM 2661 C C . TRP A 1 343 ? -2.176 13.172 19.703 1 98.69 343 TRP A C 1
ATOM 2663 O O . TRP A 1 343 ? -2.988 12.922 20.594 1 98.69 343 TRP A O 1
ATOM 2673 N N . ALA A 1 344 ? -2.498 13.453 18.438 1 98.69 344 ALA A N 1
ATOM 2674 C CA . ALA A 1 344 ? -3.906 13.344 18.062 1 98.69 344 ALA A CA 1
ATOM 2675 C C . ALA A 1 344 ? -4.449 11.953 18.375 1 98.69 344 ALA A C 1
ATOM 2677 O O . ALA A 1 344 ? -5.574 11.812 18.859 1 98.69 344 ALA A O 1
ATOM 2678 N N . GLY A 1 345 ? -3.627 10.961 18.125 1 98.69 345 GLY A N 1
ATOM 2679 C CA . GLY A 1 345 ? -4.008 9.594 18.453 1 98.69 345 GLY A CA 1
ATOM 2680 C C . GLY A 1 345 ? -4.23 9.383 19.938 1 98.69 345 GLY A C 1
ATOM 2681 O O . GLY A 1 345 ? -5.16 8.68 20.344 1 98.69 345 GLY A O 1
ATOM 2682 N N . ILE A 1 346 ? -3.414 9.93 20.766 1 98.25 346 ILE A N 1
ATOM 2683 C CA . ILE A 1 346 ? -3.541 9.844 22.219 1 98.25 346 ILE A CA 1
ATOM 2684 C C . ILE A 1 346 ? -4.867 10.461 22.656 1 98.25 346 ILE A C 1
ATOM 2686 O O . ILE A 1 346 ? -5.617 9.852 23.422 1 98.25 346 ILE A O 1
ATOM 2690 N N . GLU A 1 347 ? -5.168 11.664 22.141 1 97.69 347 GLU A N 1
ATOM 2691 C CA . GLU A 1 347 ? -6.414 12.312 22.547 1 97.69 347 GLU A CA 1
ATOM 2692 C C . GLU A 1 347 ? -7.625 11.5 22.094 1 97.69 347 GLU A C 1
ATOM 2694 O O . GLU A 1 347 ? -8.609 11.383 22.828 1 97.69 347 GLU A O 1
ATOM 2699 N N . LEU A 1 348 ? -7.602 10.938 20.922 1 98 348 LEU A N 1
ATOM 2700 C CA . LEU A 1 348 ? -8.688 10.094 20.438 1 98 348 LEU A CA 1
ATOM 2701 C C . LEU A 1 348 ? -8.828 8.844 21.297 1 98 348 LEU A C 1
ATOM 2703 O O . LEU A 1 348 ? -9.938 8.484 21.703 1 98 348 LEU A O 1
ATOM 2707 N N . TYR A 1 349 ? -7.723 8.219 21.547 1 97.94 349 TYR A N 1
ATOM 2708 C CA . TYR A 1 349 ? -7.695 7.004 22.344 1 97.94 349 TYR A CA 1
ATOM 2709 C C . TYR A 1 349 ? -8.266 7.262 23.734 1 97.94 349 TYR A C 1
ATOM 2711 O O . TYR A 1 349 ? -9.07 6.477 24.25 1 97.94 349 TYR A O 1
ATOM 2719 N N . GLU A 1 350 ? -7.867 8.344 24.344 1 96.5 350 GLU A N 1
ATOM 2720 C CA . GLU A 1 350 ? -8.32 8.688 25.688 1 96.5 350 GLU A CA 1
ATOM 2721 C C . GLU A 1 350 ? -9.781 9.117 25.688 1 96.5 350 GLU A C 1
ATOM 2723 O O . GLU A 1 350 ? -10.414 9.164 26.75 1 96.5 350 GLU A O 1
ATOM 2728 N N . SER A 1 351 ? -10.266 9.406 24.562 1 95.56 351 SER A N 1
ATOM 2729 C CA . SER A 1 351 ? -11.695 9.688 24.438 1 95.56 351 SER A CA 1
ATOM 2730 C C . SER A 1 351 ? -12.484 8.406 24.188 1 95.56 351 SER A C 1
ATOM 2732 O O . SER A 1 351 ? -13.695 8.453 23.984 1 95.56 351 SER A O 1
ATOM 2734 N N . GLY A 1 352 ? -11.781 7.234 24.078 1 96.12 352 GLY A N 1
ATOM 2735 C CA . GLY A 1 352 ? -12.438 5.941 23.969 1 96.12 352 GLY A CA 1
ATOM 2736 C C . GLY A 1 352 ? -12.492 5.41 22.562 1 96.12 352 GLY A C 1
ATOM 2737 O O . GLY A 1 352 ? -13.297 4.523 22.25 1 96.12 352 GLY A O 1
ATOM 2738 N N . LEU A 1 353 ? -11.633 5.922 21.688 1 97.5 353 LEU A N 1
ATOM 2739 C CA . LEU A 1 353 ? -11.742 5.543 20.281 1 97.5 353 LEU A CA 1
ATOM 2740 C C . LEU A 1 353 ? -10.508 4.773 19.828 1 97.5 353 LEU A C 1
ATOM 2742 O O . LEU A 1 353 ? -9.383 5.137 20.188 1 97.5 353 LEU A O 1
ATOM 2746 N N . THR A 1 354 ? -10.711 3.693 19.141 1 98.31 354 THR A N 1
ATOM 2747 C CA . THR A 1 354 ? -9.703 2.988 18.359 1 98.31 354 THR A CA 1
ATOM 2748 C C . THR A 1 354 ? -10.227 2.672 16.953 1 98.31 354 THR A C 1
ATOM 2750 O O . THR A 1 354 ? -11.328 3.08 16.594 1 98.31 354 THR A O 1
ATOM 2753 N N . THR A 1 355 ? -9.414 2.09 16.156 1 98.31 355 THR A N 1
ATOM 2754 C CA . THR A 1 355 ? -9.781 1.846 14.773 1 98.31 355 THR A CA 1
ATOM 2755 C C . THR A 1 355 ? -9.695 0.359 14.438 1 98.31 355 THR A C 1
ATOM 2757 O O . THR A 1 355 ? -8.75 -0.319 14.852 1 98.31 355 THR A O 1
ATOM 2760 N N . GLU A 1 356 ? -10.664 -0.143 13.688 1 97.94 356 GLU A N 1
ATOM 2761 C CA . GLU A 1 356 ? -10.68 -1.537 13.258 1 97.94 356 GLU A CA 1
ATOM 2762 C C . GLU A 1 356 ? -9.57 -1.821 12.258 1 97.94 356 GLU A C 1
ATOM 2764 O O . GLU A 1 356 ? -9.117 -0.92 11.547 1 97.94 356 GLU A O 1
ATOM 2769 N N . LEU A 1 357 ? -9.203 -3.08 12.133 1 97.5 357 LEU A N 1
ATOM 2770 C CA . LEU A 1 357 ? -8.109 -3.492 11.266 1 97.5 357 LEU A CA 1
ATOM 2771 C C . LEU A 1 357 ? -8.547 -3.512 9.805 1 97.5 357 LEU A C 1
ATOM 2773 O O . LEU A 1 357 ? -7.703 -3.527 8.906 1 97.5 357 LEU A O 1
ATOM 2777 N N . GLU A 1 358 ? -9.805 -3.451 9.5 1 97.5 358 GLU A N 1
ATOM 2778 C CA . GLU A 1 358 ? -10.336 -3.613 8.148 1 97.5 358 GLU A CA 1
ATOM 2779 C C . GLU A 1 358 ? -10.398 -2.277 7.418 1 97.5 358 GLU A C 1
ATOM 2781 O O . GLU A 1 35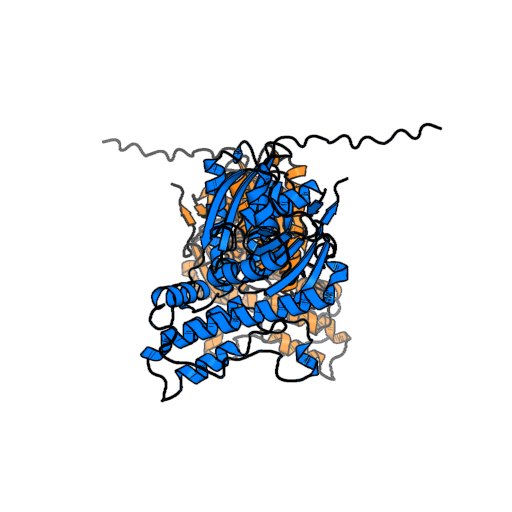8 ? -10.766 -2.223 6.246 1 97.5 358 GLU A O 1
ATOM 2786 N N . VAL A 1 359 ? -9.984 -1.245 8.031 1 97.56 359 VAL A N 1
ATOM 2787 C CA . VAL A 1 359 ? -10.172 0.088 7.465 1 97.56 359 VAL A CA 1
ATOM 2788 C C . VAL A 1 359 ? -9.25 0.27 6.262 1 97.56 359 VAL A C 1
ATOM 2790 O O . VAL A 1 359 ? -8.195 -0.365 6.176 1 97.56 359 VAL A O 1
ATOM 2793 N N . CYS A 1 360 ? -9.656 1.146 5.332 1 97.56 360 CYS A N 1
ATOM 2794 C CA . CYS A 1 360 ? -8.898 1.564 4.16 1 97.56 360 CYS A CA 1
ATOM 2795 C C . CYS A 1 360 ? -8.453 3.016 4.289 1 97.56 360 CYS A C 1
ATOM 2797 O O . CYS A 1 360 ? -8.992 3.766 5.102 1 97.56 360 CYS A O 1
ATOM 2799 N N . PRO A 1 361 ? -7.371 3.373 3.602 1 97.94 361 PRO A N 1
ATOM 2800 C CA . PRO A 1 361 ? -7.02 4.797 3.59 1 97.94 361 PRO A CA 1
ATOM 2801 C C . PRO A 1 361 ? -8.125 5.672 3.006 1 97.94 361 PRO A C 1
ATOM 2803 O O . PRO A 1 361 ? -8.906 5.211 2.168 1 97.94 361 PRO A O 1
ATOM 2806 N N . ILE A 1 362 ? -8.156 6.895 3.461 1 97.56 362 ILE A N 1
ATOM 2807 C CA . ILE A 1 362 ? -9.172 7.84 2.998 1 97.56 362 ILE A CA 1
ATOM 2808 C C . ILE A 1 362 ? -8.492 9.055 2.371 1 97.56 362 ILE A C 1
ATOM 2810 O O . ILE A 1 362 ? -7.918 9.891 3.078 1 97.56 362 ILE A O 1
ATOM 2814 N N . SER A 1 363 ? -8.656 9.242 1.104 1 96.06 363 SER A N 1
ATOM 2815 C CA . SER A 1 363 ? -7.973 10.312 0.382 1 96.06 363 SER A CA 1
ATOM 2816 C C . SER A 1 363 ? -8.602 11.672 0.669 1 96.06 363 SER A C 1
ATOM 2818 O O . SER A 1 363 ? -7.898 12.672 0.807 1 96.06 363 SER A O 1
ATOM 2820 N N . LYS A 1 364 ? -9.898 11.742 0.651 1 94.31 364 LYS A N 1
ATOM 2821 C CA . LYS A 1 364 ? -10.664 12.945 0.951 1 94.31 364 LYS A CA 1
ATOM 2822 C C . LYS A 1 364 ? -11.508 12.758 2.207 1 94.31 364 LYS A C 1
ATOM 2824 O O . LYS A 1 364 ? -12.484 12.008 2.197 1 94.31 364 LYS A O 1
ATOM 2829 N N . TRP A 1 365 ? -11.133 13.391 3.195 1 95.94 365 TRP A N 1
ATOM 2830 C CA . TRP A 1 365 ? -11.758 13.25 4.508 1 95.94 365 TRP A CA 1
ATOM 2831 C C . TRP A 1 365 ? -11.922 14.602 5.184 1 95.94 365 TRP A C 1
ATOM 2833 O O . TRP A 1 365 ? -11.07 15.016 5.977 1 95.94 365 TRP A O 1
ATOM 2843 N N . PRO A 1 366 ? -13.062 15.289 4.93 1 94.94 366 PRO A N 1
ATOM 2844 C CA . PRO A 1 366 ? -13.258 16.578 5.582 1 94.94 366 PRO A CA 1
ATOM 2845 C C . PRO A 1 366 ? -13.203 16.5 7.105 1 94.94 366 PRO A C 1
ATOM 2847 O O . PRO A 1 366 ? -13.727 15.539 7.691 1 94.94 366 PRO A O 1
ATOM 2850 N N . LEU A 1 367 ? -12.555 17.406 7.688 1 95.81 367 LEU A N 1
ATOM 2851 C CA . LEU A 1 367 ? -12.383 17.453 9.141 1 95.81 367 LEU A CA 1
ATOM 2852 C C . LEU A 1 367 ? -13.727 17.453 9.844 1 95.81 367 LEU A C 1
ATOM 2854 O O . LEU A 1 367 ? -13.859 16.875 10.938 1 95.81 367 LEU A O 1
ATOM 2858 N N . SER A 1 368 ? -14.734 18.094 9.242 1 95.88 368 SER A N 1
ATO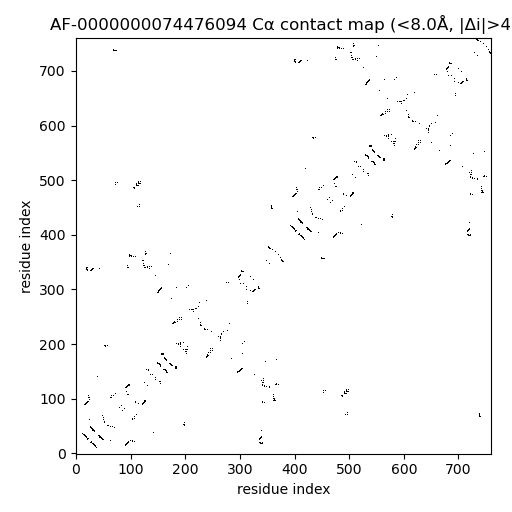M 2859 C CA . SER A 1 368 ? -16.078 18.172 9.82 1 95.88 368 SER A CA 1
ATOM 2860 C C . SER A 1 368 ? -16.766 16.812 9.812 1 95.88 368 SER A C 1
ATOM 2862 O O . SER A 1 368 ? -17.797 16.625 10.469 1 95.88 368 SER A O 1
ATOM 2864 N N . GLU A 1 369 ? -16.203 15.844 9.125 1 96.19 369 GLU A N 1
ATOM 2865 C CA . GLU A 1 369 ? -16.797 14.516 9 1 96.19 369 GLU A CA 1
ATOM 2866 C C . GLU A 1 369 ? -15.891 13.445 9.602 1 96.19 369 GLU A C 1
ATOM 2868 O O . GLU A 1 369 ? -15.906 12.297 9.172 1 96.19 369 GLU A O 1
ATOM 2873 N N . ILE A 1 370 ? -15.156 13.805 10.523 1 95.94 370 ILE A N 1
ATOM 2874 C CA . ILE A 1 370 ? -14.133 12.93 11.094 1 95.94 370 ILE A CA 1
ATOM 2875 C C . ILE A 1 370 ? -14.789 11.672 11.656 1 95.94 370 ILE A C 1
ATOM 2877 O O . ILE A 1 370 ? -14.242 10.578 11.555 1 95.94 370 ILE A O 1
ATOM 2881 N N . GLU A 1 371 ? -15.961 11.758 12.25 1 93.56 371 GLU A N 1
ATOM 2882 C CA . GLU A 1 371 ? -16.594 10.625 12.914 1 93.56 371 GLU A CA 1
ATOM 2883 C C . GLU A 1 371 ? -17.469 9.836 11.953 1 93.56 371 GLU A C 1
ATOM 2885 O O . GLU A 1 371 ? -17.938 8.742 12.273 1 93.56 371 GLU A O 1
ATOM 2890 N N . SER A 1 372 ? -17.688 10.367 10.773 1 94.06 372 SER A N 1
ATOM 2891 C CA . SER A 1 372 ? -18.688 9.812 9.867 1 94.06 372 SER A CA 1
ATOM 2892 C C . SER A 1 372 ? -18.109 8.664 9.047 1 94.06 372 SER A C 1
ATOM 2894 O O . SER A 1 372 ? -18.844 8.023 8.281 1 94.06 372 SER A O 1
ATOM 2896 N N . VAL A 1 373 ? -16.922 8.383 9.195 1 95.25 373 VAL A N 1
ATOM 2897 C CA . VAL A 1 373 ? -16.328 7.312 8.422 1 95.25 373 VAL A CA 1
ATOM 2898 C C . VAL A 1 373 ? -16.422 5.996 9.188 1 95.25 373 VAL A C 1
ATOM 2900 O O . VAL A 1 373 ? -16.469 5.996 10.422 1 95.25 373 VAL A O 1
ATOM 2903 N N . SER A 1 374 ? -16.438 4.848 8.508 1 94.5 374 SER A N 1
ATOM 2904 C CA . SER A 1 374 ? -16.516 3.533 9.133 1 94.5 374 SER A CA 1
ATOM 2905 C C . SER A 1 374 ? -15.18 3.154 9.773 1 94.5 374 SER A C 1
ATOM 2907 O O . SER A 1 374 ? -14.141 3.744 9.461 1 94.5 374 SER A O 1
ATOM 2909 N N . GLY A 1 375 ? -15.242 2.264 10.789 1 96.75 375 GLY A N 1
ATOM 2910 C CA . GLY A 1 375 ? -14.023 1.665 11.297 1 96.75 375 GLY A CA 1
ATOM 2911 C C . GLY A 1 375 ? -13.695 2.098 12.719 1 96.75 375 GLY A C 1
ATOM 2912 O O . GLY A 1 375 ? -12.781 1.56 13.344 1 96.75 375 GLY A O 1
ATOM 2913 N N . TRP A 1 376 ? -14.359 3.16 13.156 1 96.56 376 TRP A N 1
ATOM 2914 C CA . TRP A 1 376 ? -14.148 3.539 14.555 1 96.56 376 TRP A CA 1
ATOM 2915 C C . TRP A 1 376 ? -14.672 2.457 15.492 1 96.56 376 TRP A C 1
ATOM 2917 O O . TRP A 1 376 ? -15.742 1.893 15.266 1 96.56 376 TRP A O 1
ATOM 2927 N N . ILE A 1 377 ? -13.898 2.111 16.5 1 96.5 377 ILE A N 1
ATOM 2928 C CA . ILE A 1 377 ? -14.328 1.276 17.625 1 96.5 377 ILE A CA 1
ATOM 2929 C C . ILE A 1 377 ? -14.492 2.133 18.875 1 96.5 377 ILE A C 1
ATOM 2931 O O . ILE A 1 377 ? -13.539 2.787 19.312 1 96.5 377 ILE A O 1
ATOM 2935 N N . LYS A 1 378 ? -15.703 2.145 19.422 1 92.69 378 LYS A N 1
ATOM 2936 C CA . LYS A 1 378 ? -15.945 2.873 20.672 1 92.69 378 LYS A CA 1
ATOM 2937 C C . LYS A 1 378 ? -15.82 1.952 21.875 1 92.69 378 LYS A C 1
ATOM 2939 O O . LYS A 1 378 ? -16.578 0.993 22.016 1 92.69 378 LYS A O 1
ATOM 2944 N N . ASN A 1 379 ? -14.672 2.23 22.469 1 78.12 379 ASN A N 1
ATOM 2945 C CA . ASN A 1 379 ? -14.43 1.422 23.656 1 78.12 379 ASN A CA 1
ATOM 2946 C C . ASN A 1 379 ? -14.984 2.094 24.922 1 78.12 379 ASN A C 1
ATOM 2948 O O . ASN A 1 379 ? -14.836 3.303 25.094 1 78.12 379 ASN A O 1
ATOM 2952 N N . LYS A 1 380 ? -16.125 1.545 25.547 1 59.81 380 LYS A N 1
ATOM 2953 C CA . LYS A 1 380 ? -16.75 2.02 26.781 1 59.81 380 LYS A CA 1
ATOM 2954 C C . LYS A 1 380 ? -15.875 1.721 27.984 1 59.81 380 LYS A C 1
ATOM 2956 O O . LYS A 1 380 ? -15.266 0.651 28.078 1 59.81 380 LYS A O 1
ATOM 2961 N N . MET B 1 1 ? 50.5 -35.531 2.254 1 28.22 1 MET B N 1
ATOM 2962 C CA . MET B 1 1 ? 50 -34.438 3.047 1 28.22 1 MET B CA 1
ATOM 2963 C C . MET B 1 1 ? 48.469 -34.406 2.996 1 28.22 1 MET B C 1
ATOM 2965 O O . MET B 1 1 ? 47.875 -34.375 1.913 1 28.22 1 MET B O 1
ATOM 2969 N N . LEU B 1 2 ? 47.656 -34.875 4.035 1 22.08 2 LEU B N 1
ATOM 2970 C CA . LEU B 1 2 ? 46.312 -35.438 4.195 1 22.08 2 LEU B CA 1
ATOM 2971 C C . LEU B 1 2 ? 45.25 -34.312 4.215 1 22.08 2 LEU B C 1
ATOM 2973 O O . LEU B 1 2 ? 45.188 -33.531 5.172 1 22.08 2 LEU B O 1
ATOM 2977 N N . ARG B 1 3 ? 45.094 -33.531 3.057 1 27.42 3 ARG B N 1
ATOM 2978 C CA . ARG B 1 3 ? 44.094 -32.469 3.018 1 27.42 3 ARG B CA 1
ATOM 2979 C C . ARG B 1 3 ? 42.719 -32.969 3.457 1 27.42 3 ARG B C 1
ATOM 2981 O O . ARG B 1 3 ? 42.125 -33.812 2.779 1 27.42 3 ARG B O 1
ATOM 2988 N N . LEU B 1 4 ? 42.469 -32.938 4.789 1 26.92 4 LEU B N 1
ATOM 2989 C CA . LEU B 1 4 ? 41.219 -33.344 5.445 1 26.92 4 LEU B CA 1
ATOM 2990 C C . LEU B 1 4 ? 40.031 -32.656 4.828 1 26.92 4 LEU B C 1
ATOM 2992 O O . LEU B 1 4 ? 40.062 -31.438 4.57 1 26.92 4 LEU B O 1
ATOM 2996 N N . GLY B 1 5 ? 39.188 -33.281 4.035 1 27.73 5 GLY B N 1
ATOM 2997 C CA . GLY B 1 5 ? 37.938 -32.938 3.389 1 27.73 5 GLY B CA 1
ATOM 2998 C C . GLY B 1 5 ? 37 -32.188 4.301 1 27.73 5 GLY B C 1
ATOM 2999 O O . GLY B 1 5 ? 36.719 -32.625 5.418 1 27.73 5 GLY B O 1
ATOM 3000 N N . ARG B 1 6 ? 37 -30.875 4.324 1 33.62 6 ARG B N 1
ATOM 3001 C CA . ARG B 1 6 ? 36.094 -30.047 5.098 1 33.62 6 ARG B CA 1
ATOM 3002 C C . ARG B 1 6 ? 34.688 -30.594 5.051 1 33.62 6 ARG B C 1
ATOM 3004 O O . ARG B 1 6 ? 34.094 -30.719 3.979 1 33.62 6 ARG B O 1
ATOM 3011 N N . THR B 1 7 ? 34.344 -31.641 5.855 1 29.66 7 THR B N 1
ATOM 3012 C CA . THR B 1 7 ? 33 -32.156 6.074 1 29.66 7 THR B CA 1
ATOM 3013 C C . THR B 1 7 ? 31.969 -31.016 6.176 1 29.66 7 THR B C 1
ATOM 3015 O O . THR B 1 7 ? 32.188 -30.047 6.906 1 29.66 7 THR B O 1
ATOM 3018 N N . SER B 1 8 ? 31.266 -30.734 5.168 1 34 8 SER B N 1
ATOM 3019 C CA . SER B 1 8 ? 30.109 -29.859 5.16 1 34 8 SER B CA 1
ATOM 3020 C C . SER B 1 8 ? 29.234 -30.078 6.391 1 34 8 SER B C 1
ATOM 3022 O O . SER B 1 8 ? 28.719 -31.172 6.605 1 34 8 SER B O 1
ATOM 3024 N N . LEU B 1 9 ? 29.672 -29.766 7.559 1 35.03 9 LEU B N 1
ATOM 3025 C CA . LEU B 1 9 ? 28.875 -29.828 8.789 1 35.03 9 LEU B CA 1
ATOM 3026 C C . LEU B 1 9 ? 27.438 -29.406 8.531 1 35.03 9 LEU B C 1
ATOM 3028 O O . LEU B 1 9 ? 27.172 -28.25 8.188 1 35.03 9 LEU B O 1
ATOM 3032 N N . GLY B 1 10 ? 26.609 -30.312 7.945 1 36.47 10 GLY B N 1
ATOM 3033 C CA . GLY B 1 10 ? 25.156 -30.188 7.848 1 36.47 10 GLY B CA 1
ATOM 3034 C C . GLY B 1 10 ? 24.531 -29.516 9.047 1 36.47 10 GLY B C 1
ATOM 3035 O O . GLY B 1 10 ? 24.5 -30.078 10.141 1 36.47 10 GLY B O 1
ATOM 3036 N N . TYR B 1 11 ? 24.781 -28.406 9.422 1 39.31 11 TYR B N 1
ATOM 3037 C CA . TYR B 1 11 ? 24.016 -27.734 10.477 1 39.31 11 TYR B CA 1
ATOM 3038 C C . TYR B 1 11 ? 22.547 -28.109 10.406 1 39.31 11 TYR B C 1
ATOM 3040 O O . TYR B 1 11 ? 21.891 -27.859 9.391 1 39.31 11 TYR B O 1
ATOM 3048 N N . SER B 1 12 ? 22.078 -29.297 10.836 1 48.38 12 SER B N 1
ATOM 3049 C CA . SER B 1 12 ? 20.688 -29.703 11.023 1 48.38 12 SER B CA 1
ATOM 3050 C C . SER B 1 12 ? 19.797 -28.5 11.312 1 48.38 12 SER B C 1
ATOM 3052 O O . SER B 1 12 ? 20.031 -27.766 12.273 1 48.38 12 SER B O 1
ATOM 3054 N N . ARG B 1 13 ? 19.266 -27.906 10.391 1 62.03 13 ARG B N 1
ATOM 3055 C CA . ARG B 1 13 ? 18.406 -26.734 10.633 1 62.03 13 ARG B CA 1
ATOM 3056 C C . ARG B 1 13 ? 17.312 -27.062 11.641 1 62.03 13 ARG B C 1
ATOM 3058 O O . ARG B 1 13 ? 16.656 -28.094 11.531 1 62.03 13 ARG B O 1
ATOM 3065 N N . ARG B 1 14 ? 17.312 -26.484 12.859 1 79.5 14 ARG B N 1
ATOM 3066 C CA . ARG B 1 14 ? 16.406 -26.453 14 1 79.5 14 ARG B CA 1
ATOM 3067 C C . ARG B 1 14 ? 14.977 -26.125 13.562 1 79.5 14 ARG B C 1
ATOM 3069 O O . ARG B 1 14 ? 14.766 -25.625 12.469 1 79.5 14 ARG B O 1
ATOM 3076 N N . PHE B 1 15 ? 14 -26.781 14.242 1 93.12 15 PHE B N 1
ATOM 3077 C CA . PHE B 1 15 ? 12.578 -26.5 14.102 1 93.12 15 PHE B CA 1
ATOM 3078 C C . PHE B 1 15 ? 12.352 -25 13.883 1 93.12 15 PHE B C 1
ATOM 3080 O O . PHE B 1 15 ? 12.938 -24.172 14.586 1 93.12 15 PHE B O 1
ATOM 3087 N N . TYR B 1 16 ? 11.664 -24.719 12.75 1 96.19 16 TYR B N 1
ATOM 3088 C CA . TYR B 1 16 ? 11.234 -23.328 12.648 1 96.19 16 TYR B CA 1
ATOM 3089 C C . TYR B 1 16 ? 9.891 -23.219 11.945 1 96.19 16 TYR B C 1
ATOM 3091 O O . TYR B 1 16 ? 9.43 -24.172 11.32 1 96.19 16 TYR B O 1
ATOM 3099 N N . ARG B 1 17 ? 9.203 -22.109 12.117 1 98.12 17 ARG B N 1
ATOM 3100 C CA . ARG B 1 17 ? 7.895 -21.828 11.539 1 98.12 17 ARG B CA 1
ATOM 3101 C C . ARG B 1 17 ? 7.961 -20.672 10.547 1 98.12 17 ARG B C 1
ATOM 3103 O O . ARG B 1 17 ? 8.773 -19.75 10.711 1 98.12 17 ARG B O 1
ATOM 3110 N N . VAL B 1 18 ? 7.09 -20.797 9.539 1 98.75 18 VAL B N 1
ATOM 3111 C CA . VAL B 1 18 ? 7.066 -19.812 8.477 1 98.75 18 VAL B CA 1
ATOM 3112 C C . VAL B 1 18 ? 5.656 -19.234 8.32 1 98.75 18 VAL B C 1
ATOM 3114 O O . VAL B 1 18 ? 4.688 -20 8.211 1 98.75 18 VAL B O 1
ATOM 3117 N N . LEU B 1 19 ? 5.516 -17.938 8.406 1 98.94 19 LEU B N 1
ATOM 3118 C CA . LEU B 1 19 ? 4.289 -17.25 8.039 1 98.94 19 LEU B CA 1
ATOM 3119 C C . LEU B 1 19 ? 4.387 -16.688 6.625 1 98.94 19 LEU B C 1
ATOM 3121 O O . LEU B 1 19 ? 5.332 -15.953 6.305 1 98.94 19 LEU B O 1
ATOM 3125 N N . ALA B 1 20 ? 3.424 -17.047 5.773 1 98.94 20 ALA B N 1
ATOM 3126 C CA . ALA B 1 20 ? 3.49 -16.656 4.371 1 98.94 20 ALA B CA 1
ATOM 3127 C C . ALA B 1 20 ? 2.26 -15.844 3.967 1 98.94 20 ALA B C 1
ATOM 3129 O O . ALA B 1 20 ? 1.145 -16.141 4.402 1 98.94 20 ALA B O 1
ATOM 3130 N N . ILE B 1 21 ? 2.461 -14.852 3.125 1 98.94 21 ILE B N 1
ATOM 3131 C CA . ILE B 1 21 ? 1.406 -13.938 2.689 1 98.94 21 ILE B CA 1
ATOM 3132 C C . ILE B 1 21 ? 1.409 -13.836 1.165 1 98.94 21 ILE B C 1
ATOM 3134 O O . ILE B 1 21 ? 2.463 -13.664 0.55 1 98.94 21 ILE B O 1
ATOM 3138 N N . GLU B 1 22 ? 0.238 -13.961 0.52 1 98.81 22 GLU B N 1
ATOM 3139 C CA . GLU B 1 22 ? 0.042 -13.828 -0.92 1 98.81 22 GLU B CA 1
ATOM 3140 C C . GLU B 1 22 ? -1.048 -12.805 -1.232 1 98.81 22 GLU B C 1
ATOM 3142 O O . GLU B 1 22 ? -2.184 -12.938 -0.773 1 98.81 22 GLU B O 1
ATOM 3147 N N . SER B 1 23 ? -0.689 -11.719 -1.989 1 98.38 23 SER B N 1
ATOM 3148 C CA . SER B 1 23 ? -1.64 -10.656 -2.312 1 98.38 23 SER B CA 1
ATOM 3149 C C . SER B 1 23 ? -1.377 -10.078 -3.701 1 98.38 23 SER B C 1
ATOM 3151 O O . SER B 1 23 ? -1.473 -8.867 -3.904 1 98.38 23 SER B O 1
ATOM 3153 N N . SER B 1 24 ? -1.024 -10.844 -4.684 1 96.69 24 SER B N 1
ATOM 3154 C CA . SER B 1 24 ? -0.528 -10.352 -5.961 1 96.69 24 SER B CA 1
ATOM 3155 C C . SER B 1 24 ? -1.67 -9.859 -6.844 1 96.69 24 SER B C 1
ATOM 3157 O O . SER B 1 24 ? -1.458 -9.047 -7.746 1 96.69 24 SER B O 1
ATOM 3159 N N . CYS B 1 25 ? -2.861 -10.406 -6.648 1 93.25 25 CYS B N 1
ATOM 3160 C CA . CYS B 1 25 ? -3.951 -10.062 -7.555 1 93.25 25 CYS B CA 1
ATOM 3161 C C . CYS B 1 25 ? -5.234 -9.773 -6.781 1 93.25 25 CYS B C 1
ATOM 3163 O O . CYS B 1 25 ? -5.395 -8.68 -6.227 1 93.25 25 CYS B O 1
ATOM 3165 N N . ASP B 1 26 ? -6.133 -10.805 -6.664 1 92.75 26 ASP B N 1
ATOM 3166 C CA . ASP B 1 26 ? -7.414 -10.508 -6.039 1 92.75 26 ASP B CA 1
ATOM 3167 C C . ASP B 1 26 ? -7.695 -11.461 -4.879 1 92.75 26 ASP B C 1
ATOM 3169 O O . ASP B 1 26 ? -8.781 -11.438 -4.297 1 92.75 26 ASP B O 1
ATOM 3173 N N . ASP B 1 27 ? -6.738 -12.312 -4.578 1 95.5 27 ASP B N 1
ATOM 3174 C CA . ASP B 1 27 ? -6.809 -13.203 -3.424 1 95.5 27 ASP B CA 1
ATOM 3175 C C . ASP B 1 27 ? -5.898 -12.719 -2.297 1 95.5 27 ASP B C 1
ATOM 3177 O O . ASP B 1 27 ? -4.707 -12.492 -2.508 1 95.5 27 ASP B O 1
ATOM 3181 N N . THR B 1 28 ? -6.5 -12.562 -1.13 1 98.44 28 THR B N 1
ATOM 3182 C CA . THR B 1 28 ? -5.691 -12.398 0.071 1 98.44 28 THR B CA 1
ATOM 3183 C C . THR B 1 28 ? -5.512 -13.727 0.796 1 98.44 28 THR B C 1
ATOM 3185 O O . THR B 1 28 ? -6.484 -14.312 1.271 1 98.44 28 THR B O 1
ATOM 3188 N N . CYS B 1 29 ? -4.273 -14.195 0.848 1 98.75 29 CYS B N 1
ATOM 3189 C CA . CYS B 1 29 ? -4.016 -15.492 1.456 1 98.75 29 CYS B CA 1
ATOM 3190 C C . CYS B 1 29 ? -2.941 -15.391 2.531 1 98.75 29 CYS B C 1
ATOM 3192 O O . CYS B 1 29 ? -1.988 -14.625 2.391 1 98.75 29 CYS B O 1
ATOM 3194 N N . VAL B 1 30 ? -3.094 -16.141 3.604 1 98.94 30 VAL B N 1
ATOM 3195 C CA . VAL B 1 30 ? -2.105 -16.281 4.664 1 98.94 30 VAL B CA 1
ATOM 3196 C C . VAL B 1 30 ? -1.969 -17.75 5.055 1 98.94 30 VAL B C 1
ATOM 3198 O O . VAL B 1 30 ? -2.967 -18.469 5.156 1 98.94 30 VAL B O 1
ATOM 3201 N N . ALA B 1 31 ? -0.717 -18.203 5.223 1 98.88 31 ALA B N 1
ATOM 3202 C CA . ALA B 1 31 ? -0.489 -19.594 5.602 1 98.88 31 ALA B CA 1
ATOM 3203 C C . ALA B 1 31 ? 0.589 -19.703 6.676 1 98.88 31 ALA B C 1
ATOM 3205 O O . ALA B 1 31 ? 1.512 -18.875 6.723 1 98.88 31 ALA B O 1
ATOM 3206 N N . LEU B 1 32 ? 0.438 -20.578 7.543 1 98.88 32 LEU B N 1
ATOM 3207 C CA . LEU B 1 32 ? 1.447 -20.969 8.523 1 98.88 32 LEU B CA 1
ATOM 3208 C C . LEU B 1 32 ? 2.004 -22.359 8.211 1 98.88 32 LEU B C 1
ATOM 3210 O O . LEU B 1 32 ? 1.246 -23.312 8.094 1 98.88 32 LEU B O 1
ATOM 3214 N N . LEU B 1 33 ? 3.289 -22.438 7.988 1 98.75 33 LEU B N 1
ATOM 3215 C CA . LEU B 1 33 ? 3.979 -23.703 7.738 1 98.75 33 LEU B CA 1
ATOM 3216 C C . LEU B 1 33 ? 4.957 -24.016 8.859 1 98.75 33 LEU B C 1
ATOM 3218 O O . LEU B 1 33 ? 5.449 -23.109 9.539 1 98.75 33 LEU B O 1
ATOM 3222 N N . GLU B 1 34 ? 5.27 -25.297 9.023 1 98.12 34 GLU B N 1
ATOM 3223 C CA . GLU B 1 34 ? 6.254 -25.75 10 1 98.12 34 GLU B CA 1
ATOM 3224 C C . GLU B 1 34 ? 7.32 -26.625 9.336 1 98.12 34 GLU B C 1
ATOM 3226 O O . GLU B 1 34 ? 7.012 -27.453 8.484 1 98.12 34 GLU B O 1
ATOM 3231 N N . ARG B 1 35 ? 8.461 -26.328 9.703 1 97.06 35 ARG B N 1
ATOM 3232 C CA . ARG B 1 35 ? 9.648 -27.062 9.281 1 97.06 35 ARG B CA 1
ATOM 3233 C C . ARG B 1 35 ? 10.328 -27.734 10.477 1 97.06 35 ARG B C 1
ATOM 3235 O O . ARG B 1 35 ? 11.336 -27.234 10.977 1 97.06 35 ARG B O 1
ATOM 3242 N N . PRO B 1 36 ? 9.82 -28.969 10.922 1 95.81 36 PRO B N 1
ATOM 3243 C CA . PRO B 1 36 ? 10.367 -29.625 12.117 1 95.81 36 PRO B CA 1
ATOM 3244 C C . PRO B 1 36 ? 11.805 -30.094 11.922 1 95.81 36 PRO B C 1
ATOM 3246 O O . PRO B 1 36 ? 12.555 -30.219 12.891 1 95.81 36 PRO B O 1
ATOM 3249 N N . SER B 1 37 ? 12.109 -30.453 10.664 1 92.88 37 SER B N 1
ATOM 3250 C CA . SER B 1 37 ? 13.453 -30.875 10.297 1 92.88 37 SER B CA 1
ATOM 3251 C C . SER B 1 37 ? 13.758 -30.562 8.836 1 92.88 37 SER B C 1
ATOM 3253 O O . SER B 1 37 ? 12.891 -30.062 8.109 1 92.88 37 SER B O 1
ATOM 3255 N N . GLU B 1 38 ? 14.898 -30.828 8.461 1 90.88 38 GLU B N 1
ATOM 3256 C CA . GLU B 1 38 ? 15.312 -30.578 7.082 1 90.88 38 GLU B CA 1
ATOM 3257 C C . GLU B 1 38 ? 14.586 -31.484 6.105 1 90.88 38 GLU B C 1
ATOM 3259 O O . GLU B 1 38 ? 14.594 -31.25 4.895 1 90.88 38 GLU B O 1
ATOM 3264 N N . LYS B 1 39 ? 13.898 -32.5 6.629 1 91.56 39 LYS B N 1
ATOM 3265 C CA . LYS B 1 39 ? 13.305 -33.5 5.75 1 91.56 39 LYS B CA 1
ATOM 3266 C C . LYS B 1 39 ? 11.781 -33.438 5.801 1 91.56 39 LYS B C 1
ATOM 3268 O O . LYS B 1 39 ? 11.102 -34.219 5.121 1 91.56 39 LYS B O 1
ATOM 3273 N N . GLU B 1 40 ? 11.344 -32.5 6.57 1 95.75 40 GLU B N 1
ATOM 3274 C CA . GLU B 1 40 ? 9.898 -32.469 6.75 1 95.75 40 GLU B CA 1
ATOM 3275 C C . GLU B 1 40 ? 9.344 -31.047 6.66 1 95.75 40 GLU B C 1
ATOM 3277 O O . GLU B 1 40 ? 10 -30.109 7.094 1 95.75 40 GLU B O 1
ATOM 3282 N N . VAL B 1 41 ? 8.188 -30.953 6.113 1 97.44 41 VAL B N 1
ATOM 3283 C CA . VAL B 1 41 ? 7.426 -29.703 6.086 1 97.44 41 VAL B CA 1
ATOM 3284 C C . VAL B 1 41 ? 5.938 -30 6.238 1 97.44 41 VAL B C 1
ATOM 3286 O O . VAL B 1 41 ? 5.445 -31.016 5.727 1 97.44 41 VAL B O 1
ATOM 3289 N N . TYR B 1 42 ? 5.23 -29.141 6.98 1 98.19 42 TYR B N 1
ATOM 3290 C CA . TYR B 1 42 ? 3.799 -29.328 7.191 1 98.19 42 TYR B CA 1
ATOM 3291 C C . TYR B 1 42 ? 3.049 -28 7.047 1 98.19 42 TYR B C 1
ATOM 3293 O O . TYR B 1 42 ? 3.533 -26.953 7.484 1 98.19 42 TYR B O 1
ATOM 3301 N N . LEU B 1 43 ? 1.903 -28.094 6.379 1 98.5 43 LEU B N 1
ATOM 3302 C CA . LEU B 1 43 ? 0.955 -26.984 6.414 1 98.5 43 LEU B CA 1
ATOM 3303 C C . LEU B 1 43 ? 0.142 -27 7.703 1 98.5 43 LEU B C 1
ATOM 3305 O O . LEU B 1 43 ? -0.538 -27.984 8 1 98.5 43 LEU B O 1
ATOM 3309 N N . VAL B 1 44 ? 0.227 -25.969 8.453 1 98.56 44 VAL B N 1
ATOM 3310 C CA . VAL B 1 44 ? -0.51 -25.891 9.711 1 98.56 44 VAL B CA 1
ATOM 3311 C C . VAL B 1 44 ? -1.897 -25.297 9.461 1 98.56 44 VAL B C 1
ATOM 3313 O O . VAL B 1 44 ? -2.904 -25.859 9.906 1 98.56 44 VAL B O 1
ATOM 3316 N N . GLU B 1 45 ? -1.942 -24.203 8.734 1 98.62 45 GLU B N 1
ATOM 3317 C CA . GLU B 1 45 ? -3.201 -23.531 8.406 1 98.62 45 GLU B CA 1
ATOM 3318 C C . GLU B 1 45 ? -3.051 -22.641 7.184 1 98.62 45 GLU B C 1
ATOM 3320 O O . GLU B 1 45 ? -1.976 -22.078 6.941 1 98.62 45 GLU B O 1
ATOM 3325 N N . HIS B 1 46 ? -4.047 -22.594 6.406 1 98.56 46 HIS B N 1
ATOM 3326 C CA . HIS B 1 46 ? -4.141 -21.719 5.246 1 98.56 46 HIS B CA 1
ATOM 3327 C C . HIS B 1 46 ? -5.492 -21.016 5.191 1 98.56 46 HIS B C 1
ATOM 3329 O O . HIS B 1 46 ? -6.535 -21.672 5.219 1 98.56 46 HIS B O 1
ATOM 3335 N N . LEU B 1 47 ? -5.488 -19.719 5.211 1 98.56 47 LEU B N 1
ATOM 3336 C CA . LEU B 1 47 ? -6.699 -18.906 5.082 1 98.56 47 LEU B CA 1
ATOM 3337 C C . LEU B 1 47 ? -6.672 -18.094 3.799 1 98.56 47 LEU B C 1
ATOM 3339 O O . LEU B 1 47 ? -5.617 -17.594 3.4 1 98.56 47 LEU B O 1
ATOM 3343 N N . LYS B 1 48 ? -7.852 -17.969 3.199 1 97.31 48 LYS B N 1
ATOM 3344 C CA . LYS B 1 48 ? -7.988 -17.25 1.931 1 97.31 48 LYS B CA 1
ATOM 3345 C C . LYS B 1 48 ? -9.273 -16.422 1.899 1 97.31 48 LYS B C 1
ATOM 3347 O O . LYS B 1 48 ? -10.32 -16.875 2.369 1 97.31 48 LYS B O 1
ATOM 3352 N N . SER B 1 49 ? -9.172 -15.172 1.512 1 97.31 49 SER B N 1
ATOM 3353 C CA . SER B 1 49 ? -10.297 -14.312 1.177 1 97.31 49 SER B CA 1
ATOM 3354 C C . SER B 1 49 ? -10.203 -13.812 -0.264 1 97.31 49 SER B C 1
ATOM 3356 O O . SER B 1 49 ? -9.211 -13.203 -0.652 1 97.31 49 SER B O 1
ATOM 3358 N N . THR B 1 50 ? -11.242 -14.031 -1.042 1 94.06 50 THR B N 1
ATOM 3359 C CA . THR B 1 50 ? -11.227 -13.695 -2.461 1 94.06 50 THR B CA 1
ATOM 3360 C C . THR B 1 50 ? -12.211 -12.562 -2.762 1 94.06 50 THR B C 1
ATOM 3362 O O . THR B 1 50 ? -13.352 -12.586 -2.291 1 94.06 50 THR B O 1
ATOM 3365 N N . LEU B 1 51 ? -11.711 -11.609 -3.518 1 92.62 51 LEU B N 1
ATOM 3366 C CA . LEU B 1 51 ? -12.586 -10.539 -3.986 1 92.62 51 LEU B CA 1
ATOM 3367 C C . LEU B 1 51 ? -13.656 -11.086 -4.918 1 92.62 51 LEU B C 1
ATOM 3369 O O . LEU B 1 51 ? -13.352 -11.836 -5.855 1 92.62 51 LEU B O 1
ATOM 3373 N N . ASN B 1 52 ? -14.891 -10.805 -4.66 1 89.69 52 ASN B N 1
ATOM 3374 C CA . ASN B 1 52 ? -15.969 -11.148 -5.586 1 89.69 52 ASN B CA 1
ATOM 3375 C C . ASN B 1 52 ? -16.031 -10.18 -6.766 1 89.69 52 ASN B C 1
ATOM 3377 O O . ASN B 1 52 ? -16.375 -9.008 -6.598 1 89.69 52 ASN B O 1
ATOM 3381 N N . SER B 1 53 ? -15.703 -10.609 -7.891 1 85 53 SER B N 1
ATOM 3382 C CA . SER B 1 53 ? -15.648 -9.734 -9.055 1 85 53 SER B CA 1
ATOM 3383 C C . SER B 1 53 ? -16.688 -10.148 -10.102 1 85 53 SER B C 1
ATOM 3385 O O . SER B 1 53 ? -16.578 -9.75 -11.266 1 85 53 SER B O 1
ATOM 3387 N N . VAL B 1 54 ? -17.641 -10.953 -9.828 1 81.62 54 VAL B N 1
ATOM 3388 C CA . VAL B 1 54 ? -18.609 -11.516 -10.758 1 81.62 54 VAL B CA 1
ATOM 3389 C C . VAL B 1 54 ? -19.375 -10.391 -11.461 1 81.62 54 VAL B C 1
ATOM 3391 O O . VAL B 1 54 ? -19.547 -10.414 -12.68 1 81.62 54 VAL B O 1
ATOM 3394 N N . LYS B 1 55 ? -19.797 -9.383 -10.734 1 81.5 55 LYS B N 1
ATOM 3395 C CA . LYS B 1 55 ? -20.625 -8.297 -11.266 1 81.5 55 LYS B CA 1
ATOM 3396 C C . LYS B 1 55 ? -19.828 -7.453 -12.266 1 81.5 55 LYS B C 1
ATOM 3398 O O . LYS B 1 55 ? -20.391 -6.992 -13.266 1 81.5 55 LYS B O 1
ATOM 3403 N N . GLU B 1 56 ? -18.562 -7.324 -12.094 1 82.06 56 GLU B N 1
ATOM 3404 C CA . GLU B 1 56 ? -17.734 -6.449 -12.914 1 82.06 56 GLU B CA 1
ATOM 3405 C C . GLU B 1 56 ? -17.219 -7.176 -14.156 1 82.06 56 GLU B C 1
ATOM 3407 O O . GLU B 1 56 ? -16.844 -6.543 -15.141 1 82.06 56 GLU B O 1
ATOM 3412 N N . GLY B 1 57 ? -17.297 -8.5 -14.172 1 76.5 57 GLY B N 1
ATOM 3413 C CA . GLY B 1 57 ? -16.828 -9.273 -15.305 1 76.5 57 GLY B CA 1
ATOM 3414 C C . GLY B 1 57 ? -15.312 -9.359 -15.383 1 76.5 57 GLY B C 1
ATOM 3415 O O . GLY B 1 57 ? -14.766 -9.898 -16.344 1 76.5 57 GLY B O 1
ATOM 3416 N N . GLY B 1 58 ? -14.602 -8.719 -14.406 1 80.44 58 GLY B N 1
ATOM 3417 C CA . GLY B 1 58 ? -13.148 -8.727 -14.32 1 80.44 58 GLY B CA 1
ATOM 3418 C C . GLY B 1 58 ? -12.633 -8.102 -13.039 1 80.44 58 GLY B C 1
ATOM 3419 O O . GLY B 1 58 ? -13.398 -7.531 -12.266 1 80.44 58 GLY B O 1
ATOM 3420 N N . ILE B 1 59 ? -11.383 -8.227 -12.914 1 85.31 59 ILE B N 1
ATOM 3421 C CA . ILE B 1 59 ? -10.797 -7.719 -11.68 1 85.31 59 ILE B CA 1
ATOM 3422 C C . ILE B 1 59 ? -10.547 -6.219 -11.805 1 85.31 59 ILE B C 1
ATOM 3424 O O . ILE B 1 59 ? -9.867 -5.77 -12.727 1 85.31 59 ILE B O 1
ATOM 3428 N N . ILE B 1 60 ? -11.125 -5.547 -10.93 1 91.62 60 ILE B N 1
ATOM 3429 C CA . ILE B 1 60 ? -10.883 -4.109 -10.828 1 91.62 60 ILE B CA 1
ATOM 3430 C C . ILE B 1 60 ? -9.773 -3.842 -9.82 1 91.62 60 ILE B C 1
ATOM 3432 O O . ILE B 1 60 ? -9.914 -4.145 -8.633 1 91.62 60 ILE B O 1
ATOM 3436 N N . PRO B 1 61 ? -8.719 -3.211 -10.266 1 93.12 61 PRO B N 1
ATOM 3437 C CA . PRO B 1 61 ? -7.539 -3.055 -9.406 1 93.12 61 PRO B CA 1
ATOM 3438 C C . PRO B 1 61 ? -7.848 -2.328 -8.102 1 93.12 61 PRO B C 1
ATOM 3440 O O . PRO B 1 61 ? -7.383 -2.74 -7.039 1 93.12 61 PRO B O 1
ATOM 3443 N N . THR B 1 62 ? -8.625 -1.257 -8.156 1 93.75 62 THR B N 1
ATOM 3444 C CA . THR B 1 62 ? -8.945 -0.477 -6.965 1 93.75 62 THR B CA 1
ATOM 3445 C C . THR B 1 62 ? -9.75 -1.311 -5.973 1 93.75 62 THR B C 1
ATOM 3447 O O . THR B 1 62 ? -9.578 -1.175 -4.758 1 93.75 62 THR B O 1
ATOM 3450 N N . ARG B 1 63 ? -10.641 -2.182 -6.516 1 95.25 63 ARG B N 1
ATOM 3451 C CA . ARG B 1 63 ? -11.414 -3.057 -5.645 1 95.25 63 ARG B CA 1
ATOM 3452 C C . ARG B 1 63 ? -10.531 -4.129 -5.016 1 95.25 63 ARG B C 1
ATOM 3454 O O . ARG B 1 63 ? -10.727 -4.5 -3.857 1 95.25 63 ARG B O 1
ATOM 3461 N N . ALA B 1 64 ? -9.648 -4.641 -5.816 1 95.94 64 ALA B N 1
ATOM 3462 C CA . ALA B 1 64 ? -8.695 -5.602 -5.277 1 95.94 64 ALA B CA 1
ATOM 3463 C C . ALA B 1 64 ? -7.855 -4.98 -4.164 1 95.94 64 ALA B C 1
ATOM 3465 O O . ALA B 1 64 ? -7.625 -5.609 -3.129 1 95.94 64 ALA B O 1
ATOM 3466 N N . PHE B 1 65 ? -7.426 -3.773 -4.41 1 96.12 65 PHE B N 1
ATOM 3467 C CA . PHE B 1 65 ? -6.68 -3.004 -3.422 1 96.12 65 PHE B CA 1
ATOM 3468 C C . PHE B 1 65 ? -7.449 -2.906 -2.111 1 96.12 65 PHE B C 1
ATOM 3470 O O . PHE B 1 65 ? -6.93 -3.26 -1.052 1 96.12 65 PHE B O 1
ATOM 3477 N N . ASP B 1 66 ? -8.625 -2.494 -2.197 1 96.38 66 ASP B N 1
ATOM 3478 C CA . ASP B 1 66 ? -9.469 -2.311 -1.021 1 96.38 66 ASP B CA 1
ATOM 3479 C C . ASP B 1 66 ? -9.734 -3.643 -0.322 1 96.38 66 ASP B C 1
ATOM 3481 O O . ASP B 1 66 ? -9.781 -3.705 0.908 1 96.38 66 ASP B O 1
ATOM 3485 N N . HIS B 1 67 ? -9.938 -4.66 -1.075 1 97.44 67 HIS B N 1
ATOM 3486 C CA . HIS B 1 67 ? -10.172 -5.988 -0.52 1 97.44 67 HIS B CA 1
ATOM 3487 C C . HIS B 1 67 ? -8.984 -6.453 0.317 1 97.44 67 HIS B C 1
ATOM 3489 O O . HIS B 1 67 ? -9.156 -6.957 1.428 1 97.44 67 HIS B O 1
ATOM 3495 N N . HIS B 1 68 ? -7.781 -6.336 -0.218 1 98.44 68 HIS B N 1
ATOM 3496 C CA . HIS B 1 68 ? -6.582 -6.715 0.526 1 98.44 68 HIS B CA 1
ATOM 3497 C C . HIS B 1 68 ? -6.449 -5.891 1.803 1 98.44 68 HIS B C 1
ATOM 3499 O O . HIS B 1 68 ? -6.137 -6.434 2.865 1 98.44 68 HIS B O 1
ATOM 3505 N N . GLN B 1 69 ? -6.688 -4.574 1.674 1 96 69 GLN B N 1
ATOM 3506 C CA . GLN B 1 69 ? -6.625 -3.664 2.812 1 96 69 GLN B CA 1
ATOM 3507 C C . GLN B 1 69 ? -7.523 -4.145 3.949 1 96 69 GLN B C 1
ATOM 3509 O O . GLN B 1 69 ? -7.137 -4.082 5.117 1 96 69 GLN B O 1
ATOM 3514 N N . ALA B 1 70 ? -8.609 -4.594 3.598 1 97.06 70 ALA B N 1
ATOM 3515 C CA . ALA B 1 70 ? -9.648 -4.922 4.574 1 97.06 70 ALA B CA 1
ATOM 3516 C C . ALA B 1 70 ? -9.438 -6.324 5.141 1 97.06 70 ALA B C 1
ATOM 3518 O O . ALA B 1 70 ? -9.914 -6.633 6.238 1 97.06 70 ALA B O 1
ATOM 3519 N N . SER B 1 71 ? -8.711 -7.172 4.492 1 98.38 71 SER B N 1
ATOM 3520 C CA . SER B 1 71 ? -8.766 -8.594 4.828 1 98.38 71 SER B CA 1
ATOM 3521 C C . SER B 1 71 ? -7.449 -9.062 5.441 1 98.38 71 SER B C 1
ATOM 3523 O O . SER B 1 71 ? -7.441 -9.953 6.293 1 98.38 71 SER B O 1
ATOM 3525 N N . ILE B 1 72 ? -6.324 -8.539 5.074 1 98.62 72 ILE B N 1
ATOM 3526 C CA . ILE B 1 72 ? -5.02 -9.141 5.32 1 98.62 72 ILE B CA 1
ATOM 3527 C C . ILE B 1 72 ? -4.746 -9.195 6.82 1 98.62 72 ILE B C 1
ATOM 3529 O O . ILE B 1 72 ? -4.277 -10.211 7.336 1 98.62 72 ILE B O 1
ATOM 3533 N N . ALA B 1 73 ? -5.027 -8.141 7.531 1 98.75 73 ALA B N 1
ATOM 3534 C CA . ALA B 1 73 ? -4.73 -8.07 8.961 1 98.75 73 ALA B CA 1
ATOM 3535 C C . ALA B 1 73 ? -5.609 -9.039 9.75 1 98.75 73 ALA B C 1
ATOM 3537 O O . ALA B 1 73 ? -5.125 -9.742 10.633 1 98.75 73 ALA B O 1
ATOM 3538 N N . THR B 1 74 ? -6.875 -9.117 9.422 1 98.12 74 THR B N 1
ATOM 3539 C CA . THR B 1 74 ? -7.816 -9.953 10.148 1 98.12 74 THR B CA 1
ATOM 3540 C C . THR B 1 74 ? -7.512 -11.438 9.914 1 98.12 74 THR B C 1
ATOM 3542 O O . THR B 1 74 ? -7.59 -12.242 10.844 1 98.12 74 THR B O 1
ATOM 3545 N N . LEU B 1 75 ? -7.23 -11.805 8.672 1 98.56 75 LEU B N 1
ATOM 3546 C CA . LEU B 1 75 ? -6.852 -13.18 8.375 1 98.56 75 LEU B CA 1
ATOM 3547 C C . LEU B 1 75 ? -5.609 -13.586 9.156 1 98.56 75 LEU B C 1
ATOM 3549 O O . LEU B 1 75 ? -5.562 -14.68 9.727 1 98.56 75 LEU B O 1
ATOM 3553 N N . THR B 1 76 ? -4.641 -12.719 9.148 1 98.81 76 THR B N 1
ATOM 3554 C CA . THR B 1 76 ? -3.389 -13.008 9.844 1 98.81 76 THR B CA 1
ATOM 3555 C C . THR B 1 76 ? -3.617 -13.102 11.352 1 98.81 76 THR B C 1
ATOM 3557 O O . THR B 1 76 ? -3.074 -13.984 12.016 1 98.81 76 THR B O 1
ATOM 3560 N N . GLN B 1 77 ? -4.367 -12.164 11.859 1 98.44 77 GLN B N 1
ATOM 3561 C CA . GLN B 1 77 ? -4.688 -12.172 13.281 1 98.44 77 GLN B CA 1
ATOM 3562 C C . GLN B 1 77 ? -5.34 -13.484 13.695 1 98.44 77 GLN B C 1
ATOM 3564 O O . GLN B 1 77 ? -5.059 -14.008 14.773 1 98.44 77 GLN B O 1
ATOM 3569 N N . GLN B 1 78 ? -6.211 -14.008 12.883 1 98.31 78 GLN B N 1
ATOM 3570 C CA . GLN B 1 78 ? -6.871 -15.281 13.156 1 98.31 78 GLN B CA 1
ATOM 3571 C C . GLN B 1 78 ? -5.855 -16.406 13.32 1 98.31 78 GLN B C 1
ATOM 3573 O O . GLN B 1 78 ? -5.934 -17.188 14.266 1 98.31 78 GLN B O 1
ATOM 3578 N N . ILE B 1 79 ? -4.93 -16.484 12.445 1 98.62 79 ILE B N 1
ATOM 3579 C CA . ILE B 1 79 ? -3.908 -17.531 12.5 1 98.62 79 ILE B CA 1
ATOM 3580 C C . ILE B 1 79 ? -3.045 -17.328 13.742 1 98.62 79 ILE B C 1
ATOM 3582 O O . ILE B 1 79 ? -2.729 -18.297 14.445 1 98.62 79 ILE B O 1
ATOM 3586 N N . ILE B 1 80 ? -2.658 -16.156 14.039 1 98.38 80 ILE B N 1
ATOM 3587 C CA . ILE B 1 80 ? -1.808 -15.844 15.188 1 98.38 80 ILE B CA 1
ATOM 3588 C C . ILE B 1 80 ? -2.508 -16.266 16.469 1 98.38 80 ILE B C 1
ATOM 3590 O O . ILE B 1 80 ? -1.904 -16.906 17.328 1 98.38 80 ILE B O 1
ATOM 3594 N N . LYS B 1 81 ? -3.719 -15.906 16.578 1 97.44 81 LYS B N 1
ATOM 3595 C CA . LYS B 1 81 ? -4.492 -16.25 17.766 1 97.44 81 LYS B CA 1
ATOM 3596 C C . LYS B 1 81 ? -4.676 -17.766 17.891 1 97.44 81 LYS B C 1
ATOM 3598 O O . LYS B 1 81 ? -4.48 -18.328 18.969 1 97.44 81 LYS B O 1
ATOM 3603 N N . SER B 1 82 ? -4.996 -18.406 16.812 1 97.94 82 SER B N 1
ATOM 3604 C CA . SER B 1 82 ? -5.285 -19.828 16.797 1 97.94 82 SER B CA 1
ATOM 3605 C C . SER B 1 82 ? -4.055 -20.656 17.188 1 97.94 82 SER B C 1
ATOM 3607 O O . SER B 1 82 ? -4.18 -21.734 17.766 1 97.94 82 SER B O 1
ATOM 3609 N N . HIS B 1 83 ? -2.904 -20.094 16.922 1 97.81 83 HIS B N 1
ATOM 3610 C CA . HIS B 1 83 ? -1.711 -20.906 17.125 1 97.81 83 HIS B CA 1
ATOM 3611 C C . HIS B 1 83 ? -0.762 -20.266 18.125 1 97.81 83 HIS B C 1
ATOM 3613 O O . HIS B 1 83 ? 0.391 -20.688 18.25 1 97.81 83 HIS B O 1
ATOM 3619 N N . GLY B 1 84 ? -1.18 -19.203 18.797 1 97.19 84 GLY B N 1
ATOM 3620 C CA . GLY B 1 84 ? -0.436 -18.594 19.891 1 97.19 84 GLY B CA 1
ATOM 3621 C C . GLY B 1 84 ? 0.864 -17.953 19.422 1 97.19 84 GLY B C 1
ATOM 3622 O O . GLY B 1 84 ? 1.893 -18.078 20.094 1 97.19 84 GLY B O 1
ATOM 3623 N N . LEU B 1 85 ? 0.862 -17.297 18.344 1 96.44 85 LEU B N 1
ATOM 3624 C CA . LEU B 1 85 ? 2.092 -16.781 17.734 1 96.44 85 LEU B CA 1
ATOM 3625 C C . LEU B 1 85 ? 2.537 -15.492 18.406 1 96.44 85 LEU B C 1
ATOM 3627 O O . LEU B 1 85 ? 3.672 -15.047 18.219 1 96.44 85 LEU B O 1
ATOM 3631 N N . HIS B 1 86 ? 1.697 -14.883 19.219 1 94.44 86 HIS B N 1
ATOM 3632 C CA . HIS B 1 86 ? 2.152 -13.727 19.984 1 94.44 86 HIS B CA 1
ATOM 3633 C C . HIS B 1 86 ? 3.268 -14.102 20.953 1 94.44 86 HIS B C 1
ATOM 3635 O O . HIS B 1 86 ? 4.215 -13.336 21.141 1 94.44 86 HIS B O 1
ATOM 3641 N N . SER B 1 87 ? 3.148 -15.195 21.531 1 93.12 87 SER B N 1
ATOM 3642 C CA . SER B 1 87 ? 4.125 -15.68 22.5 1 93.12 87 SER B CA 1
ATOM 3643 C C . SER B 1 87 ? 5.273 -16.406 21.812 1 93.12 87 SER B C 1
ATOM 3645 O O . SER B 1 87 ? 6.395 -16.438 22.312 1 93.12 87 SER B O 1
ATOM 3647 N N . ASN B 1 88 ? 4.984 -17.016 20.734 1 95.38 88 ASN B N 1
ATOM 3648 C CA . ASN B 1 88 ? 5.961 -17.766 19.953 1 95.38 88 ASN B CA 1
ATOM 3649 C C . ASN B 1 88 ? 5.887 -17.406 18.469 1 95.38 88 ASN B C 1
ATOM 3651 O O . ASN B 1 88 ? 5.387 -18.203 17.656 1 95.38 88 ASN B O 1
ATOM 3655 N N . PRO B 1 89 ? 6.449 -16.312 18.125 1 97.19 89 PRO B N 1
ATOM 3656 C CA . PRO B 1 89 ? 6.348 -15.812 16.75 1 97.19 89 PRO B CA 1
ATOM 3657 C C . PRO B 1 89 ? 7 -16.75 15.734 1 97.19 89 PRO B C 1
ATOM 3659 O O . PRO B 1 89 ? 7.859 -17.562 16.094 1 97.19 89 PRO B O 1
ATOM 3662 N N . PRO B 1 90 ? 6.555 -16.641 14.477 1 98.25 90 PRO B N 1
ATOM 3663 C CA . PRO B 1 90 ? 7.262 -17.391 13.438 1 98.25 90 PRO B CA 1
ATOM 3664 C C . PRO B 1 90 ? 8.719 -16.969 13.281 1 98.25 90 PRO B C 1
ATOM 3666 O O . PRO B 1 90 ? 9.086 -15.859 13.695 1 98.25 90 PRO B O 1
ATOM 3669 N N . ASP B 1 91 ? 9.492 -17.828 12.633 1 98.25 91 ASP B N 1
ATOM 3670 C CA . ASP B 1 91 ? 10.914 -17.578 12.484 1 98.25 91 ASP B CA 1
ATOM 3671 C C . ASP B 1 91 ? 11.211 -16.859 11.164 1 98.25 91 ASP B C 1
ATOM 3673 O O . ASP B 1 91 ? 12.266 -16.25 11.008 1 98.25 91 ASP B O 1
ATOM 3677 N N . LEU B 1 92 ? 10.297 -17 10.258 1 98.56 92 LEU B N 1
ATOM 3678 C CA . LEU B 1 92 ? 10.469 -16.469 8.906 1 98.56 92 LEU B CA 1
ATOM 3679 C C . LEU B 1 92 ? 9.148 -15.953 8.359 1 98.56 92 LEU B C 1
ATOM 3681 O O . LEU B 1 92 ? 8.102 -16.578 8.539 1 98.56 92 LEU B O 1
ATOM 3685 N N . ILE B 1 93 ? 9.18 -14.789 7.738 1 98.88 93 ILE B N 1
ATOM 3686 C CA . ILE B 1 93 ? 8.016 -14.219 7.078 1 98.88 93 ILE B CA 1
ATOM 3687 C C . ILE B 1 93 ? 8.242 -14.195 5.566 1 98.88 93 ILE B C 1
ATOM 3689 O O . ILE B 1 93 ? 9.188 -13.57 5.086 1 98.88 93 ILE B O 1
ATOM 3693 N N . CYS B 1 94 ? 7.43 -14.906 4.816 1 98.94 94 CYS B N 1
ATOM 3694 C CA . CYS B 1 94 ? 7.492 -14.914 3.357 1 98.94 94 CYS B CA 1
ATOM 3695 C C . CYS B 1 94 ? 6.332 -14.125 2.758 1 98.94 94 CYS B C 1
ATOM 3697 O O . CYS B 1 94 ? 5.211 -14.188 3.262 1 98.94 94 CYS B O 1
ATOM 3699 N N . VAL B 1 95 ? 6.586 -13.359 1.723 1 98.94 95 VAL B N 1
ATOM 3700 C CA . VAL B 1 95 ? 5.547 -12.547 1.104 1 98.94 95 VAL B CA 1
ATOM 3701 C C . VAL B 1 95 ? 5.812 -12.422 -0.395 1 98.94 95 VAL B C 1
ATOM 3703 O O . VAL B 1 95 ? 6.965 -12.367 -0.825 1 98.94 95 VAL B O 1
ATOM 3706 N N . THR B 1 96 ? 4.758 -12.398 -1.183 1 98.88 96 THR B N 1
ATOM 3707 C CA . THR B 1 96 ? 4.918 -12.164 -2.613 1 98.88 96 THR B CA 1
ATOM 3708 C C . THR B 1 96 ? 5.445 -10.758 -2.879 1 98.88 96 THR B C 1
ATOM 3710 O O . THR B 1 96 ? 4.809 -9.773 -2.508 1 98.88 96 THR B O 1
ATOM 3713 N N . ARG B 1 97 ? 6.559 -10.703 -3.494 1 98.69 97 ARG B N 1
ATOM 3714 C CA . ARG B 1 97 ? 7.113 -9.414 -3.875 1 98.69 97 ARG B CA 1
ATOM 3715 C C . ARG B 1 97 ? 6.715 -9.039 -5.301 1 98.69 97 ARG B C 1
ATOM 3717 O O . ARG B 1 97 ? 6.621 -7.859 -5.637 1 98.69 97 ARG B O 1
ATOM 3724 N N . GLY B 1 98 ? 6.539 -10 -6.082 1 97.94 98 GLY B N 1
ATOM 3725 C CA . GLY B 1 98 ? 6.129 -9.844 -7.469 1 97.94 98 GLY B CA 1
ATOM 3726 C C . GLY B 1 98 ? 6.305 -11.109 -8.289 1 97.94 98 GLY B C 1
ATOM 3727 O O . GLY B 1 98 ? 6.812 -12.117 -7.789 1 97.94 98 GLY B O 1
ATOM 3728 N N . PRO B 1 99 ? 5.875 -11.094 -9.555 1 96.56 99 PRO B N 1
ATOM 3729 C CA . PRO B 1 99 ? 5.117 -10.039 -10.234 1 96.56 99 PRO B CA 1
ATOM 3730 C C . PRO B 1 99 ? 3.658 -9.984 -9.797 1 96.56 99 PRO B C 1
ATOM 3732 O O . PRO B 1 99 ? 3.186 -10.875 -9.094 1 96.56 99 PRO B O 1
ATOM 3735 N N . GLY B 1 100 ? 2.889 -8.938 -10.164 1 95.5 100 GLY B N 1
ATOM 3736 C CA . GLY B 1 100 ? 1.488 -8.734 -9.828 1 95.5 100 GLY B CA 1
ATOM 3737 C C . GLY B 1 100 ? 1.066 -7.277 -9.898 1 95.5 100 GLY B C 1
ATOM 3738 O O . GLY B 1 100 ? 1.812 -6.434 -10.398 1 95.5 100 GLY B O 1
ATOM 3739 N N . MET B 1 101 ? -0.144 -7.051 -9.469 1 94.62 101 MET B N 1
ATOM 3740 C CA . MET B 1 101 ? -0.632 -5.676 -9.406 1 94.62 101 MET B CA 1
ATOM 3741 C C . MET B 1 101 ? 0.078 -4.898 -8.305 1 94.62 101 MET B C 1
ATOM 3743 O O . MET B 1 101 ? 0.033 -5.289 -7.137 1 94.62 101 MET B O 1
ATOM 3747 N N . LYS B 1 102 ? 0.668 -3.822 -8.703 1 95.44 102 LYS B N 1
ATOM 3748 C CA . LYS B 1 102 ? 1.548 -3.08 -7.805 1 95.44 102 LYS B CA 1
ATOM 3749 C C . LYS B 1 102 ? 0.823 -2.697 -6.52 1 95.44 102 LYS B C 1
ATOM 3751 O O . LYS B 1 102 ? 1.363 -2.863 -5.422 1 95.44 102 LYS B O 1
ATOM 3756 N N . GLY B 1 103 ? -0.385 -2.121 -6.664 1 95.5 103 GLY B N 1
ATOM 3757 C CA . GLY B 1 103 ? -1.165 -1.749 -5.496 1 95.5 103 GLY B CA 1
ATOM 3758 C C . GLY B 1 103 ? -1.434 -2.916 -4.562 1 95.5 103 GLY B C 1
ATOM 3759 O O . GLY B 1 103 ? -1.314 -2.7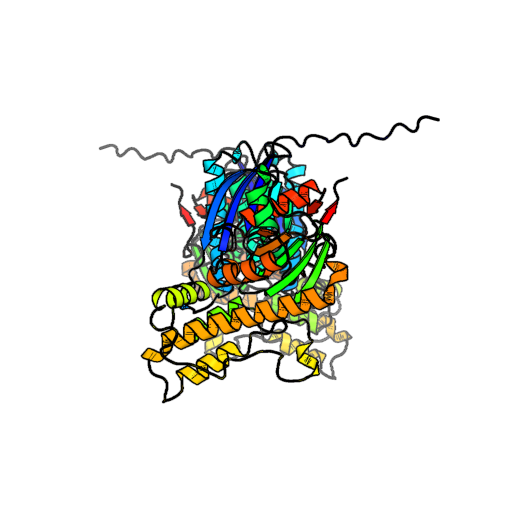81 -3.344 1 95.5 103 GLY B O 1
ATOM 3760 N N . SER B 1 104 ? -1.77 -4.059 -5.066 1 97.44 104 SER B N 1
ATOM 3761 C CA . SER B 1 104 ? -2.062 -5.258 -4.289 1 97.44 104 SER B CA 1
ATOM 3762 C C . SER B 1 104 ? -0.807 -5.805 -3.621 1 97.44 104 SER B C 1
ATOM 3764 O O . SER B 1 104 ? -0.828 -6.156 -2.439 1 97.44 104 SER B O 1
ATOM 3766 N N . LEU B 1 105 ? 0.25 -5.836 -4.391 1 98.38 105 LEU B N 1
ATOM 3767 C CA . LEU B 1 105 ? 1.523 -6.332 -3.887 1 98.38 105 LEU B CA 1
ATOM 3768 C C . LEU B 1 105 ? 1.991 -5.512 -2.689 1 98.38 105 LEU B C 1
ATOM 3770 O O . LEU B 1 105 ? 2.518 -6.062 -1.721 1 98.38 105 LEU B O 1
ATOM 3774 N N . SER B 1 106 ? 1.829 -4.234 -2.791 1 98.19 106 SER B N 1
ATOM 3775 C CA . SER B 1 106 ? 2.346 -3.32 -1.777 1 98.19 106 SER B CA 1
ATOM 3776 C C . SER B 1 106 ? 1.696 -3.574 -0.422 1 98.19 106 SER B C 1
ATOM 3778 O O . SER B 1 106 ? 2.35 -3.459 0.617 1 98.19 106 SER B O 1
ATOM 3780 N N . ILE B 1 107 ? 0.443 -3.924 -0.433 1 98.44 107 ILE B N 1
ATOM 3781 C CA . ILE B 1 107 ? -0.286 -4.133 0.812 1 98.44 107 ILE B CA 1
ATOM 3782 C C . ILE B 1 107 ? 0.32 -5.309 1.574 1 98.44 107 ILE B C 1
ATOM 3784 O O . ILE B 1 107 ? 0.628 -5.195 2.762 1 98.44 107 ILE B O 1
ATOM 3788 N N . GLY B 1 108 ? 0.472 -6.414 0.891 1 98.81 108 GLY B N 1
ATOM 3789 C CA . GLY B 1 108 ? 1.083 -7.57 1.526 1 98.81 108 GLY B CA 1
ATOM 3790 C C . GLY B 1 108 ? 2.51 -7.32 1.976 1 98.81 108 GLY B C 1
ATOM 3791 O O . GLY B 1 108 ? 2.904 -7.73 3.068 1 98.81 108 GLY B O 1
ATOM 3792 N N . LEU B 1 109 ? 3.234 -6.676 1.139 1 98.81 109 LEU B N 1
ATOM 3793 C CA . LEU B 1 109 ? 4.648 -6.426 1.41 1 98.81 109 LEU B CA 1
ATOM 3794 C C . LEU B 1 109 ? 4.816 -5.543 2.643 1 98.81 109 LEU B C 1
ATOM 3796 O O . LEU B 1 109 ? 5.613 -5.855 3.531 1 98.81 109 LEU B O 1
ATOM 3800 N N . ASP B 1 110 ? 4.105 -4.426 2.703 1 98.69 110 ASP B N 1
ATOM 3801 C CA . ASP B 1 110 ? 4.223 -3.5 3.824 1 98.69 110 ASP B CA 1
ATOM 3802 C C . ASP B 1 110 ? 3.705 -4.129 5.113 1 98.69 110 ASP B C 1
ATOM 3804 O O . ASP B 1 110 ? 4.285 -3.93 6.184 1 98.69 110 ASP B O 1
ATOM 3808 N N . PHE B 1 111 ? 2.6 -4.844 5.02 1 98.88 111 PHE B N 1
ATOM 3809 C CA . PHE B 1 111 ? 2.082 -5.586 6.164 1 98.88 111 PHE B CA 1
ATOM 3810 C C . PHE B 1 111 ? 3.127 -6.555 6.695 1 98.88 111 PHE B C 1
ATOM 3812 O O . PHE B 1 111 ? 3.365 -6.617 7.906 1 98.88 111 PHE B O 1
ATOM 3819 N N . ALA B 1 112 ? 3.75 -7.312 5.816 1 98.94 112 ALA B N 1
ATOM 3820 C CA . ALA B 1 112 ? 4.793 -8.273 6.176 1 98.94 112 ALA B CA 1
ATOM 3821 C C . ALA B 1 112 ? 5.98 -7.566 6.828 1 98.94 112 ALA B C 1
ATOM 3823 O O . ALA B 1 112 ? 6.57 -8.078 7.785 1 98.94 112 ALA B O 1
ATOM 3824 N N . LYS B 1 113 ? 6.391 -6.453 6.301 1 98.81 113 LYS B N 1
ATOM 3825 C CA . LYS B 1 113 ? 7.473 -5.676 6.898 1 98.81 113 LYS B CA 1
ATOM 3826 C C . LYS B 1 113 ? 7.137 -5.273 8.328 1 98.81 113 LYS B C 1
ATOM 3828 O O . LYS B 1 113 ? 8 -5.289 9.203 1 98.81 113 LYS B O 1
ATOM 3833 N N . GLY B 1 114 ? 5.871 -4.828 8.516 1 98.75 114 GLY B N 1
ATOM 3834 C CA . GLY B 1 114 ? 5.43 -4.531 9.875 1 98.75 114 GLY B CA 1
ATOM 3835 C C . GLY B 1 114 ? 5.59 -5.703 10.82 1 98.75 114 GLY B C 1
ATOM 3836 O O . GLY B 1 114 ? 6.113 -5.543 11.93 1 98.75 114 GLY B O 1
ATOM 3837 N N . LEU B 1 115 ? 5.148 -6.879 10.383 1 98.75 115 LEU B N 1
ATOM 3838 C CA . LEU B 1 115 ? 5.316 -8.094 11.18 1 98.75 115 LEU B CA 1
ATOM 3839 C C . LEU B 1 115 ? 6.789 -8.352 11.477 1 98.75 115 LEU B C 1
ATOM 3841 O O . LEU B 1 115 ? 7.16 -8.648 12.609 1 98.75 115 LEU B O 1
ATOM 3845 N N . SER B 1 116 ? 7.586 -8.242 10.445 1 98.69 116 SER B N 1
ATOM 3846 C CA . SER B 1 116 ? 9.016 -8.516 10.539 1 98.69 116 SER B CA 1
ATOM 3847 C C . SER B 1 116 ? 9.695 -7.598 11.547 1 98.69 116 SER B C 1
ATOM 3849 O O . SER B 1 116 ? 10.445 -8.062 12.406 1 98.69 116 SER B O 1
ATOM 3851 N N . VAL B 1 117 ? 9.445 -6.332 11.461 1 98.5 117 VAL B N 1
ATOM 3852 C CA . VAL B 1 117 ? 10.047 -5.336 12.336 1 98.5 117 VAL B CA 1
ATOM 3853 C C . VAL B 1 117 ? 9.578 -5.566 13.773 1 98.5 117 VAL B C 1
ATOM 3855 O O . VAL B 1 117 ? 10.383 -5.496 14.711 1 98.5 117 VAL B O 1
ATOM 3858 N N . ALA B 1 118 ? 8.328 -5.836 13.938 1 98.44 118 ALA B N 1
ATOM 3859 C CA . ALA B 1 118 ? 7.766 -6.035 15.266 1 98.44 118 ALA B CA 1
ATOM 3860 C C . ALA B 1 118 ? 8.391 -7.25 15.953 1 98.44 118 ALA B C 1
ATOM 3862 O O . ALA B 1 118 ? 8.719 -7.203 17.141 1 98.44 118 ALA B O 1
ATOM 3863 N N . TRP B 1 119 ? 8.555 -8.344 15.203 1 97.75 119 TRP B N 1
ATOM 3864 C CA . TRP B 1 119 ? 9.016 -9.609 15.773 1 97.75 119 TRP B CA 1
ATOM 3865 C C . TRP B 1 119 ? 10.523 -9.758 15.625 1 97.75 119 TRP B C 1
ATOM 3867 O O . TRP B 1 119 ? 11.117 -10.695 16.156 1 97.75 119 TRP B O 1
ATOM 3877 N N . ALA B 1 120 ? 11.172 -8.836 14.914 1 97.38 120 ALA B N 1
ATOM 3878 C CA . ALA B 1 120 ? 12.594 -8.922 14.602 1 97.38 120 ALA B CA 1
ATOM 3879 C C . ALA B 1 120 ? 12.922 -10.234 13.891 1 97.38 120 ALA B C 1
ATOM 3881 O O . ALA B 1 120 ? 13.828 -10.961 14.305 1 97.38 120 ALA B O 1
ATOM 3882 N N . LYS B 1 121 ? 12.211 -10.555 12.93 1 97.88 121 LYS B N 1
ATOM 3883 C CA . LYS B 1 121 ? 12.391 -11.773 12.148 1 97.88 121 LYS B CA 1
ATOM 3884 C C . LYS B 1 121 ? 12.672 -11.453 10.68 1 97.88 121 LYS B C 1
ATOM 3886 O O . LYS B 1 121 ? 12.195 -10.445 10.156 1 97.88 121 LYS B O 1
ATOM 3891 N N . PRO B 1 122 ? 13.445 -12.273 9.945 1 98.25 122 PRO B N 1
ATOM 3892 C CA . PRO B 1 122 ? 13.758 -12.008 8.539 1 98.25 122 PRO B CA 1
ATOM 3893 C C . PRO B 1 122 ? 12.555 -12.211 7.617 1 98.25 122 PRO B C 1
ATOM 3895 O O . PRO B 1 122 ? 11.609 -12.914 7.98 1 98.25 122 PRO B O 1
ATOM 3898 N N . THR B 1 123 ? 12.672 -11.594 6.461 1 98.56 123 THR B N 1
ATOM 3899 C CA . THR B 1 123 ? 11.656 -11.719 5.418 1 98.56 123 THR B CA 1
ATOM 3900 C C . THR B 1 123 ? 12.266 -12.281 4.137 1 98.56 123 THR B C 1
ATOM 3902 O O . THR B 1 123 ? 13.469 -12.141 3.902 1 98.56 123 THR B O 1
ATOM 3905 N N . VAL B 1 124 ? 11.492 -12.961 3.402 1 98.75 124 VAL B N 1
ATOM 3906 C CA . VAL B 1 124 ? 11.836 -13.336 2.035 1 98.75 124 VAL B CA 1
ATOM 3907 C C . VAL B 1 124 ? 10.758 -12.844 1.073 1 98.75 124 VAL B C 1
ATOM 3909 O O . VAL B 1 124 ? 9.594 -13.25 1.167 1 98.75 124 VAL B O 1
ATOM 3912 N N . GLY B 1 125 ? 11.133 -11.883 0.223 1 98.69 125 GLY B N 1
ATOM 3913 C CA . GLY B 1 125 ? 10.273 -11.516 -0.896 1 98.69 125 GLY B CA 1
ATOM 3914 C C . GLY B 1 125 ? 10.289 -12.539 -2.016 1 98.69 125 GLY B C 1
ATOM 3915 O O . GLY B 1 125 ? 11.289 -12.695 -2.713 1 98.69 125 GLY B O 1
ATOM 3916 N N . VAL B 1 126 ? 9.164 -13.133 -2.252 1 98.81 126 VAL B N 1
ATOM 3917 C CA . VAL B 1 126 ? 9.117 -14.328 -3.088 1 98.81 126 VAL B CA 1
ATOM 3918 C C . VAL B 1 126 ? 8.555 -13.977 -4.461 1 98.81 126 VAL B C 1
ATOM 3920 O O . VAL B 1 126 ? 7.621 -13.18 -4.57 1 98.81 126 VAL B O 1
ATOM 3923 N N . HIS B 1 127 ? 9.109 -14.547 -5.465 1 98.44 127 HIS B N 1
ATOM 3924 C CA . HIS B 1 127 ? 8.578 -14.469 -6.82 1 98.44 127 HIS B CA 1
ATOM 3925 C C . HIS B 1 127 ? 7.301 -15.297 -6.957 1 98.44 127 HIS B C 1
ATOM 3927 O O . HIS B 1 127 ? 7.301 -16.5 -6.684 1 98.44 127 HIS B O 1
ATOM 3933 N N . HIS B 1 128 ? 6.309 -14.68 -7.41 1 97.69 128 HIS B N 1
ATOM 3934 C CA . HIS B 1 128 ? 4.977 -15.273 -7.477 1 97.69 128 HIS B CA 1
ATOM 3935 C C . HIS B 1 128 ? 4.984 -16.547 -8.32 1 97.69 128 HIS B C 1
ATOM 3937 O O . HIS B 1 128 ? 4.477 -17.578 -7.891 1 97.69 128 HIS B O 1
ATOM 3943 N N . MET B 1 129 ? 5.598 -16.5 -9.461 1 96.38 129 MET B N 1
ATOM 3944 C CA . MET B 1 129 ? 5.594 -17.656 -10.367 1 96.38 129 MET B CA 1
ATOM 3945 C C . MET B 1 129 ? 6.512 -18.75 -9.859 1 96.38 129 MET B C 1
ATOM 3947 O O . MET B 1 129 ? 6.273 -19.938 -10.117 1 96.38 129 MET B O 1
ATOM 3951 N N . LEU B 1 130 ? 7.566 -18.359 -9.156 1 98.06 130 LEU B N 1
ATOM 3952 C CA . LEU B 1 130 ? 8.375 -19.375 -8.484 1 98.06 130 LEU B CA 1
ATOM 3953 C C . LEU B 1 130 ? 7.539 -20.188 -7.5 1 98.06 130 LEU B C 1
ATOM 3955 O O . LEU B 1 130 ? 7.715 -21.391 -7.379 1 98.06 130 LEU B O 1
ATOM 3959 N N . GLY B 1 131 ? 6.68 -19.469 -6.816 1 98.25 131 GLY B N 1
ATOM 3960 C CA . GLY B 1 131 ? 5.75 -20.172 -5.934 1 98.25 131 GLY B CA 1
ATOM 3961 C C . GLY B 1 131 ? 4.945 -21.234 -6.637 1 98.25 131 GLY B C 1
ATOM 3962 O O . GLY B 1 131 ? 4.918 -22.391 -6.195 1 98.25 131 GLY B O 1
ATOM 3963 N N . HIS B 1 132 ? 4.344 -20.859 -7.715 1 97.31 132 HIS B N 1
ATOM 3964 C CA . HIS B 1 132 ? 3.566 -21.812 -8.5 1 97.31 132 HIS B CA 1
ATOM 3965 C C . HIS B 1 132 ? 4.43 -22.984 -8.953 1 97.31 132 HIS B C 1
ATOM 3967 O O . HIS B 1 132 ? 4.027 -24.141 -8.828 1 97.31 132 HIS B O 1
ATOM 3973 N N . LEU B 1 133 ? 5.566 -22.719 -9.383 1 96.69 133 LEU B N 1
ATOM 3974 C CA . LEU B 1 133 ? 6.496 -23.672 -9.984 1 96.69 133 LEU B CA 1
ATOM 3975 C C . LEU B 1 133 ? 6.938 -24.719 -8.969 1 96.69 133 LEU B C 1
ATOM 3977 O O . LEU B 1 133 ? 7.141 -25.875 -9.32 1 96.69 133 LEU B O 1
ATOM 3981 N N . LEU B 1 134 ? 7.031 -24.359 -7.727 1 98.12 134 LEU B N 1
ATOM 3982 C CA . LEU B 1 134 ? 7.641 -25.219 -6.711 1 98.12 134 LEU B CA 1
ATOM 3983 C C . LEU B 1 134 ? 6.574 -25.922 -5.887 1 98.12 134 LEU B C 1
ATOM 3985 O O . LEU B 1 134 ? 6.891 -26.812 -5.09 1 98.12 134 LEU B O 1
ATOM 3989 N N . THR B 1 135 ? 5.324 -25.625 -6.094 1 98.06 135 THR B N 1
ATOM 3990 C CA . THR B 1 135 ? 4.246 -26.125 -5.242 1 98.06 135 THR B CA 1
ATOM 3991 C C . THR B 1 135 ? 4.242 -27.641 -5.191 1 98.06 135 THR B C 1
ATOM 3993 O O . THR B 1 135 ? 4.109 -28.234 -4.117 1 98.06 135 THR B O 1
ATOM 3996 N N . PRO B 1 136 ? 4.449 -28.391 -6.316 1 97.69 136 PRO B N 1
ATOM 3997 C CA . PRO B 1 136 ? 4.457 -29.859 -6.234 1 97.69 136 PRO B CA 1
ATOM 3998 C C . PRO B 1 136 ? 5.586 -30.391 -5.355 1 97.69 136 PRO B C 1
ATOM 4000 O O . PRO B 1 136 ? 5.457 -31.469 -4.766 1 97.69 136 PRO B O 1
ATOM 4003 N N . ARG B 1 137 ? 6.645 -29.672 -5.246 1 97.25 137 ARG B N 1
ATOM 4004 C CA . ARG B 1 137 ? 7.734 -30.094 -4.367 1 97.25 137 ARG B CA 1
ATOM 4005 C C . ARG B 1 137 ? 7.309 -30.031 -2.904 1 97.25 137 ARG B C 1
ATOM 4007 O O . ARG B 1 137 ? 7.723 -30.859 -2.098 1 97.25 137 ARG B O 1
ATOM 4014 N N . PHE B 1 138 ? 6.516 -29.078 -2.572 1 97.62 138 PHE B N 1
ATOM 4015 C CA . PHE B 1 138 ? 5.969 -29 -1.223 1 97.62 138 PHE B CA 1
ATOM 4016 C C . PHE B 1 138 ? 5.137 -30.234 -0.903 1 97.62 138 PHE B C 1
ATOM 4018 O O . PHE B 1 138 ? 5.359 -30.891 0.116 1 97.62 138 PHE B O 1
ATOM 4025 N N . GLU B 1 139 ? 4.227 -30.5 -1.812 1 96.94 139 GLU B N 1
ATOM 4026 C CA . GLU B 1 139 ? 3.236 -31.531 -1.555 1 96.94 139 GLU B CA 1
ATOM 4027 C C . GLU B 1 139 ? 3.883 -32.906 -1.521 1 96.94 139 GLU B C 1
ATOM 4029 O O . GLU B 1 139 ? 3.324 -33.844 -0.953 1 96.94 139 GLU B O 1
ATOM 4034 N N . THR B 1 140 ? 5.07 -33.094 -2.068 1 96.19 140 THR B N 1
ATOM 4035 C CA . THR B 1 140 ? 5.699 -34.406 -2.166 1 96.19 140 THR B CA 1
ATOM 4036 C C . THR B 1 140 ? 7.012 -34.438 -1.385 1 96.19 140 THR B C 1
ATOM 4038 O O . THR B 1 140 ? 7.785 -35.406 -1.491 1 96.19 140 THR B O 1
ATOM 4041 N N . PHE B 1 141 ? 7.273 -33.375 -0.682 1 95 141 PHE B N 1
ATOM 4042 C CA . PHE B 1 141 ? 8.57 -33.219 -0.027 1 95 141 PHE B CA 1
ATOM 4043 C C . PHE B 1 141 ? 8.812 -34.344 0.961 1 95 141 PHE B C 1
ATOM 4045 O O . PHE B 1 141 ? 9.898 -34.938 0.981 1 95 141 PHE B O 1
ATOM 4052 N N . ASN B 1 142 ? 7.863 -34.719 1.711 1 94.44 142 ASN B N 1
ATOM 4053 C CA . ASN B 1 142 ? 8.008 -35.688 2.797 1 94.44 142 ASN B CA 1
ATOM 4054 C C . ASN B 1 142 ? 8.164 -37.125 2.268 1 94.44 142 ASN B C 1
ATOM 4056 O O . ASN B 1 142 ? 8.664 -38 2.975 1 94.44 142 ASN B O 1
ATOM 4060 N N . THR B 1 143 ? 7.793 -37.312 1.045 1 93.31 143 THR B N 1
ATOM 4061 C CA . THR B 1 143 ? 7.906 -38.656 0.452 1 93.31 143 THR B CA 1
ATOM 4062 C C . THR B 1 143 ? 9.055 -38.688 -0.552 1 93.31 143 THR B C 1
ATOM 4064 O O . THR B 1 143 ? 9.344 -39.75 -1.121 1 93.31 143 THR B O 1
ATOM 4067 N N . SER B 1 144 ? 9.672 -37.594 -0.799 1 90.31 144 SER B N 1
ATOM 4068 C CA . SER B 1 144 ? 10.781 -37.469 -1.739 1 90.31 144 SER B CA 1
ATOM 4069 C C . SER B 1 144 ? 10.391 -38 -3.121 1 90.31 144 SER B C 1
ATOM 4071 O O . SER B 1 144 ? 11.18 -38.656 -3.789 1 90.31 144 SER B O 1
ATOM 4073 N N . SER B 1 145 ? 9.242 -37.75 -3.58 1 91.31 145 SER B N 1
ATOM 4074 C CA . SER B 1 145 ? 8.727 -38.281 -4.844 1 91.31 145 SER B CA 1
ATOM 4075 C C . SER B 1 145 ? 8.484 -37.156 -5.848 1 91.31 145 SER B C 1
ATOM 4077 O O . SER B 1 145 ? 8.016 -37.406 -6.961 1 91.31 145 SER B O 1
ATOM 4079 N N . GLY B 1 146 ? 8.812 -36 -5.469 1 94 146 GLY B N 1
ATOM 4080 C CA . GLY B 1 146 ? 8.484 -34.844 -6.293 1 94 146 GLY B CA 1
ATOM 4081 C C . GLY B 1 146 ? 9.516 -34.562 -7.363 1 94 146 GLY B C 1
ATOM 4082 O O . GLY B 1 146 ? 10.461 -35.344 -7.543 1 94 146 GLY B O 1
ATOM 4083 N N . PRO B 1 147 ? 9.297 -33.562 -8.102 1 97.56 147 PRO B N 1
ATOM 4084 C CA . PRO B 1 147 ? 10.227 -33.219 -9.18 1 97.56 147 PRO B CA 1
ATOM 4085 C C . PRO B 1 147 ? 11.602 -32.812 -8.664 1 97.56 147 PRO B C 1
ATOM 4087 O O . PRO B 1 147 ? 11.711 -32.156 -7.625 1 97.56 147 PRO B O 1
ATOM 4090 N N . LYS B 1 148 ? 12.57 -33.188 -9.406 1 96.62 148 LYS B N 1
ATOM 4091 C CA . LYS B 1 148 ? 13.961 -32.844 -9.117 1 96.62 148 LYS B CA 1
ATOM 4092 C C . LYS B 1 148 ? 14.555 -32 -10.242 1 96.62 148 LYS B C 1
ATOM 4094 O O . LYS B 1 148 ? 14.289 -32.25 -11.422 1 96.62 148 LYS B O 1
ATOM 4099 N N . PHE B 1 149 ? 15.375 -31.062 -9.812 1 96.44 149 PHE B N 1
ATOM 4100 C CA . PHE B 1 149 ? 16.047 -30.281 -10.836 1 96.44 149 PHE B CA 1
ATOM 4101 C C . PHE B 1 149 ? 17 -31.141 -11.648 1 96.44 149 PHE B C 1
ATOM 4103 O O . PHE B 1 149 ? 17.625 -32.062 -11.109 1 96.44 149 PHE B O 1
ATOM 4110 N N . PRO B 1 150 ? 17.109 -30.891 -12.984 1 97.75 150 PRO B N 1
ATOM 4111 C CA . PRO B 1 150 ? 16.281 -29.969 -13.758 1 97.75 150 PRO B CA 1
ATOM 4112 C C . PRO B 1 150 ? 14.906 -30.531 -14.094 1 97.75 150 PRO B C 1
ATOM 4114 O O . PRO B 1 150 ? 14.758 -31.75 -14.266 1 97.75 150 PRO B O 1
ATOM 4117 N N . PHE B 1 151 ? 13.945 -29.75 -14.148 1 98.25 151 PHE B N 1
ATOM 4118 C CA . PHE B 1 151 ? 12.625 -30.188 -14.602 1 98.25 151 PHE B CA 1
ATOM 4119 C C . PHE B 1 151 ? 11.969 -29.094 -15.453 1 98.25 151 PHE B C 1
ATOM 4121 O O . PHE B 1 151 ? 12.414 -27.953 -15.445 1 98.25 151 PHE B O 1
ATOM 4128 N N . LEU B 1 152 ? 10.992 -29.516 -16.234 1 98.19 152 LEU B N 1
ATOM 4129 C CA . LEU B 1 152 ? 10.219 -28.641 -17.109 1 98.19 152 LEU B CA 1
ATOM 4130 C C . LEU B 1 152 ? 8.898 -28.25 -16.453 1 98.19 152 LEU B C 1
ATOM 4132 O O . LEU B 1 152 ? 8.242 -29.078 -15.828 1 98.19 152 LEU B O 1
ATOM 4136 N N . THR B 1 153 ? 8.555 -26.953 -16.578 1 98.38 153 THR B N 1
ATOM 4137 C CA . THR B 1 153 ? 7.289 -26.5 -16 1 98.38 153 THR B CA 1
ATOM 4138 C C . THR B 1 153 ? 6.473 -25.734 -17.047 1 98.38 153 THR B C 1
ATOM 4140 O O . THR B 1 153 ? 6.988 -24.812 -17.688 1 98.38 153 THR B O 1
ATOM 4143 N N . LEU B 1 154 ? 5.273 -26.141 -17.219 1 98.38 154 LEU B N 1
ATOM 4144 C CA . LEU B 1 154 ? 4.293 -25.281 -17.891 1 98.38 154 LEU B CA 1
ATOM 4145 C C . LEU B 1 154 ? 3.533 -24.438 -16.875 1 98.38 154 LEU B C 1
ATOM 4147 O O . LEU B 1 154 ? 2.742 -24.953 -16.094 1 98.38 154 LEU B O 1
ATOM 4151 N N . LEU B 1 155 ? 3.818 -23.188 -16.844 1 97.69 155 LEU B N 1
ATOM 4152 C CA . LEU B 1 155 ? 3.08 -22.234 -16.031 1 97.69 155 LEU B CA 1
ATOM 4153 C C . LEU B 1 155 ? 1.924 -21.625 -16.812 1 97.69 155 LEU B C 1
ATOM 4155 O O . LEU B 1 155 ? 2.145 -20.906 -17.797 1 97.69 155 LEU B O 1
ATOM 4159 N N . ILE B 1 156 ? 0.74 -21.875 -16.359 1 96.25 156 ILE B N 1
ATOM 4160 C CA . ILE B 1 156 ? -0.424 -21.469 -17.141 1 96.25 156 ILE B CA 1
ATOM 4161 C C . ILE B 1 156 ? -1.488 -20.875 -16.219 1 96.25 156 ILE B C 1
ATOM 4163 O O . ILE B 1 156 ? -2.131 -21.609 -15.461 1 96.25 156 ILE B O 1
ATOM 4167 N N . SER B 1 157 ? -1.648 -19.594 -16.297 1 92.19 157 SER B N 1
ATOM 4168 C CA . SER B 1 157 ? -2.59 -18.844 -15.469 1 92.19 157 SER B CA 1
ATOM 4169 C C . SER B 1 157 ? -3.322 -17.781 -16.281 1 92.19 157 SER B C 1
ATOM 4171 O O . SER B 1 157 ? -3.291 -17.797 -17.516 1 92.19 157 SER B O 1
ATOM 4173 N N . GLY B 1 158 ? -4.082 -16.953 -15.586 1 88 158 GLY B N 1
ATOM 4174 C CA . GLY B 1 158 ? -4.773 -15.859 -16.25 1 88 158 GLY B CA 1
ATOM 4175 C C . GLY B 1 158 ? -3.832 -14.812 -16.812 1 88 158 GLY B C 1
ATOM 4176 O O . GLY B 1 158 ? -4.164 -14.141 -17.797 1 88 158 GLY B O 1
ATOM 4177 N N . GLY B 1 159 ? -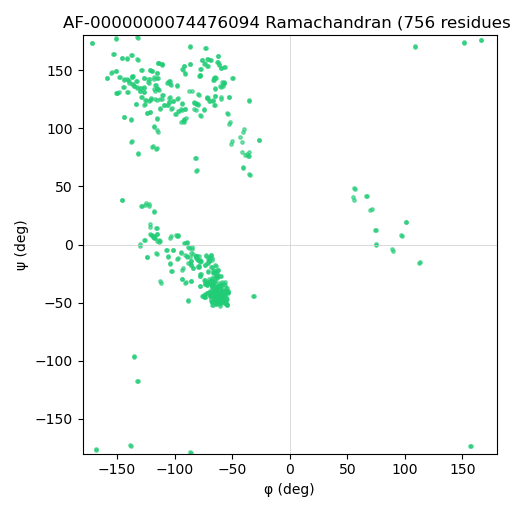2.666 -14.742 -16.234 1 88.38 159 GLY B N 1
ATOM 4178 C CA . GLY B 1 159 ? -1.748 -13.695 -16.672 1 88.38 159 GLY B CA 1
ATOM 4179 C C . GLY B 1 159 ? -0.481 -14.234 -17.297 1 88.38 159 GLY B C 1
ATOM 4180 O O . GLY B 1 159 ? 0.289 -13.484 -17.906 1 88.38 159 GLY B O 1
ATOM 4181 N N . HIS B 1 160 ? -0.357 -15.508 -17.203 1 91 160 HIS B N 1
ATOM 4182 C CA . HIS B 1 160 ? 0.904 -16.078 -17.656 1 91 160 HIS B CA 1
ATOM 4183 C C . HIS B 1 160 ? 0.679 -17.391 -18.391 1 91 160 HIS B C 1
ATOM 4185 O O . HIS B 1 160 ? -0.214 -18.156 -18.031 1 91 160 HIS B O 1
ATOM 4191 N N . THR B 1 161 ? 1.429 -17.641 -19.438 1 96.5 161 THR B N 1
ATOM 4192 C CA . THR B 1 161 ? 1.607 -18.906 -20.125 1 96.5 161 THR B CA 1
ATOM 4193 C C . THR B 1 161 ? 3.043 -19.062 -20.625 1 96.5 161 THR B C 1
ATOM 4195 O O . THR B 1 161 ? 3.469 -18.328 -21.531 1 96.5 161 THR B O 1
ATOM 4198 N N . MET B 1 162 ? 3.721 -19.922 -20.016 1 97.31 162 MET B N 1
ATOM 4199 C CA . MET B 1 162 ? 5.117 -20.078 -20.422 1 97.31 162 MET B CA 1
ATOM 4200 C C . MET B 1 162 ? 5.621 -21.484 -20.094 1 97.31 162 MET B C 1
ATOM 4202 O O . MET B 1 162 ? 5.105 -22.141 -19.188 1 97.31 162 MET B O 1
ATOM 4206 N N . LEU B 1 163 ? 6.508 -21.922 -20.906 1 98 163 LEU B N 1
ATOM 4207 C CA . LEU B 1 163 ? 7.258 -23.141 -20.672 1 98 163 LEU B CA 1
ATOM 4208 C C . LEU B 1 163 ? 8.664 -22.844 -20.156 1 98 163 LEU B C 1
ATOM 4210 O O . LEU B 1 163 ? 9.43 -22.141 -20.828 1 98 163 LEU B O 1
ATOM 4214 N N . VAL B 1 164 ? 8.969 -23.422 -18.969 1 98.19 164 VAL B N 1
ATOM 4215 C CA . VAL B 1 164 ? 10.188 -23 -18.281 1 98.19 164 VAL B CA 1
ATOM 4216 C C . VAL B 1 164 ? 11.039 -24.219 -17.953 1 98.19 164 VAL B C 1
ATOM 4218 O O . VAL B 1 164 ? 10.516 -25.234 -17.484 1 98.19 164 VAL B O 1
ATOM 4221 N N . LEU B 1 165 ? 12.312 -24.156 -18.281 1 98.44 165 LEU B N 1
ATOM 4222 C CA . LEU B 1 165 ? 13.297 -25.125 -17.797 1 98.44 165 LEU B CA 1
ATOM 4223 C C . LEU B 1 165 ? 13.977 -24.625 -16.531 1 98.44 165 LEU B C 1
ATOM 4225 O O . LEU B 1 165 ? 14.641 -23.594 -16.547 1 98.44 165 LEU B O 1
ATOM 4229 N N . SER B 1 166 ? 13.758 -25.344 -15.461 1 98.12 166 SER B N 1
ATOM 4230 C CA . SER B 1 166 ? 14.367 -24.984 -14.188 1 98.12 166 SER B CA 1
ATOM 4231 C C . SER B 1 166 ? 15.531 -25.906 -13.852 1 98.12 166 SER B C 1
ATOM 4233 O O . SER B 1 166 ? 15.352 -27.125 -13.711 1 98.12 166 SER B O 1
ATOM 4235 N N . LYS B 1 167 ? 16.703 -25.391 -13.641 1 97.56 167 LYS B N 1
ATOM 4236 C CA . LYS B 1 167 ? 17.891 -26.172 -13.328 1 97.56 167 LYS B CA 1
ATOM 4237 C C . LYS B 1 167 ? 18.234 -26.062 -11.844 1 97.56 167 LYS B C 1
ATOM 4239 O O . LYS B 1 167 ? 19.031 -26.859 -11.328 1 97.56 167 LYS B O 1
ATOM 4244 N N . GLY B 1 168 ? 17.688 -25.125 -11.211 1 96.81 168 GLY B N 1
ATOM 4245 C CA . GLY B 1 168 ? 17.844 -24.844 -9.789 1 96.81 168 GLY B CA 1
ATOM 4246 C C . GLY B 1 168 ? 16.844 -23.828 -9.273 1 96.81 168 GLY B C 1
ATOM 4247 O O . GLY B 1 168 ? 16 -23.328 -10.023 1 96.81 168 GLY B O 1
ATOM 4248 N N . ILE B 1 169 ? 16.984 -23.484 -8.039 1 96.44 169 ILE B N 1
ATOM 4249 C CA . ILE B 1 169 ? 16.031 -22.625 -7.375 1 96.44 169 ILE B CA 1
ATOM 4250 C C . ILE B 1 169 ? 16.094 -21.219 -7.98 1 96.44 169 ILE B C 1
ATOM 4252 O O . ILE B 1 169 ? 15.086 -20.516 -8.023 1 96.44 169 ILE B O 1
ATOM 4256 N N . LEU B 1 170 ? 17.281 -20.844 -8.492 1 96.38 170 LEU B N 1
ATOM 4257 C CA . LEU B 1 170 ? 17.453 -19.5 -9.016 1 96.38 170 LEU B CA 1
ATOM 4258 C C . LEU B 1 170 ? 17.797 -19.531 -10.5 1 96.38 170 LEU B C 1
ATOM 4260 O O . LEU B 1 170 ? 18.141 -18.5 -11.086 1 96.38 170 LEU B O 1
ATOM 4264 N N . GLU B 1 171 ? 17.766 -20.672 -11.125 1 97.06 171 GLU B N 1
ATOM 4265 C CA . GLU B 1 171 ? 18.156 -20.844 -12.523 1 97.06 171 GLU B CA 1
ATOM 4266 C C . GLU B 1 171 ? 16.984 -21.328 -13.367 1 97.06 171 GLU B C 1
ATOM 4268 O O . GLU B 1 171 ? 16.75 -22.531 -13.477 1 97.06 171 GLU B O 1
ATOM 4273 N N . HIS B 1 172 ? 16.453 -20.344 -14.055 1 97.88 172 HIS B N 1
ATOM 4274 C CA . HIS B 1 172 ? 15.281 -20.625 -14.875 1 97.88 172 HIS B CA 1
ATOM 4275 C C . HIS B 1 172 ? 15.438 -20.047 -16.281 1 97.88 172 HIS B C 1
ATOM 4277 O O . HIS B 1 172 ? 15.906 -18.922 -16.453 1 97.88 172 HIS B O 1
ATOM 4283 N N . GLU B 1 173 ? 15.109 -20.812 -17.219 1 97.62 173 GLU B N 1
ATOM 4284 C CA . GLU B 1 173 ? 15.117 -20.391 -18.609 1 97.62 173 GLU B CA 1
ATOM 4285 C C . GLU B 1 173 ? 13.734 -20.531 -19.234 1 97.62 173 GLU B C 1
ATOM 4287 O O . GLU B 1 173 ? 13.148 -21.609 -19.219 1 97.62 173 GLU B O 1
ATOM 4292 N N . ILE B 1 174 ? 13.258 -19.484 -19.75 1 97.06 174 ILE B N 1
ATOM 4293 C CA . ILE B 1 174 ? 11.984 -19.531 -20.453 1 97.06 174 ILE B CA 1
ATOM 4294 C C . ILE B 1 174 ? 12.203 -20.016 -21.891 1 97.06 174 ILE B C 1
ATOM 4296 O O . ILE B 1 174 ? 12.836 -19.344 -22.688 1 97.06 174 ILE B O 1
ATOM 4300 N N . LEU B 1 175 ? 11.641 -21.141 -22.219 1 97.25 175 LEU B N 1
ATOM 4301 C CA . LEU B 1 175 ? 11.844 -21.75 -23.531 1 97.25 175 LEU B CA 1
ATOM 4302 C C . LEU B 1 175 ? 10.781 -21.281 -24.516 1 97.25 175 LEU B C 1
ATOM 4304 O O . LEU B 1 175 ? 11.023 -21.219 -25.719 1 97.25 175 LEU B O 1
ATOM 4308 N N . CYS B 1 176 ? 9.633 -21.047 -24.047 1 96.62 176 CYS B N 1
ATOM 4309 C CA . CYS B 1 176 ? 8.484 -20.609 -24.828 1 96.62 176 CYS B CA 1
ATOM 4310 C C . CYS B 1 176 ? 7.562 -19.719 -24 1 96.62 176 CYS B C 1
ATOM 4312 O O . CYS B 1 176 ? 7.238 -20.047 -22.859 1 96.62 176 CYS B O 1
ATOM 4314 N N . ASP B 1 177 ? 7.195 -18.609 -24.562 1 95.88 177 ASP B N 1
ATOM 4315 C CA . ASP B 1 177 ? 6.332 -17.641 -23.875 1 95.88 177 ASP B CA 1
ATOM 4316 C C . ASP B 1 177 ? 5.191 -17.188 -24.781 1 95.88 177 ASP B C 1
ATOM 4318 O O . ASP B 1 177 ? 5.238 -17.406 -26 1 95.88 177 ASP B O 1
ATOM 4322 N N . THR B 1 178 ? 4.199 -16.688 -24.141 1 95.12 178 THR B N 1
ATOM 4323 C CA . THR B 1 178 ? 3.102 -16.172 -24.953 1 95.12 178 THR B CA 1
ATOM 4324 C C . THR B 1 178 ? 3.449 -14.797 -25.516 1 95.12 178 THR B C 1
ATOM 4326 O O . THR B 1 178 ? 4.102 -13.992 -24.844 1 95.12 178 THR B O 1
ATOM 4329 N N . ILE B 1 179 ? 3.029 -14.508 -26.641 1 93.62 179 ILE B N 1
ATOM 4330 C CA . ILE B 1 179 ? 3.365 -13.242 -27.266 1 93.62 179 ILE B CA 1
ATOM 4331 C C . ILE B 1 179 ? 2.154 -12.312 -27.234 1 93.62 179 ILE B C 1
ATOM 4333 O O . ILE B 1 179 ? 2.258 -11.133 -27.594 1 93.62 179 ILE B O 1
ATOM 4337 N N . ASP B 1 180 ? 1.025 -12.766 -26.891 1 93.38 180 ASP B N 1
ATOM 4338 C CA . ASP B 1 180 ? -0.176 -11.945 -26.766 1 93.38 180 ASP B CA 1
ATOM 4339 C C . ASP B 1 180 ? -0.894 -12.219 -25.438 1 93.38 180 ASP B C 1
ATOM 4341 O O . ASP B 1 180 ? -0.308 -12.07 -24.375 1 93.38 180 ASP B O 1
ATOM 4345 N N . VAL B 1 181 ? -2.164 -12.734 -25.5 1 93.62 181 VAL B N 1
ATOM 4346 C CA . VAL B 1 181 ? -2.883 -12.938 -24.25 1 93.62 181 VAL B CA 1
ATOM 4347 C C . VAL B 1 181 ? -2.539 -14.312 -23.672 1 93.62 181 VAL B C 1
ATOM 4349 O O . VAL B 1 181 ? -2.137 -15.219 -24.406 1 93.62 181 VAL B O 1
ATOM 4352 N N . ALA B 1 182 ? -2.693 -14.422 -22.391 1 94.94 182 ALA B N 1
ATOM 4353 C CA . ALA B 1 182 ? -2.445 -15.695 -21.719 1 94.94 182 ALA B CA 1
ATOM 4354 C C . ALA B 1 182 ? -3.6 -16.672 -21.953 1 94.94 182 ALA B C 1
ATOM 4356 O O . ALA B 1 182 ? -4.711 -16.25 -22.297 1 94.94 182 ALA B O 1
ATOM 4357 N N . CYS B 1 183 ? -3.256 -17.938 -21.766 1 96.06 183 CYS B N 1
ATOM 4358 C CA . CYS B 1 183 ? -4.223 -19 -21.984 1 96.06 183 CYS B CA 1
ATOM 4359 C C . CYS B 1 183 ? -5.449 -18.812 -21.109 1 96.06 183 CYS B C 1
ATOM 4361 O O . CYS B 1 183 ? -6.582 -18.938 -21.578 1 96.06 183 CYS B O 1
ATOM 4363 N N . GLY B 1 184 ? -5.184 -18.547 -19.797 1 94.5 184 GLY B N 1
ATOM 4364 C CA . GLY B 1 184 ? -6.297 -18.359 -18.875 1 94.5 184 GLY B CA 1
ATOM 4365 C C . GLY B 1 184 ? -7.203 -17.219 -19.266 1 94.5 184 GLY B C 1
ATOM 4366 O O . GLY B 1 184 ? -8.43 -17.312 -19.172 1 94.5 184 GLY B O 1
ATOM 4367 N N . ASP B 1 185 ? -6.648 -16.188 -19.688 1 93.12 185 ASP B N 1
ATOM 4368 C CA . ASP B 1 185 ? -7.41 -15.039 -20.172 1 93.12 185 ASP B CA 1
ATOM 4369 C C . ASP B 1 185 ? -8.25 -15.414 -21.391 1 93.12 185 ASP B C 1
ATOM 4371 O O . ASP B 1 185 ? -9.406 -14.992 -21.5 1 93.12 185 ASP B O 1
ATOM 4375 N N . ALA B 1 186 ? -7.703 -16.078 -22.297 1 95.75 186 ALA B N 1
ATOM 4376 C CA . ALA B 1 186 ? -8.414 -16.531 -23.484 1 95.75 186 ALA B CA 1
ATOM 4377 C C . ALA B 1 186 ? -9.609 -17.406 -23.125 1 95.75 186 ALA B C 1
ATOM 4379 O O . ALA B 1 186 ? -10.695 -17.25 -23.672 1 95.75 186 ALA B O 1
ATOM 4380 N N . LEU B 1 187 ? -9.344 -18.328 -22.25 1 96.31 187 LEU B N 1
ATOM 4381 C CA . LEU B 1 187 ? -10.422 -19.203 -21.797 1 96.31 187 LEU B CA 1
ATOM 4382 C C . LEU B 1 187 ? -11.539 -18.391 -21.156 1 96.31 187 LEU B C 1
ATOM 4384 O O . LEU B 1 187 ? -12.719 -18.609 -21.438 1 96.31 187 LEU B O 1
ATOM 4388 N N . ASP B 1 188 ? -11.188 -17.484 -20.297 1 93.31 188 ASP B N 1
ATOM 4389 C CA . ASP B 1 188 ? -12.164 -16.641 -19.609 1 93.31 188 ASP B CA 1
ATOM 4390 C C . ASP B 1 188 ? -12.977 -15.812 -20.594 1 93.31 188 ASP B C 1
ATOM 4392 O O . ASP B 1 188 ? -14.203 -15.727 -20.469 1 93.31 188 ASP B O 1
ATOM 4396 N N . LYS B 1 189 ? -12.32 -15.258 -21.516 1 93.69 189 LYS B N 1
ATOM 4397 C CA . LYS B 1 189 ? -12.984 -14.414 -22.516 1 93.69 189 LYS B CA 1
ATOM 4398 C C . LYS B 1 189 ? -13.914 -15.242 -23.391 1 93.69 189 LYS B C 1
ATOM 4400 O O . LYS B 1 189 ? -15.023 -14.812 -23.719 1 93.69 189 LYS B O 1
ATOM 4405 N N . CYS B 1 190 ? -13.492 -16.344 -23.797 1 96.31 190 CYS B N 1
ATOM 4406 C CA . CYS B 1 190 ? -14.336 -17.234 -24.594 1 96.31 190 CYS B CA 1
ATOM 4407 C C . CYS B 1 190 ? -15.578 -17.641 -23.812 1 96.31 190 CYS B C 1
ATOM 4409 O O . CYS B 1 190 ? -16.688 -17.641 -24.359 1 96.31 190 CYS B O 1
ATOM 4411 N N . ALA B 1 191 ? -15.352 -17.969 -22.547 1 95.69 191 ALA B N 1
ATOM 4412 C CA . ALA B 1 191 ? -16.469 -18.328 -21.688 1 95.69 191 ALA B CA 1
ATOM 4413 C C . ALA B 1 191 ? -17.484 -17.203 -21.594 1 95.69 191 ALA B C 1
ATOM 4415 O O . ALA B 1 191 ? -18.703 -17.438 -21.672 1 95.69 191 ALA B O 1
ATOM 4416 N N . ARG B 1 192 ? -16.984 -16.047 -21.422 1 93.5 192 ARG B N 1
ATOM 4417 C CA . ARG B 1 192 ? -17.844 -14.867 -21.344 1 93.5 192 ARG B CA 1
ATOM 4418 C C . ARG B 1 192 ? -18.625 -14.688 -22.656 1 93.5 192 ARG B C 1
ATOM 4420 O O . ARG B 1 192 ? -19.828 -14.422 -22.625 1 93.5 192 ARG B O 1
ATOM 4427 N N . SER B 1 193 ? -17.969 -14.828 -23.734 1 94.75 193 SER B N 1
ATOM 4428 C CA . SER B 1 193 ? -18.594 -14.688 -25.047 1 94.75 193 SER B CA 1
ATOM 4429 C C . SER B 1 193 ? -19.656 -15.75 -25.281 1 94.75 193 SER B C 1
ATOM 4431 O O . SER B 1 193 ? -20.609 -15.539 -26.031 1 94.75 193 SER B O 1
ATOM 4433 N N . LEU B 1 194 ? -19.531 -16.844 -24.641 1 95.94 194 LEU B N 1
ATOM 4434 C CA . LEU B 1 194 ? -20.484 -17.953 -24.75 1 95.94 194 LEU B CA 1
ATOM 4435 C C . LEU B 1 194 ? -21.672 -17.75 -23.812 1 95.94 194 LEU B C 1
ATOM 4437 O O . LEU B 1 194 ? -22.594 -18.547 -23.797 1 95.94 194 LEU B O 1
ATOM 4441 N N . GLY B 1 195 ? -21.484 -16.672 -22.953 1 92.81 195 GLY B N 1
ATOM 4442 C CA . GLY B 1 195 ? -22.594 -16.312 -22.078 1 92.81 195 GLY B CA 1
ATOM 4443 C C . GLY B 1 195 ? -22.469 -16.891 -20.688 1 92.81 195 GLY B C 1
ATOM 4444 O O . GLY B 1 195 ? -23.438 -16.875 -19.906 1 92.81 195 GLY B O 1
ATOM 4445 N N . LEU B 1 196 ? -21.406 -17.484 -20.375 1 92.75 196 LEU B N 1
ATOM 4446 C CA . LEU B 1 196 ? -21.203 -18.047 -19.047 1 92.75 196 LEU B CA 1
ATOM 4447 C C . LEU B 1 196 ? -20.875 -16.953 -18.047 1 92.75 196 LEU B C 1
ATOM 4449 O O . LEU B 1 196 ? -20.422 -15.867 -18.422 1 92.75 196 LEU B O 1
ATOM 4453 N N . ARG B 1 197 ? -21.219 -17.125 -16.781 1 84.38 197 ARG B N 1
ATOM 4454 C CA . ARG B 1 197 ? -21 -16.156 -15.719 1 84.38 197 ARG B CA 1
ATOM 4455 C C . ARG B 1 197 ? -20.297 -16.797 -14.531 1 84.38 197 ARG B C 1
ATOM 4457 O O . ARG B 1 197 ? -20.391 -18 -14.32 1 84.38 197 ARG B O 1
ATOM 4464 N N . GLY B 1 198 ? -19.5 -15.961 -13.797 1 83.31 198 GLY B N 1
ATOM 4465 C CA . GLY B 1 198 ? -18.797 -16.422 -12.617 1 83.31 198 GLY B CA 1
ATOM 4466 C C . GLY B 1 198 ? -17.5 -15.664 -12.352 1 83.31 198 GLY B C 1
ATOM 4467 O O . GLY B 1 198 ? -17.141 -14.773 -13.125 1 83.31 198 GLY B O 1
ATOM 4468 N N . ASN B 1 199 ? -16.875 -16 -11.164 1 78.81 199 ASN B N 1
ATOM 4469 C CA . ASN B 1 199 ? -15.617 -15.352 -10.789 1 78.81 199 ASN B CA 1
ATOM 4470 C C . ASN B 1 199 ? -14.445 -15.883 -11.609 1 78.81 199 ASN B C 1
ATOM 4472 O O . ASN B 1 199 ? -13.578 -15.117 -12.039 1 78.81 199 ASN B O 1
ATOM 4476 N N . ASN B 1 200 ? -14.43 -17.188 -11.758 1 84.69 200 ASN B N 1
ATOM 4477 C CA . ASN B 1 200 ? -13.43 -17.891 -12.562 1 84.69 200 ASN B CA 1
ATOM 4478 C C . ASN B 1 200 ? -14.062 -18.562 -13.781 1 84.69 200 ASN B C 1
ATOM 4480 O O . ASN B 1 200 ? -14.469 -19.719 -13.719 1 84.69 200 ASN B O 1
ATOM 4484 N N . LEU B 1 201 ? -13.961 -17.859 -14.844 1 88.19 201 LEU B N 1
ATOM 4485 C CA . LEU B 1 201 ? -14.719 -18.266 -16.031 1 88.19 201 LEU B CA 1
ATOM 4486 C C . LEU B 1 201 ? -14.047 -19.453 -16.719 1 88.19 201 LEU B C 1
ATOM 4488 O O . LEU B 1 201 ? -14.711 -20.234 -17.391 1 88.19 201 LEU B O 1
ATOM 4492 N N . GLY B 1 202 ? -12.766 -19.594 -16.531 1 90.88 202 GLY B N 1
ATOM 4493 C CA . GLY B 1 202 ? -12.109 -20.797 -17.016 1 90.88 202 GLY B CA 1
ATOM 4494 C C . GLY B 1 202 ? -12.656 -22.078 -16.422 1 90.88 202 GLY B C 1
ATOM 4495 O O . GLY B 1 202 ? -12.898 -23.047 -17.125 1 90.88 202 GLY B O 1
ATOM 4496 N N . LYS B 1 203 ? -12.844 -21.969 -15.172 1 90.81 203 LYS B N 1
ATOM 4497 C CA . LYS B 1 203 ? -13.422 -23.109 -14.469 1 90.81 203 LYS B CA 1
ATOM 4498 C C . LYS B 1 203 ? -14.867 -23.344 -14.883 1 90.81 203 LYS B C 1
ATOM 4500 O O . LYS B 1 203 ? -15.312 -24.484 -15.016 1 90.81 203 LYS B O 1
ATOM 4505 N N . GLU B 1 204 ? -15.609 -22.297 -15.055 1 93.06 204 GLU B N 1
ATOM 4506 C CA . GLU B 1 204 ? -17 -22.391 -15.5 1 93.06 204 GLU B CA 1
ATOM 4507 C C . GLU B 1 204 ? -17.094 -23.047 -16.875 1 93.06 204 GLU B C 1
ATOM 4509 O O . GLU B 1 204 ? -18.016 -23.812 -17.141 1 93.06 204 GLU B O 1
ATOM 4514 N N . LEU B 1 205 ? -16.203 -22.672 -17.703 1 96.12 205 LEU B N 1
ATOM 4515 C CA . LEU B 1 205 ? -16.172 -23.266 -19.047 1 96.12 205 LEU B CA 1
ATOM 4516 C C . LEU B 1 205 ? -15.93 -24.781 -18.953 1 96.12 205 LEU B C 1
ATOM 4518 O O . LEU B 1 205 ? -16.609 -25.562 -19.625 1 96.12 205 LEU B O 1
ATOM 4522 N N . GLU B 1 206 ? -14.969 -25.156 -18.156 1 95.62 206 GLU B N 1
ATOM 4523 C CA . GLU B 1 206 ? -14.688 -26.578 -17.969 1 95.62 206 GLU B CA 1
ATOM 4524 C C . GLU B 1 206 ? -15.922 -27.312 -17.469 1 95.62 206 GLU B C 1
ATOM 4526 O O . GLU B 1 206 ? -16.25 -28.391 -17.969 1 95.62 206 GLU B O 1
ATOM 4531 N N . THR B 1 207 ? -16.531 -26.734 -16.516 1 95.62 207 THR B N 1
ATOM 4532 C CA . THR B 1 207 ? -17.719 -27.344 -15.938 1 95.62 207 THR B CA 1
ATOM 4533 C C . THR B 1 207 ? -18.812 -27.484 -17 1 95.62 207 THR B C 1
ATOM 4535 O O . THR B 1 207 ? -19.469 -28.516 -17.078 1 95.62 207 THR B O 1
ATOM 4538 N N . TYR B 1 208 ? -19 -26.469 -17.75 1 96.5 208 TYR B N 1
ATOM 4539 C CA . TYR B 1 208 ? -19.984 -26.469 -18.812 1 96.5 208 TYR B CA 1
ATOM 4540 C C . TYR B 1 208 ? -19.672 -27.562 -19.828 1 96.5 208 TYR B C 1
ATOM 4542 O O . TYR B 1 208 ? -20.562 -28.328 -20.219 1 96.5 208 TYR B O 1
ATOM 4550 N N . VAL B 1 209 ? -18.469 -27.656 -20.266 1 97.12 209 VAL B N 1
ATOM 4551 C CA . VAL B 1 209 ? -18.047 -28.656 -21.234 1 97.12 209 VAL B CA 1
ATOM 4552 C C . VAL B 1 209 ? -18.297 -30.047 -20.672 1 97.12 209 VAL B C 1
ATOM 4554 O O . VAL B 1 209 ? -18.828 -30.922 -21.359 1 97.12 209 VAL B O 1
ATOM 4557 N N . GLN B 1 210 ? -17.969 -30.219 -19.438 1 95.81 210 GLN B N 1
ATOM 4558 C CA . GLN B 1 210 ? -18.125 -31.531 -18.812 1 95.81 210 GLN B CA 1
ATOM 4559 C C . GLN B 1 210 ? -19.594 -31.906 -18.672 1 95.81 210 GLN B C 1
ATOM 4561 O O . GLN B 1 210 ? -19.969 -33.062 -18.828 1 95.81 210 GLN B O 1
ATOM 4566 N N . SER B 1 211 ? -20.422 -30.922 -18.422 1 96.25 211 SER B N 1
ATOM 4567 C CA . SER B 1 211 ? -21.844 -31.172 -18.188 1 96.25 211 SER B CA 1
ATOM 4568 C C . SER B 1 211 ? -22.594 -31.391 -19.5 1 96.25 211 SER B C 1
ATOM 4570 O O . SER B 1 211 ? -23.734 -31.875 -19.5 1 96.25 211 SER B O 1
ATOM 4572 N N . THR B 1 212 ? -21.969 -31.141 -20.625 1 96.88 212 THR B N 1
ATOM 4573 C CA . THR B 1 212 ? -22.672 -31.219 -21.906 1 96.88 212 THR B CA 1
ATOM 4574 C C . THR B 1 212 ? -21.984 -32.219 -22.828 1 96.88 212 THR B C 1
ATOM 4576 O O . THR B 1 212 ? -21.922 -31.984 -24.047 1 96.88 212 THR B O 1
ATOM 4579 N N . GLN B 1 213 ? -21.438 -33.219 -22.297 1 95.12 213 GLN B N 1
ATOM 4580 C CA . GLN B 1 213 ? -20.625 -34.188 -23.062 1 95.12 213 GLN B CA 1
ATOM 4581 C C . GLN B 1 213 ? -21.422 -34.781 -24.219 1 95.12 213 GLN B C 1
ATOM 4583 O O . GLN B 1 213 ? -20.875 -34.969 -25.297 1 95.12 213 GLN B O 1
ATOM 4588 N N . ASP B 1 214 ? -22.656 -34.938 -24.078 1 95.5 214 ASP B N 1
ATOM 4589 C CA . ASP B 1 214 ? -23.516 -35.562 -25.078 1 95.5 214 ASP B CA 1
ATOM 4590 C C . ASP B 1 214 ? -23.719 -34.625 -26.281 1 95.5 214 ASP B C 1
ATOM 4592 O O . ASP B 1 214 ? -24.172 -35.094 -27.344 1 95.5 214 ASP B O 1
ATOM 4596 N N . HIS B 1 215 ? -23.297 -33.438 -26.188 1 95.5 215 HIS B N 1
ATOM 4597 C CA . HIS B 1 215 ? -23.609 -32.438 -27.234 1 95.5 215 HIS B CA 1
ATOM 4598 C C . HIS B 1 215 ? -22.344 -31.906 -27.875 1 95.5 215 HIS B C 1
ATOM 4600 O O . HIS B 1 215 ? -22.406 -30.984 -28.688 1 95.5 215 HIS B O 1
ATOM 4606 N N . TRP B 1 216 ? -21.188 -32.5 -27.562 1 95.19 216 TRP B N 1
ATOM 4607 C CA . TRP B 1 216 ? -19.906 -32 -28.047 1 95.19 216 TRP B CA 1
ATOM 4608 C C . TRP B 1 216 ? -19.859 -32 -29.562 1 95.19 216 TRP B C 1
ATOM 4610 O O . TRP B 1 216 ? -19.172 -31.172 -30.172 1 95.19 216 TRP B O 1
ATOM 4620 N N . PHE B 1 217 ? -20.609 -32.875 -30.156 1 93.12 217 PHE B N 1
ATOM 4621 C CA . PHE B 1 217 ? -20.422 -33.125 -31.578 1 93.12 217 PHE B CA 1
ATOM 4622 C C . PHE B 1 217 ? -21.719 -32.844 -32.344 1 93.12 217 PHE B C 1
ATOM 4624 O O . PHE B 1 217 ? -21.875 -33.312 -33.469 1 93.12 217 PHE B O 1
ATOM 4631 N N . ASN B 1 218 ? -22.609 -32.188 -31.719 1 92.44 218 ASN B N 1
ATOM 4632 C CA . ASN B 1 218 ? -23.828 -31.797 -32.406 1 92.44 218 ASN B CA 1
ATOM 4633 C C . ASN B 1 218 ? -23.547 -30.906 -33.625 1 92.44 218 ASN B C 1
ATOM 4635 O O . ASN B 1 218 ? -24.297 -30.906 -34.594 1 92.44 218 ASN B O 1
ATOM 4639 N N . HIS B 1 219 ? -22.594 -30.141 -33.531 1 93.31 219 HIS B N 1
ATOM 4640 C CA . HIS B 1 219 ? -22.141 -29.25 -34.594 1 93.31 219 HIS B CA 1
ATOM 4641 C C . HIS B 1 219 ? -20.609 -29.203 -34.656 1 93.31 219 HIS B C 1
ATOM 4643 O O . HIS B 1 219 ? -19.953 -29.188 -33.625 1 93.31 219 HIS B O 1
ATOM 4649 N N . THR B 1 220 ? -20.141 -29.203 -35.875 1 94 220 THR B N 1
ATOM 4650 C CA . THR B 1 220 ? -18.688 -29.156 -36.062 1 94 220 THR B CA 1
ATOM 4651 C C . THR B 1 220 ? -18.25 -27.828 -36.656 1 94 220 THR B C 1
ATOM 4653 O O . THR B 1 220 ? -18.766 -27.391 -37.656 1 94 220 THR B O 1
ATOM 4656 N N . PHE B 1 221 ? -17.344 -27.281 -35.906 1 93.62 221 PHE B N 1
ATOM 4657 C CA . PHE B 1 221 ? -16.734 -26.047 -36.406 1 93.62 221 PHE B CA 1
ATOM 4658 C C . PHE B 1 221 ? -15.383 -26.328 -37.031 1 93.62 221 PHE B C 1
ATOM 4660 O O . PHE B 1 221 ? -14.406 -26.641 -36.344 1 93.62 221 PHE B O 1
ATOM 4667 N N . ASN B 1 222 ? -15.219 -26.172 -38.344 1 87.44 222 ASN B N 1
ATOM 4668 C CA . ASN B 1 222 ? -14.055 -26.625 -39.094 1 87.44 222 ASN B CA 1
ATOM 4669 C C . ASN B 1 222 ? -12.984 -25.547 -39.188 1 87.44 222 ASN B C 1
ATOM 4671 O O . ASN B 1 222 ? -11.875 -25.797 -39.656 1 87.44 222 ASN B O 1
ATOM 4675 N N . ASP B 1 223 ? -13.188 -24.406 -38.594 1 91.56 223 ASP B N 1
ATOM 4676 C CA . ASP B 1 223 ? -12.258 -23.297 -38.781 1 91.56 223 ASP B CA 1
ATOM 4677 C C . ASP B 1 223 ? -11.828 -22.734 -37.406 1 91.56 223 ASP B C 1
ATOM 4679 O O . ASP B 1 223 ? -11.719 -21.516 -37.25 1 91.56 223 ASP B O 1
ATOM 4683 N N . ILE B 1 224 ? -11.758 -23.688 -36.469 1 92.81 224 ILE B N 1
ATOM 4684 C CA . ILE B 1 224 ? -11.211 -23.219 -35.188 1 92.81 224 ILE B CA 1
ATOM 4685 C C . ILE B 1 224 ? -9.797 -22.703 -35.406 1 92.81 224 ILE B C 1
ATOM 4687 O O . ILE B 1 224 ? -8.984 -23.328 -36.094 1 92.81 224 ILE B O 1
ATOM 4691 N N . PRO B 1 225 ? -9.492 -21.594 -34.812 1 91.88 225 PRO B N 1
ATOM 4692 C CA . PRO B 1 225 ? -8.195 -20.969 -35.031 1 91.88 225 PRO B CA 1
ATOM 4693 C C . PRO B 1 225 ? -7.023 -21.875 -34.656 1 91.88 225 PRO B C 1
ATOM 4695 O O . PRO B 1 225 ? -7.102 -22.625 -33.688 1 91.88 225 PRO B O 1
ATOM 4698 N N . LYS B 1 226 ? -6.008 -21.828 -35.469 1 89.56 226 LYS B N 1
ATOM 4699 C CA . LYS B 1 226 ? -4.703 -22.422 -35.188 1 89.56 226 LYS B CA 1
ATOM 4700 C C . LYS B 1 226 ? -3.605 -21.359 -35.188 1 89.56 226 LYS B C 1
ATOM 4702 O O . LYS B 1 226 ? -2.906 -21.188 -36.188 1 89.56 226 LYS B O 1
ATOM 4707 N N . PRO B 1 227 ? -3.492 -20.734 -34.062 1 85.19 227 PRO B N 1
ATOM 4708 C CA . PRO B 1 227 ? -2.557 -19.594 -34 1 85.19 227 PRO B CA 1
ATOM 4709 C C . PRO B 1 227 ? -1.137 -20 -34.406 1 85.19 227 PRO B C 1
ATOM 4711 O O . PRO B 1 227 ? -0.674 -21.094 -34.062 1 85.19 227 PRO B O 1
ATOM 4714 N N . LEU B 1 228 ? -0.4 -19.078 -35.219 1 77 228 LEU B N 1
ATOM 4715 C CA . LEU B 1 228 ? 0.999 -19.141 -35.625 1 77 228 LEU B CA 1
ATOM 4716 C C . LEU B 1 228 ? 1.203 -20.203 -36.719 1 77 228 LEU B C 1
ATOM 4718 O O . LEU B 1 228 ? 2.328 -20.641 -36.938 1 77 228 LEU B O 1
ATOM 4722 N N . TYR B 1 229 ? 0.129 -20.703 -37.312 1 70.31 229 TYR B N 1
ATOM 4723 C CA . TYR B 1 229 ? 0.258 -21.719 -38.344 1 70.31 229 TYR B CA 1
ATOM 4724 C C . TYR B 1 229 ? 0.185 -21.094 -39.75 1 70.31 229 TYR B C 1
ATOM 4726 O O . TYR B 1 229 ? 0.445 -21.75 -40.75 1 70.31 229 TYR B O 1
ATOM 4734 N N . ASN B 1 230 ? -0.226 -19.812 -39.906 1 53.91 230 ASN B N 1
ATOM 4735 C CA . ASN B 1 230 ? -0.557 -19.266 -41.219 1 53.91 230 ASN B CA 1
ATOM 4736 C C . ASN B 1 230 ? 0.696 -19.016 -42.031 1 53.91 230 ASN B C 1
ATOM 4738 O O . ASN B 1 230 ? 0.608 -18.75 -43.25 1 53.91 230 ASN B O 1
ATOM 4742 N N . LYS B 1 231 ? 1.8 -18.422 -41.531 1 53.97 231 LYS B N 1
ATOM 4743 C CA . LYS B 1 231 ? 2.914 -18.078 -42.406 1 53.97 231 LYS B CA 1
ATOM 4744 C C . LYS B 1 231 ? 4.125 -18.969 -42.125 1 53.97 231 LYS B C 1
ATOM 4746 O O . LYS B 1 231 ? 4.375 -19.328 -40.969 1 53.97 231 LYS B O 1
ATOM 4751 N N . ARG B 1 232 ? 4.758 -19.641 -43.219 1 52.25 232 ARG B N 1
ATOM 4752 C CA . ARG B 1 232 ? 5.898 -20.547 -43.188 1 52.25 232 ARG B CA 1
ATOM 4753 C C . ARG B 1 232 ? 6.867 -20.188 -42.062 1 52.25 232 ARG B C 1
ATOM 4755 O O . ARG B 1 232 ? 7.328 -21.062 -41.312 1 52.25 232 ARG B O 1
ATOM 4762 N N . GLY B 1 233 ? 7.23 -19 -41.812 1 55.59 233 GLY B N 1
ATOM 4763 C CA . GLY B 1 233 ? 8.219 -18.562 -40.844 1 55.59 233 GLY B CA 1
ATOM 4764 C C . GLY B 1 233 ? 7.668 -18.484 -39.438 1 55.59 233 GLY B C 1
ATOM 4765 O O . GLY B 1 233 ? 8.414 -18.656 -38.469 1 55.59 233 GLY B O 1
ATOM 4766 N N . ARG B 1 234 ? 6.5 -18.594 -39.188 1 59.75 234 ARG B N 1
ATOM 4767 C CA . ARG B 1 234 ? 5.902 -18.359 -37.875 1 59.75 234 ARG B CA 1
ATOM 4768 C C . ARG B 1 234 ? 5.586 -19.688 -37.188 1 59.75 234 ARG B C 1
ATOM 4770 O O . ARG B 1 234 ? 5.555 -19.766 -35.969 1 59.75 234 ARG B O 1
ATOM 4777 N N . VAL B 1 235 ? 5.449 -20.734 -38.094 1 61.59 235 VAL B N 1
ATOM 4778 C CA . VAL B 1 235 ? 5.117 -22.047 -37.531 1 61.59 235 VAL B CA 1
ATOM 4779 C C . VAL B 1 235 ? 6.262 -22.547 -36.656 1 61.59 235 VAL B C 1
ATOM 4781 O O . VAL B 1 235 ? 6.035 -23.25 -35.688 1 61.59 235 VAL B O 1
ATOM 4784 N N . ASP B 1 236 ? 7.387 -22.047 -36.906 1 74 236 ASP B N 1
ATOM 4785 C CA . ASP B 1 236 ? 8.57 -22.516 -36.219 1 74 236 ASP B CA 1
ATOM 4786 C C . ASP B 1 236 ? 8.914 -21.609 -35.031 1 74 236 ASP B C 1
ATOM 4788 O O . ASP B 1 236 ? 9.906 -21.844 -34.344 1 74 236 ASP B O 1
ATOM 4792 N N . GLN B 1 237 ? 8 -20.75 -34.844 1 84.88 237 GLN B N 1
ATOM 4793 C CA . GLN B 1 237 ? 8.25 -19.844 -33.719 1 84.88 237 GLN B CA 1
ATOM 4794 C C . GLN B 1 237 ? 7.922 -20.5 -32.375 1 84.88 237 GLN B C 1
ATOM 4796 O O . GLN B 1 237 ? 6.867 -21.125 -32.219 1 84.88 237 GLN B O 1
ATOM 4801 N N . LEU B 1 238 ? 8.82 -20.438 -31.5 1 92.81 238 LEU B N 1
ATOM 4802 C CA . LEU B 1 238 ? 8.625 -20.969 -30.156 1 92.81 238 LEU B CA 1
ATOM 4803 C C . LEU B 1 238 ? 7.867 -19.984 -29.281 1 92.81 238 LEU B C 1
ATOM 4805 O O . LEU B 1 238 ? 8.453 -19.344 -28.391 1 92.81 238 LEU B O 1
ATOM 4809 N N . ALA B 1 239 ? 6.543 -19.906 -29.578 1 95.5 239 ALA B N 1
ATOM 4810 C CA . ALA B 1 239 ? 5.691 -18.969 -28.859 1 95.5 239 ALA B CA 1
ATOM 4811 C C . ALA B 1 239 ? 4.254 -19.469 -28.781 1 95.5 239 ALA B C 1
ATOM 4813 O O . ALA B 1 239 ? 3.803 -20.219 -29.641 1 95.5 239 ALA B O 1
ATOM 4814 N N . PHE B 1 240 ? 3.611 -19.094 -27.719 1 96.31 240 PHE B N 1
ATOM 4815 C CA . PHE B 1 240 ? 2.17 -19.281 -27.609 1 96.31 240 PHE B CA 1
ATOM 4816 C C . PHE B 1 240 ? 1.421 -18.047 -28.094 1 96.31 240 PHE B C 1
ATOM 4818 O O . PHE B 1 240 ? 1.948 -16.938 -28.031 1 96.31 240 PHE B O 1
ATOM 4825 N N . ALA B 1 241 ? 0.276 -18.203 -28.594 1 95.88 241 ALA B N 1
ATOM 4826 C CA . ALA B 1 241 ? -0.64 -17.125 -28.953 1 95.88 241 ALA B CA 1
ATOM 4827 C C . ALA B 1 241 ? -2.094 -17.578 -28.828 1 95.88 241 ALA B C 1
ATOM 4829 O O . ALA B 1 241 ? -2.463 -18.641 -29.312 1 95.88 241 ALA B O 1
ATOM 4830 N N . PHE B 1 242 ? -2.896 -16.781 -28.141 1 96.69 242 PHE B N 1
ATOM 4831 C CA . PHE B 1 242 ? -4.258 -17.234 -27.891 1 96.69 242 PHE B CA 1
ATOM 4832 C C . PHE B 1 242 ? -5.27 -16.156 -28.266 1 96.69 242 PHE B C 1
ATOM 4834 O O . PHE B 1 242 ? -6.477 -16.359 -28.109 1 96.69 242 PHE B O 1
ATOM 4841 N N . GLY B 1 243 ? -4.867 -15.047 -28.734 1 95.44 243 GLY B N 1
ATOM 4842 C CA . GLY B 1 243 ? -5.703 -13.883 -28.984 1 95.44 243 GLY B CA 1
ATOM 4843 C C . GLY B 1 243 ? -6.785 -14.141 -30.031 1 95.44 243 GLY B C 1
ATOM 4844 O O . GLY B 1 243 ? -7.809 -13.453 -30.047 1 95.44 243 GLY B O 1
ATOM 4845 N N . ALA B 1 244 ? -6.633 -15.094 -30.875 1 94.94 244 ALA B N 1
ATOM 4846 C CA . ALA B 1 244 ? -7.531 -15.328 -32 1 94.94 244 ALA B CA 1
ATOM 4847 C C . ALA B 1 244 ? -8.805 -16.031 -31.547 1 94.94 244 ALA B C 1
ATOM 4849 O O . ALA B 1 244 ? -9.828 -15.984 -32.25 1 94.94 244 ALA B O 1
ATOM 4850 N N . PHE B 1 245 ? -8.859 -16.656 -30.453 1 97 245 PHE B N 1
ATOM 4851 C CA . PHE B 1 245 ? -9.938 -17.562 -30.062 1 97 245 PHE B CA 1
ATOM 4852 C C . PHE B 1 245 ? -11.188 -16.781 -29.688 1 97 245 PHE B C 1
ATOM 4854 O O . PHE B 1 245 ? -12.297 -17.141 -30.078 1 97 245 PHE B O 1
ATOM 4861 N N . GLN B 1 246 ? -10.992 -15.695 -28.891 1 95.94 246 GLN B N 1
ATOM 4862 C CA . GLN B 1 246 ? -12.164 -14.922 -28.469 1 95.94 246 GLN B CA 1
ATOM 4863 C C . GLN B 1 246 ? -12.906 -14.359 -29.688 1 95.94 246 GLN B C 1
ATOM 4865 O O . GLN B 1 246 ? -14.133 -14.422 -29.75 1 95.94 246 GLN B O 1
ATOM 4870 N N . GLY B 1 247 ? -12.141 -13.703 -30.562 1 96 247 GLY B N 1
ATOM 4871 C CA . GLY B 1 247 ? -12.75 -13.172 -31.766 1 96 247 GLY B CA 1
ATOM 4872 C C . GLY B 1 247 ? -13.531 -14.211 -32.562 1 96 247 GLY B C 1
ATOM 4873 O O . GLY B 1 247 ? -14.609 -13.922 -33.094 1 96 247 GLY B O 1
ATOM 4874 N N . TYR B 1 248 ? -13.039 -15.344 -32.656 1 96.44 248 TYR B N 1
ATOM 4875 C CA . TYR B 1 248 ? -13.703 -16.438 -33.375 1 96.44 248 TYR B CA 1
ATOM 4876 C C . TYR B 1 248 ? -15.031 -16.781 -32.688 1 96.44 248 TYR B C 1
ATOM 4878 O O . TYR B 1 248 ? -16.047 -16.938 -33.375 1 96.44 248 TYR B O 1
ATOM 4886 N N . VAL B 1 249 ? -15.039 -16.938 -31.359 1 97.31 249 VAL B N 1
ATOM 4887 C CA . VAL B 1 249 ? -16.25 -17.266 -30.625 1 97.31 249 VAL B CA 1
ATOM 4888 C C . VAL B 1 249 ? -17.297 -16.172 -30.812 1 97.31 249 VAL B C 1
ATOM 4890 O O . VAL B 1 249 ? -18.469 -16.453 -31.062 1 97.31 249 VAL B O 1
ATOM 4893 N N . ASN B 1 250 ? -16.828 -14.938 -30.75 1 97 250 ASN B N 1
ATOM 4894 C CA . ASN B 1 250 ? -17.734 -13.812 -30.953 1 97 250 ASN B CA 1
ATOM 4895 C C . ASN B 1 250 ? -18.406 -13.883 -32.312 1 97 250 ASN B C 1
ATOM 4897 O O . ASN B 1 250 ? -19.609 -13.664 -32.438 1 97 250 ASN B O 1
ATOM 4901 N N . LYS B 1 251 ? -17.656 -14.125 -33.25 1 96.56 251 LYS B N 1
ATOM 4902 C CA . LYS B 1 251 ? -18.172 -14.211 -34.625 1 96.56 251 LYS B CA 1
ATOM 4903 C C . LYS B 1 251 ? -19.172 -15.344 -34.781 1 96.56 251 LYS B C 1
ATOM 4905 O O . LYS B 1 251 ? -20.219 -15.18 -35.406 1 96.56 251 LYS B O 1
ATOM 4910 N N . GLN B 1 252 ? -18.875 -16.469 -34.219 1 95.88 252 GLN B N 1
ATOM 4911 C CA . GLN B 1 252 ? -19.766 -17.625 -34.312 1 95.88 252 GLN B CA 1
ATOM 4912 C C . GLN B 1 252 ? -21.094 -17.375 -33.594 1 95.88 252 GLN B C 1
ATOM 4914 O O . GLN B 1 252 ? -22.156 -17.641 -34.156 1 95.88 252 GLN B O 1
ATOM 4919 N N . VAL B 1 253 ? -21.016 -16.844 -32.438 1 95.75 253 VAL B N 1
ATOM 4920 C CA . VAL B 1 253 ? -22.219 -16.625 -31.625 1 95.75 253 VAL B CA 1
ATOM 4921 C C . VAL B 1 253 ? -23.078 -15.531 -32.25 1 95.75 253 VAL B C 1
ATOM 4923 O O . VAL B 1 253 ? -24.312 -15.57 -32.156 1 95.75 253 VAL B O 1
ATOM 4926 N N . ALA B 1 254 ? -22.453 -14.625 -32.875 1 95.19 254 ALA B N 1
ATOM 4927 C CA . ALA B 1 254 ? -23.172 -13.516 -33.5 1 95.19 254 ALA B CA 1
ATOM 4928 C C . ALA B 1 254 ? -23.781 -13.93 -34.844 1 95.19 254 ALA B C 1
ATOM 4930 O O . ALA B 1 254 ? -24.641 -13.234 -35.375 1 95.19 254 ALA B O 1
ATOM 4931 N N . SER B 1 255 ? -23.375 -15.031 -35.344 1 94.31 255 SER B N 1
ATOM 4932 C CA . SER B 1 255 ? -23.859 -15.492 -36.625 1 94.31 255 SER B CA 1
ATOM 4933 C C . SER B 1 255 ? -25.344 -15.828 -36.562 1 94.31 255 SER B C 1
ATOM 4935 O O . SER B 1 255 ? -25.812 -16.438 -35.625 1 94.31 255 SER B O 1
ATOM 4937 N N . PRO B 1 256 ? -26.078 -15.5 -37.656 1 93.5 256 PRO B N 1
ATOM 4938 C CA . PRO B 1 256 ? -27.5 -15.844 -37.688 1 93.5 256 PRO B CA 1
ATOM 4939 C C . PRO B 1 256 ? -27.75 -17.344 -37.719 1 93.5 256 PRO B C 1
ATOM 4941 O O . PRO B 1 256 ? -28.844 -17.812 -37.375 1 93.5 256 PRO B O 1
ATOM 4944 N N . GLN B 1 257 ? -26.828 -18.047 -38.156 1 92.5 257 GLN B N 1
ATOM 4945 C CA . GLN B 1 257 ? -26.953 -19.484 -38.25 1 92.5 257 GLN B CA 1
ATOM 4946 C C . GLN B 1 257 ? -26.688 -20.156 -36.906 1 92.5 257 GLN B C 1
ATOM 4948 O O . GLN B 1 257 ? -26.953 -21.359 -36.75 1 92.5 257 GLN B O 1
ATOM 4953 N N . PHE B 1 258 ? -26.188 -19.406 -35.938 1 93.69 258 PHE B N 1
ATOM 4954 C CA . PHE B 1 258 ? -25.859 -19.969 -34.656 1 93.69 258 PHE B CA 1
ATOM 4955 C C . PHE B 1 258 ? -27.125 -20.312 -33.875 1 93.69 258 PHE B C 1
ATOM 4957 O O . PHE B 1 258 ? -28.031 -19.484 -33.75 1 93.69 258 PHE B O 1
ATOM 4964 N N . GLN B 1 259 ? -27.234 -21.516 -33.406 1 93.56 259 GLN B N 1
ATOM 4965 C CA . GLN B 1 259 ? -28.328 -21.969 -32.562 1 93.56 259 GLN B CA 1
ATOM 4966 C C . GLN B 1 259 ? -27.828 -22.297 -31.156 1 93.56 259 GLN B C 1
ATOM 4968 O O . GLN B 1 259 ? -26.672 -22.703 -30.984 1 93.56 259 GLN B O 1
ATOM 4973 N N . ASP B 1 260 ? -28.672 -22.25 -30.234 1 92.81 260 ASP B N 1
ATOM 4974 C CA . ASP B 1 260 ? -28.312 -22.516 -28.859 1 92.81 260 ASP B CA 1
ATOM 4975 C C . ASP B 1 260 ? -27.812 -23.953 -28.688 1 92.81 260 ASP B C 1
ATOM 4977 O O . ASP B 1 260 ? -26.953 -24.219 -27.844 1 92.81 260 ASP B O 1
ATOM 4981 N N . SER B 1 261 ? -28.312 -24.719 -29.516 1 93.38 261 SER B N 1
ATOM 4982 C CA . SER B 1 261 ? -27.922 -26.125 -29.453 1 93.38 261 SER B CA 1
ATOM 4983 C C . SER B 1 261 ? -26.469 -26.312 -29.906 1 93.38 261 SER B C 1
ATOM 4985 O O . SER B 1 261 ? -25.875 -27.359 -29.641 1 93.38 261 SER B O 1
ATOM 4987 N N . HIS B 1 262 ? -25.891 -25.281 -30.516 1 95.5 262 HIS B N 1
ATOM 4988 C CA . HIS B 1 262 ? -24.516 -25.344 -30.984 1 95.5 262 HIS B CA 1
ATOM 4989 C C . HIS B 1 262 ? -23.547 -24.984 -29.875 1 95.5 262 HIS B C 1
ATOM 4991 O O . HIS B 1 262 ? -22.344 -25.266 -29.969 1 95.5 262 HIS B O 1
ATOM 4997 N N . ARG B 1 263 ? -24.016 -24.422 -28.828 1 96.5 263 ARG B N 1
ATOM 4998 C CA . ARG B 1 263 ? -23.188 -23.797 -27.797 1 96.5 263 ARG B CA 1
ATOM 4999 C C . ARG B 1 263 ? -22.297 -24.828 -27.109 1 96.5 263 ARG B C 1
ATOM 5001 O O . ARG B 1 263 ? -21.094 -24.594 -26.938 1 96.5 263 ARG B O 1
ATOM 5008 N N . PRO B 1 264 ? -22.828 -26 -26.766 1 97.31 264 PRO B N 1
ATOM 5009 C CA . PRO B 1 264 ? -21.969 -27 -26.141 1 97.31 264 PRO B CA 1
ATOM 5010 C C . PRO B 1 264 ? -20.844 -27.469 -27.078 1 97.31 264 PRO B C 1
ATOM 5012 O O . PRO B 1 264 ? -19.703 -27.672 -26.641 1 97.31 264 PRO B O 1
ATOM 5015 N N . SER B 1 265 ? -21.125 -27.594 -28.344 1 97.69 265 SER B N 1
ATOM 5016 C CA . SER B 1 265 ? -20.125 -28 -29.328 1 97.69 265 SER B CA 1
ATOM 5017 C C . SER B 1 265 ? -19.031 -26.938 -29.453 1 97.69 265 SER B C 1
ATOM 5019 O O . SER B 1 265 ? -17.844 -27.266 -29.516 1 97.69 265 SER B O 1
ATOM 5021 N N . LEU B 1 266 ? -19.484 -25.75 -29.5 1 97.44 266 LEU B N 1
ATOM 5022 C CA . LEU B 1 266 ? -18.531 -24.656 -29.625 1 97.44 266 LEU B CA 1
ATOM 5023 C C . LEU B 1 266 ? -17.625 -24.562 -28.406 1 97.44 266 LEU B C 1
ATOM 5025 O O . LEU B 1 266 ? -16.422 -24.406 -28.531 1 97.44 266 LEU B O 1
ATOM 5029 N N . ALA B 1 267 ? -18.219 -24.703 -27.25 1 97.88 267 ALA B N 1
ATOM 5030 C CA . ALA B 1 267 ? -17.484 -24.641 -26 1 97.88 267 ALA B CA 1
ATOM 5031 C C . ALA B 1 267 ? -16.406 -25.734 -25.953 1 97.88 267 ALA B C 1
ATOM 5033 O O . ALA B 1 267 ? -15.258 -25.469 -25.625 1 97.88 267 ALA B O 1
ATOM 5034 N N . TYR B 1 268 ? -16.781 -26.906 -26.312 1 97.75 268 TYR B N 1
ATOM 5035 C CA . TYR B 1 268 ? -15.875 -28.047 -26.297 1 97.75 268 TYR B CA 1
ATOM 5036 C C . TYR B 1 268 ? -14.75 -27.859 -27.312 1 97.75 268 TYR B C 1
ATOM 5038 O O . TYR B 1 268 ? -13.578 -28.047 -26.984 1 97.75 268 TYR B O 1
ATOM 5046 N N . GLN B 1 269 ? -15.055 -27.5 -28.469 1 97.44 269 GLN B N 1
ATOM 5047 C CA . GLN B 1 269 ? -14.086 -27.422 -29.547 1 97.44 269 GLN B CA 1
ATOM 5048 C C . GLN B 1 269 ? -13.125 -26.25 -29.344 1 97.44 269 GLN B C 1
ATOM 5050 O O . GLN B 1 269 ? -11.953 -26.328 -29.703 1 97.44 269 GLN B O 1
ATOM 5055 N N . ILE B 1 270 ? -13.617 -25.172 -28.734 1 97.38 270 ILE B N 1
ATOM 5056 C CA . ILE B 1 270 ? -12.75 -24.047 -28.438 1 97.38 270 ILE B CA 1
ATOM 5057 C C . ILE B 1 270 ? -11.75 -24.453 -27.359 1 97.38 270 ILE B C 1
ATOM 5059 O O . ILE B 1 270 ? -10.555 -24.172 -27.469 1 97.38 270 ILE B O 1
ATOM 5063 N N . GLN B 1 271 ? -12.203 -25.062 -26.266 1 97.62 271 GLN B N 1
ATOM 5064 C CA . GLN B 1 271 ? -11.305 -25.547 -25.234 1 97.62 271 GLN B CA 1
ATOM 5065 C C . GLN B 1 271 ? -10.266 -26.516 -25.812 1 97.62 271 GLN B C 1
ATOM 5067 O O . GLN B 1 271 ? -9.07 -26.375 -25.531 1 97.62 271 GLN B O 1
ATOM 5072 N N . LYS B 1 272 ? -10.719 -27.406 -26.594 1 96.75 272 LYS B N 1
ATOM 5073 C CA . LYS B 1 272 ? -9.828 -28.375 -27.234 1 96.75 272 LYS B CA 1
ATOM 5074 C C . LYS B 1 272 ? -8.812 -27.688 -28.125 1 96.75 272 LYS B C 1
ATOM 5076 O O . LYS B 1 272 ? -7.633 -28.047 -28.141 1 96.75 272 LYS B O 1
ATOM 5081 N N . GLY B 1 273 ? -9.305 -26.719 -28.875 1 96.44 273 GLY B N 1
ATOM 5082 C CA . GLY B 1 273 ? -8.414 -25.969 -29.734 1 96.44 273 GLY B CA 1
ATOM 5083 C C . GLY B 1 273 ? -7.305 -25.266 -28.984 1 96.44 273 GLY B C 1
ATOM 5084 O O . GLY B 1 273 ? -6.145 -25.281 -29.406 1 96.44 273 GLY B O 1
ATOM 5085 N N . ILE B 1 274 ? -7.668 -24.656 -27.938 1 97.38 274 ILE B N 1
ATOM 5086 C CA . ILE B 1 274 ? -6.711 -23.938 -27.094 1 97.38 274 ILE B CA 1
ATOM 5087 C C . ILE B 1 274 ? -5.684 -24.922 -26.531 1 97.38 274 ILE B C 1
ATOM 5089 O O . ILE B 1 274 ? -4.48 -24.656 -26.594 1 97.38 274 ILE B O 1
ATOM 5093 N N . PHE B 1 275 ? -6.102 -26.094 -26.016 1 97.5 275 PHE B N 1
ATOM 5094 C CA . PHE B 1 275 ? -5.215 -27.078 -25.422 1 97.5 275 PHE B CA 1
ATOM 5095 C C . PHE B 1 275 ? -4.352 -27.75 -26.484 1 97.5 275 PHE B C 1
ATOM 5097 O O . PHE B 1 275 ? -3.182 -28.062 -26.234 1 97.5 275 PHE B O 1
ATOM 5104 N N . ASP B 1 276 ? -4.918 -27.906 -27.656 1 96.56 276 ASP B N 1
ATOM 5105 C CA . ASP B 1 276 ? -4.137 -28.453 -28.766 1 96.56 276 ASP B CA 1
ATOM 5106 C C . ASP B 1 276 ? -2.986 -27.516 -29.141 1 96.56 276 ASP B C 1
ATOM 5108 O O . ASP B 1 276 ? -1.883 -27.984 -29.438 1 96.56 276 ASP B O 1
ATOM 5112 N N . HIS B 1 277 ? -3.312 -26.281 -29.156 1 96.12 277 HIS B N 1
ATOM 5113 C CA . HIS B 1 277 ? -2.273 -25.297 -29.438 1 96.12 277 HIS B CA 1
ATOM 5114 C C . HIS B 1 277 ? -1.137 -25.391 -28.422 1 96.12 277 HIS B C 1
ATOM 5116 O O . HIS B 1 277 ? 0.037 -25.328 -28.797 1 96.12 277 HIS B O 1
ATOM 5122 N N . ILE B 1 278 ? -1.457 -25.547 -27.172 1 97.19 278 ILE B N 1
ATOM 5123 C CA . ILE B 1 278 ? -0.47 -25.672 -26.109 1 97.19 278 ILE B CA 1
ATOM 5124 C C . ILE B 1 278 ? 0.415 -26.891 -26.359 1 97.19 278 ILE B C 1
ATOM 5126 O O . ILE B 1 278 ? 1.644 -26.781 -26.344 1 97.19 278 ILE B O 1
ATOM 5130 N N . LEU B 1 279 ? -0.211 -28 -26.656 1 96.81 279 LEU B N 1
ATOM 5131 C CA . LEU B 1 279 ? 0.513 -29.25 -26.859 1 96.81 279 LEU B CA 1
ATOM 5132 C C . LEU B 1 279 ? 1.423 -29.172 -28.078 1 96.81 279 LEU B C 1
ATOM 5134 O O . LEU B 1 279 ? 2.562 -29.641 -28.047 1 96.81 279 LEU B O 1
ATOM 5138 N N . ASN B 1 280 ? 0.902 -28.578 -29.109 1 95.38 280 ASN B N 1
ATOM 5139 C CA . ASN B 1 280 ? 1.677 -28.438 -30.344 1 95.38 280 ASN B CA 1
ATOM 5140 C C . ASN B 1 280 ? 2.943 -27.609 -30.109 1 95.38 280 ASN B C 1
ATOM 5142 O O . ASN B 1 280 ? 4.016 -27.969 -30.594 1 95.38 280 ASN B O 1
ATOM 5146 N N . LYS B 1 281 ? 2.799 -26.562 -29.422 1 96.19 281 LYS B N 1
ATOM 5147 C CA . LYS B 1 281 ? 3.943 -25.688 -29.172 1 96.19 281 LYS B CA 1
ATOM 5148 C C . LYS B 1 281 ? 4.922 -26.328 -28.188 1 96.19 281 LYS B C 1
ATOM 5150 O O . LYS B 1 281 ? 6.137 -26.125 -28.297 1 96.19 281 LYS B O 1
ATOM 5155 N N . ILE B 1 282 ? 4.402 -27.078 -27.219 1 97.19 282 ILE B N 1
ATOM 5156 C CA . ILE B 1 282 ? 5.273 -27.812 -26.312 1 97.19 282 ILE B CA 1
ATOM 5157 C C . ILE B 1 282 ? 6.113 -28.812 -27.109 1 97.19 282 ILE B C 1
ATOM 5159 O O . ILE B 1 282 ? 7.332 -28.875 -26.938 1 97.19 282 ILE B O 1
ATOM 5163 N N . GLU B 1 283 ? 5.453 -29.516 -27.969 1 95.88 283 GLU B N 1
ATOM 5164 C CA . GLU B 1 283 ? 6.141 -30.516 -28.797 1 95.88 283 GLU B CA 1
ATOM 5165 C C . GLU B 1 283 ? 7.242 -29.859 -29.625 1 95.88 283 GLU B C 1
ATOM 5167 O O . GLU B 1 283 ? 8.359 -30.375 -29.688 1 95.88 283 GLU B O 1
ATOM 5172 N N . LEU B 1 284 ? 6.871 -28.781 -30.25 1 95.19 284 LEU B N 1
ATOM 5173 C CA . LEU B 1 284 ? 7.836 -28.062 -31.078 1 95.19 284 LEU B CA 1
ATOM 5174 C C . LEU B 1 284 ? 9.016 -27.578 -30.234 1 95.19 284 LEU B C 1
ATOM 5176 O O . LEU B 1 284 ? 10.172 -27.719 -30.625 1 95.19 284 LEU B O 1
ATOM 5180 N N . THR B 1 285 ? 8.734 -27.047 -29.094 1 96.5 285 THR B N 1
ATOM 5181 C CA . THR B 1 285 ? 9.758 -26.484 -28.219 1 96.5 285 THR B CA 1
ATOM 5182 C C . THR B 1 285 ? 10.703 -27.578 -27.734 1 96.5 285 THR B C 1
ATOM 5184 O O . THR B 1 285 ? 11.922 -27.391 -27.703 1 96.5 285 THR B O 1
ATOM 5187 N N . LEU B 1 286 ? 10.172 -28.734 -27.344 1 96.19 286 LEU B N 1
ATOM 5188 C CA . LEU B 1 286 ? 10.992 -29.844 -26.859 1 96.19 286 LEU B CA 1
ATOM 5189 C C . LEU B 1 286 ? 11.883 -30.375 -27.984 1 96.19 286 LEU B C 1
ATOM 5191 O O . LEU B 1 286 ? 13.047 -30.703 -27.75 1 96.19 286 LEU B O 1
ATOM 5195 N N . SER B 1 287 ? 11.336 -30.406 -29.172 1 94.94 287 SER B N 1
ATOM 5196 C CA . SER B 1 287 ? 12.102 -30.922 -30.297 1 94.94 287 SER B CA 1
ATOM 5197 C C . SER B 1 287 ? 13.281 -30.016 -30.625 1 94.94 287 SER B C 1
ATOM 5199 O O . SER B 1 287 ? 14.352 -30.484 -31.016 1 94.94 287 SER B O 1
ATOM 5201 N N . LYS B 1 288 ? 13.102 -28.766 -30.438 1 95.25 288 LYS B N 1
ATOM 5202 C CA . LYS B 1 288 ? 14.133 -27.797 -30.797 1 95.25 288 LYS B CA 1
ATOM 5203 C C . LYS B 1 288 ? 15.133 -27.609 -29.672 1 95.25 288 LYS B C 1
ATOM 5205 O O . LYS B 1 288 ? 16.203 -27.016 -29.875 1 95.25 288 LYS B O 1
ATOM 5210 N N . ASN B 1 289 ? 14.82 -28.141 -28.5 1 95.69 289 ASN B N 1
ATOM 5211 C CA . ASN B 1 289 ? 15.688 -27.906 -27.344 1 95.69 289 ASN B CA 1
ATOM 5212 C C . ASN B 1 289 ? 16.125 -29.219 -26.703 1 95.69 289 ASN B C 1
ATOM 5214 O O . ASN B 1 289 ? 16.281 -29.297 -25.484 1 95.69 289 ASN B O 1
ATOM 5218 N N . GLN B 1 290 ? 16.312 -30.203 -27.422 1 94.12 290 GLN B N 1
ATOM 5219 C CA . GLN B 1 290 ? 16.656 -31.531 -26.906 1 94.12 290 GLN B CA 1
ATOM 5220 C C . GLN B 1 290 ? 17.969 -31.5 -26.109 1 94.12 290 GLN B C 1
ATOM 5222 O O . GLN B 1 290 ? 18.094 -32.188 -25.094 1 94.12 290 GLN B O 1
ATOM 5227 N N . ASP B 1 291 ? 18.875 -30.703 -26.5 1 94.94 291 ASP B N 1
ATOM 5228 C CA . ASP B 1 291 ? 20.172 -30.609 -25.844 1 94.94 291 ASP B CA 1
ATOM 5229 C C . ASP B 1 291 ? 20.047 -30.031 -24.438 1 94.94 291 ASP B C 1
ATOM 5231 O O . ASP B 1 291 ? 20.734 -30.469 -23.516 1 94.94 291 ASP B O 1
ATOM 5235 N N . LYS B 1 292 ? 19.125 -29.156 -24.281 1 94.94 292 LYS B N 1
ATOM 5236 C CA . LYS B 1 292 ? 18.922 -28.484 -23 1 94.94 292 LYS B CA 1
ATOM 5237 C C . LYS B 1 292 ? 18.156 -29.375 -22.031 1 94.94 292 LYS B C 1
ATOM 5239 O O . LYS B 1 292 ? 18.219 -29.172 -20.812 1 94.94 292 LYS B O 1
ATOM 5244 N N . LEU B 1 293 ? 17.531 -30.328 -22.562 1 94.5 293 LEU B N 1
ATOM 5245 C CA . LEU B 1 293 ? 16.609 -31.125 -21.75 1 94.5 293 LEU B CA 1
ATOM 5246 C C . LEU B 1 293 ? 17.266 -32.406 -21.281 1 94.5 293 LEU B C 1
ATOM 5248 O O . LEU B 1 293 ? 16.609 -33.281 -20.688 1 94.5 293 LEU B O 1
ATOM 5252 N N . GLN B 1 294 ? 18.531 -32.5 -21.531 1 91.88 294 GLN B N 1
ATOM 5253 C CA . GLN B 1 294 ? 19.25 -33.688 -21.094 1 91.88 294 GLN B CA 1
ATOM 5254 C C . GLN B 1 294 ? 19.156 -33.844 -19.578 1 91.88 294 GLN B C 1
ATOM 5256 O O . GLN B 1 294 ? 19.453 -32.906 -18.828 1 91.88 294 GLN B O 1
ATOM 5261 N N . GLY B 1 295 ? 18.719 -34.938 -19.109 1 92.38 295 GLY B N 1
ATOM 5262 C CA . GLY B 1 295 ? 18.641 -35.25 -17.688 1 92.38 295 GLY B CA 1
ATOM 5263 C C . GLY B 1 295 ? 17.312 -34.812 -17.078 1 92.38 295 GLY B C 1
ATOM 5264 O O . GLY B 1 295 ? 17.047 -35.094 -15.906 1 92.38 295 GLY B O 1
ATOM 5265 N N . CYS B 1 296 ? 16.531 -34.188 -17.875 1 95.56 296 CYS B N 1
ATOM 5266 C CA . CYS B 1 296 ? 15.211 -33.781 -17.406 1 95.56 296 CYS B CA 1
ATOM 5267 C C . CYS B 1 296 ? 14.219 -34.938 -17.469 1 95.56 296 CYS B C 1
ATOM 5269 O O . CYS B 1 296 ? 13.961 -35.469 -18.531 1 95.56 296 CYS B O 1
ATOM 5271 N N . LYS B 1 297 ? 13.648 -35.25 -16.297 1 96.5 297 LYS B N 1
ATOM 5272 C CA . LYS B 1 297 ? 12.75 -36.406 -16.25 1 96.5 297 LYS B CA 1
ATOM 5273 C C . LYS B 1 297 ? 11.375 -36.031 -15.719 1 96.5 297 LYS B C 1
ATOM 5275 O O . LYS B 1 297 ? 10.43 -36.812 -15.766 1 96.5 297 LYS B O 1
ATOM 5280 N N . ASP B 1 298 ? 11.312 -34.844 -15.203 1 98.19 298 ASP B N 1
ATOM 5281 C CA . ASP B 1 298 ? 10.078 -34.406 -14.539 1 98.19 298 ASP B CA 1
ATOM 5282 C C . ASP B 1 298 ? 9.445 -33.219 -15.258 1 98.19 298 ASP B C 1
ATOM 5284 O O . ASP B 1 298 ? 10.156 -32.344 -15.727 1 98.19 298 ASP B O 1
ATOM 5288 N N . PHE B 1 299 ? 8.133 -33.312 -15.383 1 98.31 299 PHE B N 1
ATOM 5289 C CA . PHE B 1 299 ? 7.312 -32.219 -15.898 1 98.31 299 PHE B CA 1
ATOM 5290 C C . PHE B 1 299 ? 6.324 -31.719 -14.844 1 98.31 299 PHE B C 1
ATOM 5292 O O . PHE B 1 299 ? 5.691 -32.531 -14.164 1 98.31 299 PHE B O 1
ATOM 5299 N N . VAL B 1 300 ? 6.262 -30.422 -14.68 1 98.38 300 VAL B N 1
ATOM 5300 C CA . VAL B 1 300 ? 5.32 -29.812 -13.742 1 98.38 300 VAL B CA 1
ATOM 5301 C C . VAL B 1 300 ? 4.312 -28.953 -14.508 1 98.38 300 VAL B C 1
ATOM 5303 O O . VAL B 1 300 ? 4.695 -28.125 -15.344 1 98.38 300 VAL B O 1
ATOM 5306 N N . GLY B 1 301 ? 3.037 -29.203 -14.336 1 97.94 301 GLY B N 1
ATOM 5307 C CA . GLY B 1 301 ? 1.983 -28.281 -14.727 1 97.94 301 GLY B CA 1
ATOM 5308 C C . GLY B 1 301 ? 1.398 -27.516 -13.562 1 97.94 301 GLY B C 1
ATOM 5309 O O . GLY B 1 301 ? 0.856 -28.109 -12.625 1 97.94 301 GLY B O 1
ATOM 5310 N N . SER B 1 302 ? 1.572 -26.203 -13.625 1 96.5 302 SER B N 1
ATOM 5311 C CA . SER B 1 302 ? 1.11 -25.391 -12.5 1 96.5 302 SER B CA 1
ATOM 5312 C C . SER B 1 302 ? 0.412 -24.125 -12.977 1 96.5 302 SER B C 1
ATOM 5314 O O . SER B 1 302 ? 0.556 -23.734 -14.133 1 96.5 302 SER B O 1
ATOM 5316 N N . GLY B 1 303 ? -0.338 -23.516 -12.031 1 94.19 303 GLY B N 1
ATOM 5317 C CA . GLY B 1 303 ? -1.191 -22.375 -12.359 1 94.19 303 GLY B CA 1
ATOM 5318 C C . GLY B 1 303 ? -2.67 -22.719 -12.328 1 94.19 303 GLY B C 1
ATOM 5319 O O . GLY B 1 303 ? -3.043 -23.891 -12.328 1 94.19 303 GLY B O 1
ATOM 5320 N N . GLY B 1 304 ? -3.455 -21.719 -12.422 1 92.38 304 GLY B N 1
ATOM 5321 C CA . GLY B 1 304 ? -4.891 -21.922 -12.312 1 92.38 304 GLY B CA 1
ATOM 5322 C C . GLY B 1 304 ? -5.457 -22.797 -13.406 1 92.38 304 GLY B C 1
ATOM 5323 O O . GLY B 1 304 ? -6.312 -23.656 -13.156 1 92.38 304 GLY B O 1
ATOM 5324 N N . VAL B 1 305 ? -5 -22.594 -14.609 1 94.44 305 VAL B N 1
ATOM 5325 C CA . VAL B 1 305 ? -5.523 -23.328 -15.758 1 94.44 305 VAL B CA 1
ATOM 5326 C C . VAL B 1 305 ? -5.074 -24.781 -15.695 1 94.44 305 VAL B C 1
ATOM 5328 O O . VAL B 1 305 ? -5.707 -25.656 -16.281 1 94.44 305 VAL B O 1
ATOM 5331 N N . ALA B 1 306 ? -4.004 -25.031 -15 1 95 306 ALA B N 1
ATOM 5332 C CA . ALA B 1 306 ? -3.471 -26.391 -14.867 1 95 306 ALA B CA 1
ATOM 5333 C C . ALA B 1 306 ? -4.402 -27.266 -14.031 1 95 306 ALA B C 1
ATOM 5335 O O . ALA B 1 306 ? -4.254 -28.484 -14 1 95 306 ALA B O 1
ATOM 5336 N N . SER B 1 307 ? -5.387 -26.688 -13.43 1 94.06 307 SER B N 1
ATOM 5337 C CA . SER B 1 307 ? -6.367 -27.453 -12.68 1 94.06 307 SER B CA 1
ATOM 5338 C C . SER B 1 307 ? -7.371 -28.141 -13.602 1 94.06 307 SER B C 1
ATOM 5340 O O . SER B 1 307 ? -8.117 -29.016 -13.18 1 94.06 307 SER B O 1
ATOM 5342 N N . ASN B 1 308 ? -7.418 -27.766 -14.844 1 95.06 308 ASN B N 1
ATOM 5343 C CA . ASN B 1 308 ? -8.328 -28.359 -15.812 1 95.06 308 ASN B CA 1
ATOM 5344 C C . ASN B 1 308 ? -7.984 -29.812 -16.094 1 95.06 308 ASN B C 1
ATOM 5346 O O . ASN B 1 308 ? -6.887 -30.109 -16.578 1 95.06 308 ASN B O 1
ATOM 5350 N N . MET B 1 309 ? -8.938 -30.656 -15.914 1 95.5 309 MET B N 1
ATOM 5351 C CA . MET B 1 309 ? -8.664 -32.094 -15.984 1 95.5 309 MET B CA 1
ATOM 5352 C C . MET B 1 309 ? -8.438 -32.531 -17.422 1 95.5 309 MET B C 1
ATOM 5354 O O . MET B 1 309 ? -7.645 -33.438 -17.688 1 95.5 309 MET B O 1
ATOM 5358 N N . ALA B 1 310 ? -9.109 -31.922 -18.359 1 95.94 310 ALA B N 1
ATOM 5359 C CA . ALA B 1 310 ? -8.906 -32.25 -19.766 1 95.94 310 ALA B CA 1
ATOM 5360 C C . ALA B 1 310 ? -7.48 -31.906 -20.203 1 95.94 310 ALA B C 1
ATOM 5362 O O . ALA B 1 310 ? -6.848 -32.688 -20.922 1 95.94 310 ALA B O 1
ATOM 5363 N N . LEU B 1 311 ? -7.047 -30.781 -19.766 1 97.38 311 LEU B N 1
ATOM 5364 C CA . LEU B 1 311 ? -5.68 -30.391 -20.078 1 97.38 311 LEU B CA 1
ATOM 5365 C C . LEU B 1 311 ? -4.676 -31.344 -19.438 1 97.38 311 LEU B C 1
ATOM 5367 O O . LEU B 1 311 ? -3.719 -31.781 -20.094 1 97.38 311 LEU B O 1
ATOM 5371 N N . ARG B 1 312 ? -4.84 -31.688 -18.172 1 97.62 312 ARG B N 1
ATOM 5372 C CA . ARG B 1 312 ? -3.955 -32.594 -17.453 1 97.62 312 ARG B CA 1
ATOM 5373 C C . ARG B 1 312 ? -3.834 -33.938 -18.203 1 97.62 312 ARG B C 1
ATOM 5375 O O . ARG B 1 312 ? -2.73 -34.469 -18.359 1 97.62 312 ARG B O 1
ATOM 5382 N N . GLN B 1 313 ? -4.941 -34.406 -18.609 1 97.44 313 GLN B N 1
ATOM 5383 C CA . GLN B 1 313 ? -4.949 -35.656 -19.312 1 97.44 313 GLN B CA 1
ATOM 5384 C C . GLN B 1 313 ? -4.133 -35.594 -20.594 1 97.44 313 GLN B C 1
ATOM 5386 O O . GLN B 1 313 ? -3.359 -36.5 -20.906 1 97.44 313 GLN B O 1
ATOM 5391 N N . SER B 1 314 ? -4.352 -34.562 -21.344 1 97.56 314 SER B N 1
ATOM 5392 C CA . SER B 1 314 ? -3.609 -34.375 -22.578 1 97.56 314 SER B CA 1
ATOM 5393 C C . SER B 1 314 ? -2.109 -34.281 -22.328 1 97.56 314 SER B C 1
ATOM 5395 O O . SER B 1 314 ? -1.311 -34.875 -23.047 1 97.56 314 SER B O 1
ATOM 5397 N N . LEU B 1 315 ? -1.755 -33.562 -21.312 1 98.38 315 LEU B N 1
ATOM 5398 C CA . LEU B 1 315 ? -0.35 -33.375 -20.953 1 98.38 315 LEU B CA 1
ATOM 5399 C C . LEU B 1 315 ? 0.248 -34.688 -20.469 1 98.38 315 LEU B C 1
ATOM 5401 O O . LEU B 1 315 ? 1.37 -35.062 -20.844 1 98.38 315 LEU B O 1
ATOM 5405 N N . ASP B 1 316 ? -0.457 -35.406 -19.656 1 98.38 316 ASP B N 1
ATOM 5406 C CA . ASP B 1 316 ? -0.007 -36.719 -19.172 1 98.38 316 ASP B CA 1
ATOM 5407 C C . ASP B 1 316 ? 0.28 -37.656 -20.328 1 98.38 316 ASP B C 1
ATOM 5409 O O . ASP B 1 316 ? 1.339 -38.281 -20.375 1 98.38 316 ASP B O 1
ATOM 5413 N N . ASN B 1 317 ? -0.708 -37.719 -21.203 1 98 317 ASN B N 1
ATOM 5414 C CA . ASN B 1 317 ? -0.545 -38.625 -22.344 1 98 317 ASN B CA 1
ATOM 5415 C C . ASN B 1 317 ? 0.725 -38.281 -23.125 1 98 317 ASN B C 1
ATOM 5417 O O . ASN B 1 317 ? 1.491 -39.188 -23.484 1 98 317 ASN B O 1
ATOM 5421 N N . TYR B 1 318 ? 0.887 -37.062 -23.344 1 97.69 318 TYR B N 1
ATOM 5422 C CA . TYR B 1 318 ? 2.041 -36.656 -24.125 1 97.69 318 TYR B CA 1
ATOM 5423 C C . TYR B 1 318 ? 3.34 -36.938 -23.375 1 97.69 318 TYR B C 1
ATOM 5425 O O . TYR B 1 318 ? 4.246 -37.562 -23.906 1 97.69 318 TYR B O 1
ATOM 5433 N N . PHE B 1 319 ? 3.484 -36.5 -22.172 1 98.06 319 PHE B N 1
ATOM 5434 C CA . PHE B 1 319 ? 4.75 -36.531 -21.453 1 98.06 319 PHE B CA 1
ATOM 5435 C C . PHE B 1 319 ? 5.082 -37.938 -21.016 1 98.06 319 PHE B C 1
ATOM 5437 O O . PHE B 1 319 ? 6.254 -38.344 -20.969 1 98.06 319 PHE B O 1
ATOM 5444 N N . HIS B 1 320 ? 4.086 -38.719 -20.719 1 97.56 320 HIS B N 1
ATOM 5445 C CA . HIS B 1 320 ? 4.34 -40.125 -20.422 1 97.56 320 HIS B CA 1
ATOM 5446 C C . HIS B 1 320 ? 4.902 -40.844 -21.641 1 97.56 320 HIS B C 1
ATOM 5448 O O . HIS B 1 320 ? 5.766 -41.719 -21.516 1 97.56 320 HIS B O 1
ATOM 5454 N N . SER B 1 321 ? 4.387 -40.469 -22.766 1 97 321 SER B N 1
ATOM 5455 C CA . SER B 1 321 ? 4.895 -41.062 -24 1 97 321 SER B CA 1
ATOM 5456 C C . SER B 1 321 ? 6.359 -40.688 -24.234 1 97 321 SER B C 1
ATOM 5458 O O . SER B 1 321 ? 7.066 -41.375 -24.969 1 97 321 SER B O 1
ATOM 5460 N N . LYS B 1 322 ? 6.848 -39.688 -23.578 1 95.12 322 LYS B N 1
ATOM 5461 C CA . LYS B 1 322 ? 8.234 -39.25 -23.688 1 95.12 322 LYS B CA 1
ATOM 5462 C C . LYS B 1 322 ? 9.039 -39.688 -22.453 1 95.12 322 LYS B C 1
ATOM 5464 O O . LYS B 1 322 ? 10.172 -39.219 -22.266 1 95.12 322 LYS B O 1
ATOM 5469 N N . ASN B 1 323 ? 8.438 -40.469 -21.547 1 94.81 323 ASN B N 1
ATOM 5470 C CA . ASN B 1 323 ? 9.062 -41.031 -20.359 1 94.81 323 ASN B CA 1
ATOM 5471 C C . ASN B 1 323 ? 9.336 -39.969 -19.312 1 94.81 323 ASN B C 1
ATOM 5473 O O . ASN B 1 323 ? 10.375 -40 -18.641 1 94.81 323 ASN B O 1
ATOM 5477 N N . PHE B 1 324 ? 8.516 -38.969 -19.297 1 96.94 324 PHE B N 1
ATOM 5478 C CA . PHE B 1 324 ? 8.531 -38 -18.234 1 96.94 324 PHE B CA 1
ATOM 5479 C C . PHE B 1 324 ? 7.578 -38.406 -17.109 1 96.94 324 PHE B C 1
ATOM 5481 O O . PHE B 1 324 ? 6.523 -39 -17.359 1 96.94 324 PHE B O 1
ATOM 5488 N N . ASN B 1 325 ? 7.961 -38.031 -15.883 1 97.5 325 ASN B N 1
ATOM 5489 C CA . ASN B 1 325 ? 7 -38.031 -14.781 1 97.5 325 ASN B CA 1
ATOM 5490 C C . ASN B 1 325 ? 6.254 -36.688 -14.719 1 97.5 325 ASN B C 1
ATOM 5492 O O . ASN B 1 325 ? 6.863 -35.625 -14.828 1 97.5 325 ASN B O 1
ATOM 5496 N N . THR B 1 326 ? 4.969 -36.781 -14.602 1 98.06 326 THR B N 1
ATOM 5497 C CA . THR B 1 326 ? 4.191 -35.562 -14.547 1 98.06 326 THR B CA 1
ATOM 5498 C C . THR B 1 326 ? 3.756 -35.25 -13.117 1 98.06 326 THR B C 1
ATOM 5500 O O . THR B 1 326 ? 3.43 -36.156 -12.352 1 98.06 326 THR B O 1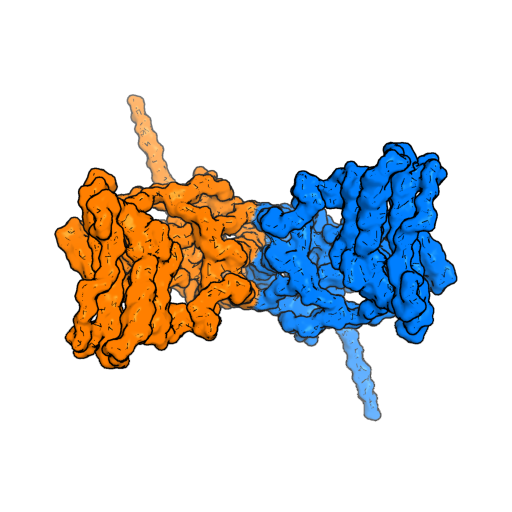
ATOM 5503 N N . HIS B 1 327 ? 3.84 -34 -12.719 1 97.94 327 HIS B N 1
ATOM 5504 C CA . HIS B 1 327 ? 3.461 -33.531 -11.398 1 97.94 327 HIS B CA 1
ATOM 5505 C C . HIS B 1 327 ? 2.529 -32.312 -11.5 1 97.94 327 HIS B C 1
ATOM 5507 O O . HIS B 1 327 ? 2.742 -31.438 -12.328 1 97.94 327 HIS B O 1
ATOM 5513 N N . TYR B 1 328 ? 1.473 -32.344 -10.719 1 97.56 328 TYR B N 1
ATOM 5514 C CA . TYR B 1 328 ? 0.533 -31.234 -10.586 1 97.56 328 TYR B CA 1
ATOM 5515 C C . TYR B 1 328 ? 0.238 -30.938 -9.125 1 97.56 328 TYR B C 1
ATOM 5517 O O . TYR B 1 328 ? 0.136 -31.859 -8.305 1 97.56 328 TYR B O 1
ATOM 5525 N N . PRO B 1 329 ? 0.138 -29.672 -8.812 1 96.88 329 PRO B N 1
ATOM 5526 C CA . PRO B 1 329 ? -0.394 -29.406 -7.473 1 96.88 329 PRO B CA 1
ATOM 5527 C C . PRO B 1 329 ? -1.811 -29.938 -7.281 1 96.88 329 PRO B C 1
ATOM 5529 O O . PRO B 1 329 ? -2.545 -30.125 -8.258 1 96.88 329 PRO B O 1
ATOM 5532 N N . SER B 1 330 ? -2.137 -30.219 -6 1 96 330 SER B N 1
ATOM 5533 C CA . SER B 1 330 ? -3.545 -30.469 -5.707 1 96 330 SER B CA 1
ATOM 5534 C C . SER B 1 330 ? -4.418 -29.297 -6.145 1 96 330 SER B C 1
ATOM 5536 O O . SER B 1 330 ? -3.945 -28.156 -6.23 1 96 330 SER B O 1
ATOM 5538 N N . LEU B 1 331 ? -5.652 -29.547 -6.453 1 91.94 331 LEU B N 1
ATOM 5539 C CA . LEU B 1 331 ? -6.547 -28.562 -7.043 1 91.94 331 LEU B CA 1
ATOM 5540 C C . LEU B 1 331 ? -6.609 -27.297 -6.18 1 91.94 331 LEU B C 1
ATOM 5542 O O . LEU B 1 331 ? -6.621 -26.188 -6.703 1 91.94 331 LEU B O 1
ATOM 5546 N N . GLY B 1 332 ? -6.586 -27.453 -4.879 1 90.94 332 GLY B N 1
ATOM 5547 C CA . GLY B 1 332 ? -6.664 -26.328 -3.961 1 90.94 332 GLY B CA 1
ATOM 5548 C C . GLY B 1 332 ? -5.414 -25.469 -3.967 1 90.94 332 GLY B C 1
ATOM 5549 O O . GLY B 1 332 ? -5.445 -24.328 -3.529 1 90.94 332 GLY B O 1
ATOM 5550 N N . LEU B 1 333 ? -4.312 -25.953 -4.551 1 95.56 333 LEU B N 1
ATOM 5551 C CA . LEU B 1 333 ? -3.045 -25.234 -4.516 1 95.56 333 LEU B CA 1
ATOM 5552 C C . LEU B 1 333 ? -2.623 -24.812 -5.922 1 95.56 333 LEU B C 1
ATOM 5554 O O . LEU B 1 333 ? -1.506 -24.328 -6.117 1 95.56 333 LEU B O 1
ATOM 5558 N N . CYS B 1 334 ? -3.543 -24.984 -6.887 1 93.38 334 CYS B N 1
ATOM 5559 C CA . CYS B 1 334 ? -3.258 -24.547 -8.25 1 93.38 334 CYS B CA 1
ATOM 5560 C C . CYS B 1 334 ? -3.416 -23.047 -8.398 1 93.38 334 CYS B C 1
ATOM 5562 O O . CYS B 1 334 ? -2.678 -22.406 -9.148 1 93.38 334 CYS B O 1
ATOM 5564 N N . THR B 1 335 ? -4.43 -22.531 -7.652 1 92 335 THR B N 1
ATOM 5565 C CA . THR B 1 335 ? -4.684 -21.094 -7.719 1 92 335 THR B CA 1
ATOM 5566 C C . THR B 1 335 ? -3.812 -20.344 -6.715 1 92 335 THR B C 1
ATOM 5568 O O . THR B 1 335 ? -3.096 -20.969 -5.922 1 92 335 THR B O 1
ATOM 5571 N N . ASP B 1 336 ? -3.852 -19.078 -6.855 1 94.38 336 ASP B N 1
ATOM 5572 C CA . ASP B 1 336 ? -3.033 -18.266 -5.969 1 94.38 336 ASP B CA 1
ATOM 5573 C C . ASP B 1 336 ? -3.295 -18.609 -4.504 1 94.38 336 ASP B C 1
ATOM 5575 O O . ASP B 1 336 ? -4.449 -18.75 -4.09 1 94.38 336 ASP B O 1
ATOM 5579 N N . ASN B 1 337 ? -2.285 -18.906 -3.777 1 97.56 337 ASN B N 1
ATOM 5580 C CA . ASN B 1 337 ? -2.361 -19.266 -2.365 1 97.56 337 ASN B CA 1
ATOM 5581 C C . ASN B 1 337 ? -1.072 -18.922 -1.628 1 97.56 337 ASN B C 1
ATOM 5583 O O . ASN B 1 337 ? -0.031 -18.703 -2.254 1 97.56 337 ASN B O 1
ATOM 5587 N N . ALA B 1 338 ? -1.167 -18.906 -0.318 1 98.81 338 ALA B N 1
ATOM 5588 C CA . ALA B 1 338 ? -0.007 -18.5 0.473 1 98.81 338 ALA B CA 1
ATOM 5589 C C . ALA B 1 338 ? 0.922 -19.688 0.727 1 98.81 338 ALA B C 1
ATOM 5591 O O . ALA B 1 338 ? 2.076 -19.5 1.119 1 98.81 338 ALA B O 1
ATOM 5592 N N . VAL B 1 339 ? 0.473 -20.891 0.564 1 98.81 339 VAL B N 1
ATOM 5593 C CA . VAL B 1 339 ? 1.3 -22.078 0.766 1 98.81 339 VAL B CA 1
ATOM 5594 C C . VAL B 1 339 ? 2.445 -22.094 -0.245 1 98.81 339 VAL B C 1
ATOM 5596 O O . VAL B 1 339 ? 3.596 -22.359 0.113 1 98.81 339 VAL B O 1
ATOM 5599 N N . MET B 1 340 ? 2.105 -21.781 -1.473 1 98.56 340 MET B N 1
ATOM 5600 C CA . MET B 1 340 ? 3.125 -21.781 -2.518 1 98.56 340 MET B CA 1
ATOM 5601 C C . MET B 1 340 ? 4.207 -20.75 -2.219 1 98.56 340 MET B C 1
ATOM 5603 O O . MET B 1 340 ? 5.387 -20.984 -2.49 1 98.56 340 MET B O 1
ATOM 5607 N N . ILE B 1 341 ? 3.826 -19.625 -1.639 1 98.81 341 ILE B N 1
ATOM 5608 C CA . ILE B 1 341 ? 4.77 -18.578 -1.296 1 98.81 341 ILE B CA 1
ATOM 5609 C C . ILE B 1 341 ? 5.629 -19.016 -0.113 1 98.81 341 ILE B C 1
ATOM 5611 O O . ILE B 1 341 ? 6.84 -18.781 -0.097 1 98.81 341 ILE B O 1
ATOM 5615 N N . GLY B 1 342 ? 5.02 -19.641 0.864 1 98.88 342 GLY B N 1
ATOM 5616 C CA . GLY B 1 342 ? 5.758 -20.172 2.002 1 98.88 342 GLY B CA 1
ATOM 5617 C C . GLY B 1 342 ? 6.816 -21.172 1.611 1 98.88 342 GLY B C 1
ATOM 5618 O O . GLY B 1 342 ? 7.953 -21.109 2.078 1 98.88 342 GLY B O 1
ATOM 5619 N N . TRP B 1 343 ? 6.441 -22.078 0.776 1 98.69 343 TRP B N 1
ATOM 5620 C CA . TRP B 1 343 ? 7.379 -23.125 0.386 1 98.69 343 TRP B CA 1
ATOM 5621 C C . TRP B 1 343 ? 8.531 -22.547 -0.432 1 98.69 343 TRP B C 1
ATOM 5623 O O . TRP B 1 343 ? 9.695 -22.844 -0.17 1 98.69 343 TRP B O 1
ATOM 5633 N N . ALA B 1 344 ? 8.148 -21.75 -1.438 1 98.69 344 ALA B N 1
ATOM 5634 C CA . ALA B 1 344 ? 9.203 -21.109 -2.209 1 98.69 344 ALA B CA 1
ATOM 5635 C C . ALA B 1 344 ? 10.125 -20.297 -1.302 1 98.69 344 ALA B C 1
ATOM 5637 O O . ALA B 1 344 ? 11.344 -20.312 -1.477 1 98.69 344 ALA B O 1
ATOM 5638 N N . GLY B 1 345 ? 9.516 -19.641 -0.344 1 98.69 345 GLY B N 1
ATOM 5639 C CA . GLY B 1 345 ? 10.297 -18.891 0.627 1 98.69 345 GLY B CA 1
ATOM 5640 C C . GLY B 1 345 ? 11.234 -19.766 1.444 1 98.69 345 GLY B C 1
ATOM 5641 O O . GLY B 1 345 ? 12.367 -19.375 1.721 1 98.69 345 GLY B O 1
ATOM 5642 N N . ILE B 1 346 ? 10.805 -20.891 1.86 1 98.25 346 ILE B N 1
ATOM 5643 C CA . ILE B 1 346 ? 11.609 -21.844 2.615 1 98.25 346 ILE B CA 1
ATOM 5644 C C . ILE B 1 346 ? 12.812 -22.281 1.782 1 98.25 346 ILE B C 1
ATOM 5646 O O . ILE B 1 346 ? 13.953 -22.25 2.266 1 98.25 346 ILE B O 1
ATOM 5650 N N . GLU B 1 347 ? 12.57 -22.656 0.52 1 97.62 347 GLU B N 1
ATOM 5651 C CA . GLU B 1 347 ? 13.688 -23.094 -0.317 1 97.62 347 GLU B CA 1
ATOM 5652 C C . GLU B 1 347 ? 14.688 -21.953 -0.542 1 97.62 347 GLU B C 1
ATOM 5654 O O . GLU B 1 347 ? 15.898 -22.188 -0.536 1 97.62 347 GLU B O 1
ATOM 5659 N N . LEU B 1 348 ? 14.234 -20.75 -0.73 1 98 348 LEU B N 1
ATOM 5660 C CA . LEU B 1 348 ? 15.125 -19.609 -0.887 1 98 348 LEU B CA 1
ATOM 5661 C C . LEU B 1 348 ? 15.922 -19.359 0.389 1 98 348 LEU B C 1
ATOM 5663 O O . LEU B 1 348 ? 17.141 -19.172 0.338 1 98 348 LEU B O 1
ATOM 5667 N N . TYR B 1 349 ? 15.219 -19.359 1.487 1 97.94 349 TYR B N 1
ATOM 5668 C CA . TYR B 1 349 ? 15.844 -19.141 2.789 1 97.94 349 TYR B CA 1
ATOM 5669 C C . TYR B 1 349 ? 16.922 -20.188 3.059 1 97.94 349 TYR B C 1
ATOM 5671 O O . TYR B 1 349 ? 18.016 -19.844 3.506 1 97.94 349 TYR B O 1
ATOM 5679 N N . GLU B 1 350 ? 16.625 -21.422 2.783 1 96.5 350 GLU B N 1
ATOM 5680 C CA . GLU B 1 350 ? 17.562 -22.516 3.031 1 96.5 350 GLU B CA 1
ATOM 5681 C C . GLU B 1 350 ? 18.734 -22.484 2.041 1 96.5 350 GLU B C 1
ATOM 5683 O O . GLU B 1 350 ? 19.75 -23.125 2.258 1 96.5 350 GLU B O 1
ATOM 5688 N N . SER B 1 351 ? 18.562 -21.766 1.013 1 95.56 351 SER B N 1
ATOM 5689 C CA . SER B 1 351 ? 19.656 -21.547 0.083 1 95.56 351 SER B CA 1
ATOM 5690 C C . SER B 1 351 ? 20.516 -20.344 0.503 1 95.56 351 SER B C 1
ATOM 5692 O O . SER B 1 351 ? 21.438 -19.953 -0.204 1 95.56 351 SER B O 1
ATOM 5694 N N . GLY B 1 352 ? 20.109 -19.641 1.611 1 96.12 352 GLY B N 1
ATOM 5695 C CA . GLY B 1 352 ? 20.906 -18.562 2.18 1 96.12 352 GLY B CA 1
ATOM 5696 C C . GLY B 1 352 ? 20.406 -17.188 1.802 1 96.12 352 GLY B C 1
ATOM 5697 O O . GLY B 1 352 ? 21.141 -16.203 1.901 1 96.12 352 GLY B O 1
ATOM 5698 N N . LEU B 1 353 ? 19.156 -17.094 1.383 1 97.5 353 LEU B N 1
ATOM 5699 C CA . LEU B 1 353 ? 18.672 -15.812 0.875 1 97.5 353 LEU B CA 1
ATOM 5700 C C . LEU B 1 353 ? 17.578 -15.25 1.769 1 97.5 353 LEU B C 1
ATOM 5702 O O . LEU B 1 353 ? 16.703 -15.992 2.223 1 97.5 353 LEU B O 1
ATOM 5706 N N . THR B 1 354 ? 17.656 -14 2.076 1 98.31 354 THR B N 1
ATOM 5707 C CA . THR B 1 354 ? 16.578 -13.195 2.646 1 98.31 354 THR B CA 1
ATOM 5708 C C . THR B 1 354 ? 16.453 -11.867 1.901 1 98.31 354 THR B C 1
ATOM 5710 O O . THR B 1 354 ? 17.125 -11.641 0.899 1 98.31 354 THR B O 1
ATOM 5713 N N . THR B 1 355 ? 15.508 -11.078 2.295 1 98.31 355 THR B N 1
ATOM 5714 C CA . THR B 1 355 ? 15.234 -9.844 1.571 1 98.31 355 THR B CA 1
ATOM 5715 C C . THR B 1 355 ? 15.328 -8.641 2.504 1 98.31 355 THR B C 1
ATOM 5717 O O . THR B 1 355 ? 14.859 -8.688 3.645 1 98.31 355 THR B O 1
ATOM 5720 N N . GLU B 1 356 ? 15.906 -7.559 2.02 1 97.94 356 GLU B N 1
ATOM 5721 C CA . GLU B 1 356 ? 16.031 -6.32 2.785 1 97.94 356 GLU B CA 1
ATOM 5722 C C . GLU B 1 356 ? 14.672 -5.66 2.99 1 97.94 356 GLU B C 1
ATOM 5724 O O . GLU B 1 356 ? 13.758 -5.852 2.188 1 97.94 356 GLU B O 1
ATOM 5729 N N . LEU B 1 357 ? 14.594 -4.82 3.99 1 97.56 357 LEU B N 1
ATOM 5730 C CA . LEU B 1 357 ? 13.344 -4.168 4.352 1 97.56 357 LEU B CA 1
ATOM 5731 C C . LEU B 1 357 ? 13.031 -3.016 3.398 1 97.56 357 LEU B C 1
ATOM 5733 O O . LEU B 1 357 ? 11.898 -2.547 3.334 1 97.56 357 LEU B O 1
ATOM 5737 N N . GLU B 1 358 ? 13.961 -2.562 2.615 1 97.5 358 GLU B N 1
ATOM 5738 C CA . GLU B 1 358 ? 13.812 -1.372 1.781 1 97.5 358 GLU B CA 1
ATOM 5739 C C . GLU B 1 358 ? 13.234 -1.723 0.414 1 97.5 358 GLU B C 1
ATOM 5741 O O . GLU B 1 358 ? 12.992 -0.838 -0.411 1 97.5 358 GLU B O 1
ATOM 5746 N N . VAL B 1 359 ? 12.93 -2.934 0.191 1 97.5 359 VAL B N 1
ATOM 5747 C CA . VAL B 1 359 ? 12.531 -3.375 -1.141 1 97.5 359 VAL B CA 1
ATOM 5748 C C . VAL B 1 359 ? 11.141 -2.834 -1.468 1 97.5 359 VAL B C 1
ATOM 5750 O O . VAL B 1 359 ? 10.344 -2.576 -0.566 1 97.5 359 VAL B O 1
ATOM 5753 N N . CYS B 1 360 ? 10.867 -2.668 -2.777 1 97.56 360 CYS B N 1
ATOM 5754 C CA . CYS B 1 360 ? 9.578 -2.271 -3.328 1 97.56 360 CYS B CA 1
ATOM 5755 C C . CYS B 1 360 ? 8.938 -3.422 -4.094 1 97.56 360 CYS B C 1
ATOM 5757 O O . CYS B 1 360 ? 9.609 -4.383 -4.461 1 97.56 360 CYS B O 1
ATOM 5759 N N . PRO B 1 361 ? 7.602 -3.396 -4.199 1 97.94 361 PRO B N 1
ATOM 5760 C CA . PRO B 1 361 ? 6.98 -4.406 -5.059 1 97.94 361 PRO B CA 1
ATOM 5761 C C . PRO B 1 361 ? 7.465 -4.328 -6.508 1 97.94 361 PRO B C 1
ATOM 5763 O O . PRO B 1 361 ? 7.848 -3.252 -6.977 1 97.94 361 PRO B O 1
ATOM 5766 N N . ILE B 1 362 ? 7.438 -5.461 -7.164 1 97.56 362 ILE B N 1
ATOM 5767 C CA . ILE B 1 362 ? 7.879 -5.531 -8.555 1 97.56 362 ILE B CA 1
ATOM 5768 C C . ILE B 1 362 ? 6.734 -6.035 -9.43 1 97.56 362 ILE B C 1
ATOM 5770 O O . ILE B 1 362 ? 6.383 -7.215 -9.391 1 97.56 362 ILE B O 1
ATOM 5774 N N . SER B 1 363 ? 6.242 -5.215 -10.305 1 96 363 SER B N 1
ATOM 5775 C CA . SER B 1 363 ? 5.082 -5.559 -11.117 1 96 363 SER B CA 1
ATOM 5776 C C . SER B 1 363 ? 5.457 -6.523 -12.242 1 96 363 SER B C 1
ATOM 5778 O O . SER B 1 363 ? 4.699 -7.445 -12.547 1 96 363 SER B O 1
ATOM 5780 N N . LYS B 1 364 ? 6.539 -6.273 -12.914 1 94.25 364 LYS B N 1
ATOM 5781 C CA . LYS B 1 364 ? 7.07 -7.121 -13.984 1 94.25 364 LYS B CA 1
ATOM 5782 C C . LYS B 1 364 ? 8.422 -7.711 -13.594 1 94.25 364 LYS B C 1
ATOM 5784 O O . LYS B 1 364 ? 9.422 -6.992 -13.516 1 94.25 364 LYS B O 1
ATOM 5789 N N . TRP B 1 365 ? 8.422 -8.914 -13.344 1 95.88 365 TRP B N 1
ATOM 5790 C CA . TRP B 1 365 ? 9.602 -9.625 -12.852 1 95.88 365 TRP B CA 1
ATOM 5791 C C . TRP B 1 365 ? 9.758 -10.969 -13.547 1 95.88 365 TRP B C 1
ATOM 5793 O O . TRP B 1 365 ? 9.305 -12 -13.039 1 95.88 365 TRP B O 1
ATOM 5803 N N . PRO B 1 366 ? 10.477 -10.992 -14.703 1 94.88 366 PRO B N 1
ATOM 5804 C CA . PRO B 1 366 ? 10.664 -12.281 -15.383 1 94.88 366 PRO B CA 1
ATOM 5805 C C . PRO B 1 366 ? 11.344 -13.32 -14.5 1 94.88 366 PRO B C 1
ATOM 5807 O O . PRO B 1 366 ? 12.273 -12.992 -13.758 1 94.88 366 PRO B O 1
ATOM 5810 N N . LEU B 1 367 ? 10.867 -14.492 -14.555 1 95.88 367 LEU B N 1
ATOM 5811 C CA . LEU B 1 367 ? 11.383 -15.594 -13.75 1 95.88 367 LEU B CA 1
ATOM 5812 C C . LEU B 1 367 ? 12.875 -15.797 -14.016 1 95.88 367 LEU B C 1
ATOM 5814 O O . LEU B 1 367 ? 13.617 -16.172 -13.109 1 95.88 367 LEU B O 1
ATOM 5818 N N . SER B 1 368 ? 13.32 -15.555 -15.242 1 95.88 368 SER B N 1
ATOM 5819 C CA . SER B 1 368 ? 14.719 -15.727 -15.625 1 95.88 368 SER B CA 1
ATOM 5820 C C . SER B 1 368 ? 15.602 -14.672 -14.977 1 95.88 368 SER B C 1
ATOM 5822 O O . SER B 1 368 ? 16.828 -14.781 -14.992 1 95.88 368 SER B O 1
ATOM 5824 N N . GLU B 1 369 ? 15 -13.664 -14.383 1 96.19 369 GLU B N 1
ATOM 5825 C CA . GLU B 1 369 ? 15.742 -12.562 -13.773 1 96.19 369 GLU B CA 1
ATOM 5826 C C . GLU B 1 369 ? 15.484 -12.484 -12.273 1 96.19 369 GLU B C 1
ATOM 5828 O O . GLU B 1 369 ? 15.547 -11.406 -11.68 1 96.19 369 GLU B O 1
ATOM 5833 N N . ILE B 1 370 ? 15.203 -13.555 -11.719 1 96 370 ILE B N 1
ATOM 5834 C CA . ILE B 1 370 ? 14.789 -13.609 -10.32 1 96 370 ILE B CA 1
ATOM 5835 C C . ILE B 1 370 ? 15.891 -13.039 -9.43 1 96 370 ILE B C 1
ATOM 5837 O O . ILE B 1 370 ? 15.609 -12.352 -8.445 1 96 370 ILE B O 1
ATOM 5841 N N . GLU B 1 371 ? 17.156 -13.25 -9.727 1 93.5 371 GLU B N 1
ATOM 5842 C CA . GLU B 1 371 ? 18.25 -12.844 -8.867 1 93.5 371 GLU B CA 1
ATOM 5843 C C . GLU B 1 371 ? 18.734 -11.438 -9.219 1 93.5 371 GLU B C 1
ATOM 5845 O O . GLU B 1 371 ? 19.516 -10.844 -8.484 1 93.5 371 GLU B O 1
ATOM 5850 N N . SER B 1 372 ? 18.25 -10.906 -10.297 1 93.94 372 SER B N 1
ATOM 5851 C CA . SER B 1 372 ? 18.797 -9.672 -10.852 1 93.94 372 SER B CA 1
ATOM 5852 C C . SER B 1 372 ? 18.188 -8.445 -10.188 1 93.94 372 SER B C 1
ATOM 5854 O O . SER B 1 372 ? 18.594 -7.312 -10.453 1 93.94 372 SER B O 1
ATOM 5856 N N . VAL B 1 373 ? 17.297 -8.625 -9.352 1 95.25 373 VAL B N 1
ATOM 5857 C CA . VAL B 1 373 ? 16.656 -7.484 -8.703 1 95.25 373 VAL B CA 1
ATOM 5858 C C . VAL B 1 373 ? 17.391 -7.152 -7.406 1 95.25 373 VAL B C 1
ATOM 5860 O O . VAL B 1 373 ? 18.016 -8.023 -6.793 1 95.25 373 VAL B O 1
ATOM 5863 N N . SER B 1 374 ? 17.344 -5.898 -6.953 1 94.38 374 SER B N 1
ATOM 5864 C CA . SER B 1 374 ? 17.984 -5.465 -5.719 1 94.38 374 SER B CA 1
ATOM 5865 C C . SER B 1 374 ? 17.219 -5.965 -4.492 1 94.38 374 SER B C 1
ATOM 5867 O O . SER B 1 374 ? 16.062 -6.375 -4.598 1 94.38 374 SER B O 1
ATOM 5869 N N . GLY B 1 375 ? 17.938 -6.074 -3.357 1 96.75 375 GLY B N 1
ATOM 5870 C CA . GLY B 1 375 ? 17.266 -6.312 -2.092 1 96.75 375 GLY B CA 1
ATOM 5871 C C . GLY B 1 375 ? 17.562 -7.688 -1.511 1 96.75 375 GLY B C 1
ATOM 5872 O O . GLY B 1 375 ? 17.188 -7.977 -0.373 1 96.75 375 GLY B O 1
ATOM 5873 N N . TRP B 1 376 ? 18.094 -8.555 -2.354 1 96.56 376 TRP B N 1
ATOM 5874 C CA . TRP B 1 376 ? 18.484 -9.852 -1.801 1 96.56 376 TRP B CA 1
ATOM 5875 C C . TRP B 1 376 ? 19.609 -9.688 -0.782 1 96.56 376 TRP B C 1
ATOM 5877 O O . TRP B 1 376 ? 20.547 -8.914 -0.996 1 96.56 376 TRP B O 1
ATOM 5887 N N . ILE B 1 377 ? 19.484 -10.336 0.367 1 96.75 377 ILE B N 1
ATOM 5888 C CA . ILE B 1 377 ? 20.562 -10.484 1.346 1 96.75 377 ILE B CA 1
ATOM 5889 C C . ILE B 1 377 ? 21.094 -11.914 1.308 1 96.75 377 ILE B C 1
ATOM 5891 O O . ILE B 1 377 ? 20.344 -12.875 1.491 1 96.75 377 ILE B O 1
ATOM 5895 N N . LYS B 1 378 ? 22.375 -12.102 1.003 1 92.5 378 LYS B N 1
ATOM 5896 C CA . LYS B 1 378 ? 23.016 -13.414 1.01 1 92.5 378 LYS B CA 1
ATOM 5897 C C . LYS B 1 378 ? 23.672 -13.695 2.359 1 92.5 378 LYS B C 1
ATOM 5899 O O . LYS B 1 378 ? 24.594 -12.977 2.775 1 92.5 378 LYS B O 1
ATOM 5904 N N . ASN B 1 379 ? 22.938 -14.578 3.006 1 78.38 379 ASN B N 1
ATOM 5905 C CA . ASN B 1 379 ? 23.453 -14.945 4.316 1 78.38 379 ASN B CA 1
ATOM 5906 C C . ASN B 1 379 ? 24.359 -16.172 4.238 1 78.38 379 ASN B C 1
ATOM 5908 O O . ASN B 1 379 ? 24.047 -17.141 3.549 1 78.38 379 ASN B O 1
ATOM 5912 N N . LYS B 1 380 ? 25.781 -16 4.359 1 59.47 380 LYS B N 1
ATOM 5913 C CA . LYS B 1 380 ? 26.781 -17.062 4.355 1 59.47 380 LYS B CA 1
ATOM 5914 C C . LYS B 1 380 ? 26.672 -17.938 5.605 1 59.47 380 LYS B C 1
ATOM 5916 O O . LYS B 1 380 ? 26.422 -17.422 6.703 1 59.47 380 LYS B O 1
#

Foldseek 3Di:
DCPPDPPPPPPWDAKFKEWFWEFQFFKTKIWIKIDRTPQDIDTPDIDIDGDFCQVVLDGDLVSSLVRNVVPNVVRVVVVCVVVVCVVPPGQEYFYAQDAHDQSRRQSRLVVSLVVCVVVVHFYAHFYQVLLQVCQLCNVCRNVPPGFDAQAWEFAAEQAWGFIWTDRDLQAIDTLETAPDGGLQVLLSLLQVLLPHTDDRSNVVLLVLLVVPVVLQVVDDDPCQDQPQPPDPVRLLDLYDYRVVLNVVSNVQCPDPVDDNSCSSNSSNVSVVNSLVNVVSSVVSSCVVPVVVCVPYAEYEYAALSSLRPVSVVVVCVVSVVVNHHYTYHDNVSRYDHRSSRRVSRVSQVVQQKTFASPDGRDNDDDSNCPPVDPGIDGHD/DCPPDPPPPPPWDAKFKEWFWEFQFFKTKIWIKIDRTPQDIDTPDMDIDGDFCQVVLDGDRVSSLVRNVVPNVVRVVVVCVVVVCVVPPGQEYFYAQDAHDQSRRQSRLVVSLVVCVVVVHFYAHFYQVLLQVCQLCNVCRNVPPGFDAQAWEFAAEQAWGFIWTDRDLQAIDTLETAPDGGLQVLLSLLQVLLPHTDDRSNVVLLVLLVVPVVLQVVDDDPCQDQPQPPDPVRLLDLYDYRVVLNVVSNVQCPDPVRDNSCSSNSSNVSVVNSLVNVVSSVVSSCVVPVVVCVPYAEYEYAALSSLRPVSVVVVCVVSVVVNHHYTYRDNVSRYGHRSSRRVSRVSQVVQQKTFASPDGRDNDDDSNCPPVDPGIDGHD

InterPro domains:
  IPR000905 Gcp-like domain [PF00814] (54-343)
  IPR000905 Gcp-like domain [PTHR11735] (16-371)
  IPR017861 Kae1/TsaD family [PR00789] (19-32)
  IPR017861 Kae1/TsaD family [PR00789] (93-113)
  IPR017861 Kae1/TsaD family [PR00789] (114-133)
  IPR017861 Kae1/TsaD family [PR00789] (175-196)
  IPR017861 Kae1/TsaD family [PR00789] (299-308)
  IPR017861 Kae1/TsaD family [TIGR00329] (19-342)
  IPR022450 tRNA N6-adenosine threonylcarbamoyltransferase, TsaD [MF_01445] (16-367)
  IPR043129 ATPase, nucleotide binding domain [SSF53067] (17-348)
  IPR043129 ATPase, nucleotide binding domain [SSF53067] (18-138)

pLDDT: mean 92.65, std 12.91, range [22.06, 98.94]

Nearest PDB structures (foldseek):
  6nbj-assembly1_B  TM=9.044E-01  e=1.450E-39  Saccharomyces cerevisiae S288C
  4k25-assembly1_A-2  TM=8.511E-01  e=3.892E-36  Saccharomyces cerevisiae S288C
  3zeu-assembly2_B  TM=9.172E-01  e=4.827E-31  Salmonella enterica subsp. enterica serovar Typhimurium str. ST4/74
  8ifx-assembly1_A-2  TM=9.106E-01  e=3.952E-29  Aquifex aeolicus
  8iey-assembly1_A-2  TM=9.253E-01  e=4.126E-28  Aquifex aeolicus